Protein AF-A0A061G6T3-F1 (afdb_monomer_lite)

pLDDT: mean 77.89, std 15.03, range [32.44, 96.12]

Foldseek 3Di:
DDDDDDDDDDDDDDDDDDDDDDDDDDDDDDDDPVVVVVVVVVVVVVVVVVVVVVVVVVVVVVVVVVVVVVVVVVVVVVVVVVVVVVVVVVVVVVVVVVVVPVVVVVVVVVVVVVVVVVVVVVVVVVVVVVVVVVVVVVVVVVVVVVVVVVVVVVVVVVVVVVVVVVVVVVVVVVVVVVVVVVVVVVVVVVVVVVVVVVVVVVVVVVVVVVLVVVLVVLVVPLVVLVVVLVVLVVVLVVVVVVLLVVLLVVLVCLLPDDDPDDDDLVVVLQVLLVVQPCRNVQCVVQPQLDAGPVLVVQLVVCCVPPNDQCPPFPDDSSSLSSLSNQQSSLSVVVVVDDLVPDDPVNLNSSSVSLVSNVVRRGPSVVSSVVSVVSSSVNSVVVVVPDPVSVVSVVVSVVSVVVSVVSVVVNVVVVVVCVDVVNVVVVVVCVVPPPHDPCVVVPD

Structure (mmCIF, N/CA/C/O backbone):
data_AF-A0A061G6T3-F1
#
_entry.id   AF-A0A061G6T3-F1
#
loop_
_atom_site.group_PDB
_atom_site.id
_atom_site.type_symbol
_atom_site.label_atom_id
_atom_site.label_alt_id
_atom_site.label_comp_id
_atom_site.label_asym_id
_atom_site.label_entity_id
_atom_site.label_seq_id
_atom_site.pdbx_PDB_ins_code
_atom_site.Cartn_x
_atom_site.Cartn_y
_atom_site.Cartn_z
_atom_site.occupancy
_atom_site.B_iso_or_equiv
_atom_site.auth_seq_id
_atom_site.auth_comp_id
_atom_site.auth_asym_id
_atom_site.auth_atom_id
_atom_site.pdbx_PDB_model_num
ATOM 1 N N . MET A 1 1 ? -53.702 13.941 156.739 1.00 36.66 1 MET A N 1
ATOM 2 C CA . MET A 1 1 ? -54.612 14.833 157.500 1.00 36.66 1 MET A CA 1
ATOM 3 C C . MET A 1 1 ? -54.861 14.212 158.873 1.00 36.66 1 MET A C 1
ATOM 5 O O . MET A 1 1 ? -54.632 13.020 159.003 1.00 36.66 1 MET A O 1
ATOM 9 N N . ASN A 1 2 ? -55.247 15.051 159.838 1.00 35.56 2 ASN A N 1
ATOM 10 C CA . ASN A 1 2 ? -55.806 14.848 161.193 1.00 35.56 2 ASN A CA 1
ATOM 11 C C . ASN A 1 2 ? -56.100 13.391 161.653 1.00 35.56 2 ASN A C 1
ATOM 13 O O . ASN A 1 2 ? -56.677 12.631 160.887 1.00 35.56 2 ASN A O 1
ATOM 17 N N . GLY A 1 3 ? -55.858 12.966 162.903 1.00 35.53 3 GLY A N 1
ATOM 18 C CA . GLY A 1 3 ? -55.328 13.658 164.098 1.00 35.53 3 GLY A CA 1
ATOM 19 C C . GLY A 1 3 ? -56.209 13.450 165.353 1.00 35.53 3 GLY A C 1
ATOM 20 O O . GLY A 1 3 ? -57.406 13.240 165.196 1.00 35.53 3 GLY A O 1
ATOM 21 N N . SER A 1 4 ? -55.635 13.603 166.563 1.00 37.31 4 SER A N 1
ATOM 22 C CA . SER A 1 4 ? -56.338 13.693 167.876 1.00 37.31 4 SER A CA 1
ATOM 23 C C . SER A 1 4 ? -57.040 12.409 168.404 1.00 37.31 4 SER A C 1
ATOM 25 O O . SER A 1 4 ? -57.366 11.527 167.623 1.00 37.31 4 SER A O 1
ATOM 27 N N . SER A 1 5 ? -57.334 12.213 169.708 1.00 40.03 5 SER A N 1
ATOM 28 C CA . SER A 1 5 ? -56.850 12.848 170.964 1.00 40.03 5 SER A CA 1
ATOM 29 C C . SER A 1 5 ? -57.333 12.081 172.228 1.00 40.03 5 SER A C 1
ATOM 31 O O . SER A 1 5 ? -58.534 11.979 172.434 1.00 40.03 5 SER A O 1
ATOM 33 N N . SER A 1 6 ? -56.394 11.666 173.091 1.00 40.03 6 SER A N 1
ATOM 34 C CA . SER A 1 6 ? -56.380 11.812 174.575 1.00 40.03 6 SER A CA 1
ATOM 35 C C . SER A 1 6 ? -57.477 11.248 175.531 1.00 40.03 6 SER A C 1
ATOM 37 O O . SER A 1 6 ? -58.633 11.645 175.472 1.00 40.03 6 SER A O 1
ATOM 39 N N . ASN A 1 7 ? -56.987 10.530 176.565 1.00 37.34 7 ASN A N 1
ATOM 40 C CA . ASN A 1 7 ? -57.104 10.831 178.022 1.00 37.34 7 ASN A CA 1
ATOM 41 C C . ASN A 1 7 ? -58.195 10.280 178.997 1.00 37.34 7 ASN A C 1
ATOM 43 O O . ASN A 1 7 ? -59.384 10.308 178.723 1.00 37.34 7 ASN A O 1
ATOM 47 N N . GLU A 1 8 ? -57.685 9.946 180.210 1.00 35.56 8 GLU A N 1
ATOM 48 C CA . GLU A 1 8 ? -58.186 10.219 181.596 1.00 35.56 8 GLU A CA 1
ATOM 49 C C . GLU A 1 8 ? -59.509 9.585 182.126 1.00 35.56 8 GLU A C 1
ATOM 51 O O . GLU A 1 8 ? -60.424 9.323 181.360 1.00 35.56 8 GLU A O 1
ATOM 56 N N . ALA A 1 9 ? -59.740 9.337 183.437 1.00 37.75 9 ALA A N 1
ATOM 57 C CA . ALA A 1 9 ? -58.899 9.174 184.653 1.00 37.75 9 ALA A CA 1
ATOM 58 C C . ALA A 1 9 ? -59.772 8.749 185.888 1.00 37.75 9 ALA A C 1
ATOM 60 O O . ALA A 1 9 ? -60.982 8.609 185.767 1.00 37.75 9 ALA A O 1
ATOM 61 N N . ALA A 1 10 ? -59.143 8.640 187.076 1.00 38.38 10 ALA A N 1
ATOM 62 C CA . ALA A 1 10 ? -59.677 8.967 188.426 1.00 38.38 10 ALA A CA 1
ATOM 63 C C . ALA A 1 10 ? -60.665 8.037 189.214 1.00 38.38 10 ALA A C 1
ATOM 65 O O . ALA A 1 10 ? -61.870 8.044 189.004 1.00 38.38 10 ALA A O 1
ATOM 66 N N . ALA A 1 11 ? -60.106 7.350 190.231 1.00 39.44 11 ALA A N 1
ATOM 67 C CA . ALA A 1 11 ? -60.205 7.660 191.687 1.00 39.44 11 ALA A CA 1
ATOM 68 C C . ALA A 1 11 ? -61.435 7.340 192.613 1.00 39.44 11 ALA A C 1
ATOM 70 O O . ALA A 1 11 ? -62.571 7.697 192.341 1.00 39.44 11 ALA A O 1
ATOM 71 N N . GLU A 1 12 ? -61.074 6.818 193.811 1.00 38.50 12 GLU A N 1
ATOM 72 C CA . GLU A 1 12 ? -61.414 7.272 195.201 1.00 38.50 12 GLU A CA 1
ATOM 73 C C . GLU A 1 12 ? -62.557 6.729 196.124 1.00 38.50 12 GLU A C 1
ATOM 75 O O . GLU A 1 12 ? -63.692 6.519 195.715 1.00 38.50 12 GLU A O 1
ATOM 80 N N . ALA A 1 13 ? -62.180 6.641 197.429 1.00 38.25 13 ALA A N 1
ATOM 81 C CA . ALA A 1 13 ? -62.939 6.785 198.709 1.00 38.25 13 ALA A CA 1
ATOM 82 C C . ALA A 1 13 ? -63.972 5.689 199.158 1.00 38.25 13 ALA A C 1
ATOM 84 O O . ALA A 1 13 ? -64.618 5.072 198.327 1.00 38.25 13 ALA A O 1
ATOM 85 N N . ASP A 1 14 ? -64.237 5.344 200.442 1.00 39.34 14 ASP A N 1
ATOM 86 C CA . ASP A 1 14 ? -64.002 6.006 201.747 1.00 39.34 14 ASP A CA 1
ATOM 87 C C . ASP A 1 14 ? -64.337 5.136 203.022 1.00 39.34 14 ASP A C 1
ATOM 89 O O . ASP A 1 14 ? -64.999 4.107 202.913 1.00 39.34 14 ASP A O 1
ATOM 93 N N . GLN A 1 15 ? -63.894 5.610 204.210 1.00 40.75 15 GLN A N 1
ATOM 94 C CA . GLN A 1 15 ? -64.311 5.447 205.653 1.00 40.75 15 GLN A CA 1
ATOM 95 C C . GLN A 1 15 ? -65.146 4.243 206.207 1.00 40.75 15 GLN A C 1
ATOM 97 O O . GLN A 1 15 ? -66.050 3.736 205.561 1.00 40.75 15 GLN A O 1
ATOM 102 N N . VAL A 1 16 ? -65.011 3.710 207.446 1.00 54.00 16 VAL A N 1
ATOM 103 C CA . VAL A 1 16 ? -64.309 4.001 208.744 1.00 54.00 16 VAL A CA 1
ATOM 104 C C . VAL A 1 16 ? -65.005 4.900 209.812 1.00 54.00 16 VAL A C 1
ATOM 106 O O . VAL A 1 16 ? -64.787 6.107 209.838 1.00 54.00 16 VAL A O 1
ATOM 109 N N . PRO A 1 17 ? -65.707 4.292 210.806 1.00 59.81 17 PRO A N 1
ATOM 110 C CA . PRO A 1 17 ? -65.883 4.832 212.180 1.00 59.81 17 PRO A CA 1
ATOM 111 C C . PRO A 1 17 ? -65.576 3.807 213.325 1.00 59.81 17 PRO A C 1
ATOM 113 O O . PRO A 1 17 ? -65.115 2.700 213.049 1.00 59.81 17 PRO A O 1
ATOM 116 N N . LEU A 1 18 ? -65.757 4.157 214.625 1.00 50.19 18 LEU A N 1
ATOM 117 C CA . LEU A 1 18 ? -65.054 3.480 215.754 1.00 50.19 18 LEU A CA 1
ATOM 118 C C . LEU A 1 18 ? -65.737 3.486 217.171 1.00 50.19 18 LEU A C 1
ATOM 120 O O . LEU A 1 18 ? -66.446 4.425 217.510 1.00 50.19 18 LEU A O 1
ATOM 124 N N . HIS A 1 19 ? -65.335 2.527 218.045 1.00 48.31 19 HIS A N 1
ATOM 125 C CA . HIS A 1 19 ? -65.066 2.653 219.519 1.00 48.31 19 HIS A CA 1
ATOM 126 C C . HIS A 1 19 ? -66.130 2.546 220.675 1.00 48.31 19 HIS A C 1
ATOM 128 O O . HIS A 1 19 ? -67.184 3.162 220.653 1.00 48.31 19 HIS A O 1
ATOM 134 N N . GLN A 1 20 ? -65.679 1.909 221.789 1.00 55.16 20 GLN A N 1
ATOM 135 C CA . GLN A 1 20 ? -65.974 2.140 223.246 1.00 55.16 20 GLN A CA 1
ATOM 136 C C . GLN A 1 20 ? -67.444 1.921 223.772 1.00 55.16 20 GLN A C 1
ATOM 138 O O . GLN A 1 20 ? -68.253 1.385 223.028 1.00 55.16 20 GLN A O 1
ATOM 143 N N . THR A 1 21 ? -67.885 2.084 225.052 1.00 41.41 21 THR A N 1
ATOM 144 C CA . THR A 1 21 ? -67.347 2.761 226.277 1.00 41.41 21 THR A CA 1
ATOM 145 C C . THR A 1 21 ? -67.680 2.074 227.652 1.00 41.41 21 THR A C 1
ATOM 147 O O . THR A 1 21 ? -67.186 0.978 227.904 1.00 41.41 21 THR A O 1
ATOM 150 N N . LYS A 1 22 ? -68.365 2.740 228.620 1.00 50.25 22 LYS A N 1
ATOM 151 C CA . LYS A 1 22 ? -68.496 2.471 230.103 1.00 50.25 22 LYS A CA 1
ATOM 152 C C . LYS A 1 22 ? -69.861 3.077 230.615 1.00 50.25 22 LYS A C 1
ATOM 154 O O . LYS A 1 22 ? -70.560 3.544 229.717 1.00 50.25 22 LYS A O 1
ATOM 159 N N . PRO A 1 23 ? -70.296 3.199 231.921 1.00 52.41 23 PRO A N 1
ATOM 160 C CA . PRO A 1 23 ? -69.699 2.891 233.253 1.00 52.41 23 PRO A CA 1
ATOM 161 C C . PRO A 1 23 ? -70.677 2.388 234.403 1.00 52.41 23 PRO A C 1
ATOM 163 O O . PRO A 1 23 ? -71.830 2.060 234.167 1.00 52.41 23 PRO A O 1
ATOM 166 N N . LYS A 1 24 ? -70.204 2.389 235.676 1.00 47.41 24 LYS A N 1
ATOM 167 C CA . LYS A 1 24 ? -70.891 2.543 237.012 1.00 47.41 24 LYS A CA 1
ATOM 168 C C . LYS A 1 24 ? -72.218 1.798 237.394 1.00 47.41 24 LYS A C 1
ATOM 170 O O . LYS A 1 24 ? -73.305 2.334 237.244 1.00 47.41 24 LYS A O 1
ATOM 175 N N . GLY A 1 25 ? -72.084 0.713 238.180 1.00 48.12 25 GLY A N 1
ATOM 176 C CA . GLY A 1 25 ? -72.540 0.602 239.597 1.00 48.12 25 GLY A CA 1
ATOM 177 C C . GLY A 1 25 ? -74.032 0.478 240.021 1.00 48.12 25 GLY A C 1
ATOM 178 O O . GLY A 1 25 ? -74.794 1.437 239.949 1.00 48.12 25 GLY A O 1
ATOM 179 N N . ARG A 1 26 ? -74.389 -0.632 240.705 1.00 32.44 26 ARG A N 1
ATOM 180 C CA . ARG A 1 26 ? -75.485 -0.720 241.714 1.00 32.44 26 ARG A CA 1
ATOM 181 C C . ARG A 1 26 ? -75.231 -1.850 242.741 1.00 32.44 26 ARG A C 1
ATOM 183 O O . ARG A 1 26 ? -74.385 -2.704 242.506 1.00 32.44 26 ARG A O 1
ATOM 190 N N . LYS A 1 27 ? -75.907 -1.815 243.903 1.00 44.59 27 LYS A N 1
ATOM 191 C CA . LYS A 1 27 ? -75.683 -2.710 245.070 1.00 44.59 27 LYS A CA 1
ATOM 192 C C . LYS A 1 27 ? -76.636 -3.928 245.116 1.00 44.59 27 LYS A C 1
ATOM 194 O O . LYS A 1 27 ? -77.742 -3.830 244.595 1.00 44.59 27 LYS A O 1
ATOM 199 N N . ARG A 1 28 ? -76.255 -4.901 245.969 1.00 37.97 28 ARG A N 1
ATOM 200 C CA . ARG A 1 28 ? -77.057 -5.842 246.805 1.00 37.97 28 ARG A CA 1
ATOM 201 C C . ARG A 1 28 ? -77.234 -7.312 246.369 1.00 37.97 28 ARG A C 1
ATOM 203 O O . ARG A 1 28 ? -77.366 -7.616 245.193 1.00 37.97 28 ARG A O 1
ATOM 210 N N . LYS A 1 29 ? -77.369 -8.114 247.443 1.00 34.66 29 LYS A N 1
ATOM 211 C CA . LYS A 1 29 ? -77.826 -9.504 247.623 1.00 34.66 29 LYS A CA 1
ATOM 212 C C . LYS A 1 29 ? -76.869 -10.638 247.248 1.00 34.66 29 LYS A C 1
ATOM 214 O O . LYS A 1 29 ? -76.456 -10.781 246.102 1.00 34.66 29 LYS A O 1
ATOM 219 N N . GLU A 1 30 ? -76.609 -11.487 248.244 1.00 45.03 30 GLU A N 1
ATOM 220 C CA . GLU A 1 30 ? -76.390 -12.911 248.021 1.00 45.03 30 GLU A CA 1
ATOM 221 C C . GLU A 1 30 ? -77.644 -13.513 247.370 1.00 45.03 30 GLU A C 1
ATOM 223 O O . GLU A 1 30 ? -78.757 -13.327 247.860 1.00 45.03 30 GLU A O 1
ATOM 228 N N . GLU A 1 31 ? -77.458 -14.238 246.271 1.00 42.66 31 GLU A N 1
ATOM 229 C CA . GLU A 1 31 ? -78.468 -15.116 245.680 1.00 42.66 31 GLU A CA 1
ATOM 230 C C . GLU A 1 31 ? -77.802 -16.455 245.346 1.00 42.66 31 GLU A C 1
ATOM 232 O O . GLU A 1 31 ? -76.610 -16.512 245.022 1.00 42.66 31 GLU A O 1
ATOM 237 N N . ASP A 1 32 ? -78.580 -17.524 245.497 1.00 54.59 32 ASP A N 1
ATOM 238 C CA . ASP A 1 32 ? -78.121 -18.905 245.653 1.00 54.59 32 ASP A CA 1
ATOM 239 C C . ASP A 1 32 ? -77.163 -19.378 244.527 1.00 54.59 32 ASP A C 1
ATOM 241 O O . ASP A 1 32 ? -77.462 -19.189 243.337 1.00 54.59 32 ASP A O 1
ATOM 245 N N . PRO A 1 33 ? -76.016 -20.017 244.852 1.00 62.22 33 PRO A N 1
ATOM 246 C CA . PRO A 1 33 ? -75.102 -20.596 243.864 1.00 62.22 33 PRO A CA 1
ATOM 247 C C . PRO A 1 33 ? -75.760 -21.456 242.766 1.00 62.22 33 PRO A C 1
ATOM 249 O O . PRO A 1 33 ? -75.286 -21.435 241.620 1.00 62.22 33 PRO A O 1
ATOM 252 N N . ASP A 1 34 ? -76.853 -22.169 243.056 1.00 60.78 34 ASP A N 1
ATOM 253 C CA . ASP A 1 34 ? -77.501 -23.060 242.082 1.00 60.78 34 ASP A CA 1
ATOM 254 C C . ASP A 1 34 ? -78.318 -22.325 240.996 1.00 60.78 34 ASP A C 1
ATOM 256 O O . ASP A 1 34 ? -78.426 -22.815 239.862 1.00 60.78 34 ASP A O 1
ATOM 260 N N . GLU A 1 35 ? -78.818 -21.112 241.265 1.00 59.78 35 GLU A N 1
ATOM 261 C CA . GLU A 1 35 ? -79.449 -20.234 240.256 1.00 59.78 35 GLU A CA 1
ATOM 262 C C . GLU A 1 35 ? -78.444 -19.872 239.145 1.00 59.78 35 GLU A C 1
ATOM 264 O O . GLU A 1 35 ? -78.728 -19.991 237.944 1.00 59.78 35 GLU A O 1
ATOM 269 N N . ARG A 1 36 ? -77.217 -19.486 239.536 1.00 59.22 36 ARG A N 1
ATOM 270 C CA . ARG A 1 36 ? -76.138 -19.118 238.597 1.00 59.22 36 ARG A CA 1
ATOM 271 C C . ARG A 1 36 ? -75.773 -20.269 237.660 1.00 59.22 36 ARG A C 1
ATOM 273 O O . ARG A 1 36 ? -75.555 -20.041 236.465 1.00 59.22 36 ARG A O 1
ATOM 280 N N . LYS A 1 37 ? -75.736 -21.499 238.180 1.00 61.91 37 LYS A N 1
ATOM 281 C CA . LYS A 1 37 ? -75.387 -22.716 237.429 1.00 61.91 37 LYS A CA 1
ATOM 282 C C . LYS A 1 37 ? -76.419 -23.007 236.331 1.00 61.91 37 LYS A C 1
ATOM 284 O O . LYS A 1 37 ? -76.050 -23.208 235.171 1.00 61.91 37 LYS A O 1
ATOM 289 N N . LYS A 1 38 ? -77.715 -22.908 236.659 1.00 60.59 38 LYS A N 1
ATOM 290 C CA . LYS A 1 38 ? -78.835 -23.054 235.706 1.00 60.59 38 LYS A CA 1
ATOM 291 C C . LYS A 1 38 ? -78.801 -21.978 234.607 1.00 60.59 38 LYS A C 1
ATOM 293 O O . LYS A 1 38 ? -78.875 -22.311 233.421 1.00 60.59 38 LYS A O 1
ATOM 298 N N . LYS A 1 39 ? -78.609 -20.699 234.970 1.00 61.38 39 LYS A N 1
ATOM 299 C CA . LYS A 1 39 ? -78.544 -19.565 234.016 1.00 61.38 39 LYS A CA 1
ATOM 300 C C . LYS A 1 39 ? -77.373 -19.662 233.029 1.00 61.38 39 LYS A C 1
ATOM 302 O O . LYS A 1 39 ? -77.553 -19.329 231.856 1.00 61.38 39 LYS A O 1
ATOM 307 N N . LYS A 1 40 ? -76.195 -20.131 233.467 1.00 63.28 40 LYS A N 1
ATOM 308 C CA . LYS A 1 40 ? -75.034 -20.337 232.578 1.00 63.28 40 LYS A CA 1
ATOM 309 C C . LYS A 1 40 ? -75.308 -21.437 231.548 1.00 63.28 40 LYS A C 1
ATOM 311 O O . LYS A 1 40 ? -75.140 -21.203 230.354 1.00 63.28 40 LYS A O 1
ATOM 316 N N . ASN A 1 41 ? -75.809 -22.592 231.994 1.00 62.59 41 ASN A N 1
ATOM 317 C CA . ASN A 1 41 ? -76.033 -23.756 231.130 1.00 62.59 41 ASN A CA 1
ATOM 318 C C . ASN A 1 41 ? -77.047 -23.507 229.998 1.00 62.59 41 ASN A C 1
ATOM 320 O O . ASN A 1 41 ? -76.912 -24.109 228.933 1.00 62.59 41 ASN A O 1
ATOM 324 N N . LYS A 1 42 ? -78.038 -22.619 230.185 1.00 65.12 42 LYS A N 1
ATOM 325 C CA . LYS A 1 42 ? -78.974 -22.260 229.103 1.00 65.12 42 LYS A CA 1
ATOM 326 C C . LYS A 1 42 ? -78.286 -21.455 227.992 1.00 65.12 42 LYS A C 1
ATOM 328 O O . LYS A 1 42 ? -78.334 -21.870 226.838 1.00 65.12 42 LYS A O 1
ATOM 333 N N . ARG A 1 43 ? -77.545 -20.393 228.346 1.00 61.59 43 ARG A N 1
ATOM 334 C CA . ARG A 1 43 ? -76.778 -19.577 227.377 1.00 61.59 43 ARG A CA 1
ATOM 335 C C . ARG A 1 43 ? -75.788 -20.414 226.562 1.00 61.59 43 ARG A C 1
ATOM 337 O O . ARG A 1 43 ? -75.611 -20.172 225.373 1.00 61.59 43 ARG A O 1
ATOM 344 N N . ASP A 1 44 ? -75.174 -21.410 227.197 1.00 63.12 44 ASP A N 1
ATOM 345 C CA . ASP A 1 44 ? -74.210 -22.309 226.558 1.00 63.12 44 ASP A CA 1
ATOM 346 C C . ASP A 1 44 ? -74.847 -23.229 225.497 1.00 63.12 44 ASP A C 1
ATOM 348 O O . ASP A 1 44 ? -74.207 -23.542 224.494 1.00 63.12 44 ASP A O 1
ATOM 352 N N . ARG A 1 45 ? -76.118 -23.629 225.672 1.00 61.66 45 ARG A N 1
ATOM 353 C CA . ARG A 1 45 ? -76.887 -24.360 224.646 1.00 61.66 45 ARG A CA 1
ATOM 354 C C . ARG A 1 45 ? -77.277 -23.444 223.487 1.00 61.66 45 ARG A C 1
ATOM 356 O O . ARG A 1 45 ? -77.027 -23.789 222.334 1.00 61.66 45 ARG A O 1
ATOM 363 N N . ASP A 1 46 ? -77.830 -22.273 223.801 1.00 63.91 46 ASP A N 1
ATOM 364 C CA . ASP A 1 46 ? -78.317 -21.309 222.804 1.00 63.91 46 ASP A CA 1
ATOM 365 C C . ASP A 1 46 ? -77.177 -20.821 221.883 1.00 63.91 46 ASP A C 1
ATOM 367 O O . ASP A 1 46 ? -77.368 -20.651 220.678 1.00 63.91 46 ASP A O 1
ATOM 371 N N . ARG A 1 47 ? -75.961 -20.666 222.431 1.00 66.44 47 ARG A N 1
ATOM 372 C CA . ARG A 1 47 ? -74.743 -20.352 221.667 1.00 66.44 47 ARG A CA 1
ATOM 373 C C . ARG A 1 47 ? -74.373 -21.467 220.679 1.00 66.44 47 ARG A C 1
ATOM 375 O O . ARG A 1 47 ? -74.252 -21.192 219.487 1.00 66.44 47 ARG A O 1
ATOM 382 N N . ARG A 1 48 ? -74.244 -22.716 221.150 1.00 62.16 48 ARG A N 1
ATOM 383 C CA . ARG A 1 48 ? -73.864 -23.867 220.302 1.00 62.16 48 ARG A CA 1
ATOM 384 C C . ARG A 1 48 ? -74.876 -24.123 219.182 1.00 62.16 48 ARG A C 1
ATOM 386 O O . ARG A 1 48 ? -74.493 -24.550 218.096 1.00 62.16 48 ARG A O 1
ATOM 393 N N . ALA A 1 49 ? -76.158 -23.842 219.427 1.00 60.25 49 ALA A N 1
ATOM 394 C CA . ALA A 1 49 ? -77.197 -23.916 218.403 1.00 60.25 49 ALA A CA 1
ATOM 395 C C . ALA A 1 49 ? -76.945 -22.917 217.256 1.00 60.25 49 ALA A C 1
ATOM 397 O O . ALA A 1 49 ? -77.007 -23.309 216.092 1.00 60.25 49 ALA A O 1
ATOM 398 N N . LYS A 1 50 ? -76.593 -21.660 217.568 1.00 61.19 50 LYS A N 1
ATOM 399 C CA . LYS A 1 50 ? -76.259 -20.643 216.553 1.00 61.19 50 LYS A CA 1
ATOM 400 C C . LYS A 1 50 ? -74.979 -20.973 215.783 1.00 61.19 50 LYS A C 1
ATOM 402 O O . LYS A 1 50 ? -74.980 -20.912 214.558 1.00 61.19 50 LYS A O 1
ATOM 407 N N . GLU A 1 51 ? -73.918 -21.376 216.482 1.00 60.66 51 GLU A N 1
ATOM 408 C CA . GLU A 1 51 ? -72.632 -21.745 215.861 1.00 60.66 51 GLU A CA 1
ATOM 409 C C . GLU A 1 51 ? -72.787 -22.900 214.853 1.00 60.66 51 GLU A C 1
ATOM 411 O O . GLU A 1 51 ? -72.162 -22.889 213.792 1.00 60.66 51 GLU A O 1
ATOM 416 N N . LYS A 1 52 ? -73.677 -23.865 215.134 1.00 61.50 52 LYS A N 1
ATOM 417 C CA . LYS A 1 52 ? -73.962 -24.987 214.227 1.00 61.50 52 LYS A CA 1
ATOM 418 C C . LYS A 1 52 ? -74.676 -24.558 212.936 1.00 61.50 52 LYS A C 1
ATOM 420 O O . LYS A 1 52 ? -74.391 -25.130 211.887 1.00 61.50 52 LYS A O 1
ATOM 425 N N . VAL A 1 53 ? -75.570 -23.566 212.999 1.00 63.38 53 VAL A N 1
ATOM 426 C CA . VAL A 1 53 ? -76.274 -23.033 211.815 1.00 63.38 53 VAL A CA 1
ATOM 427 C C . VAL A 1 53 ? -75.309 -22.273 210.903 1.00 63.38 53 VAL A C 1
ATOM 429 O O . VAL A 1 53 ? -75.300 -22.511 209.697 1.00 63.38 53 VAL A O 1
ATOM 432 N N . GLU A 1 54 ? -74.447 -21.419 211.461 1.00 59.53 54 GLU A N 1
ATOM 433 C CA . GLU A 1 54 ? -73.516 -20.622 210.647 1.00 59.53 54 GLU A CA 1
ATOM 434 C C . GLU A 1 54 ? -72.467 -21.503 209.944 1.00 59.53 54 GLU A C 1
ATOM 436 O O . GLU A 1 54 ? -72.187 -21.309 208.761 1.00 59.53 54 GLU A O 1
ATOM 441 N N . LEU A 1 55 ? -71.971 -22.553 210.615 1.00 62.44 55 LEU A N 1
ATOM 442 C CA . LEU A 1 55 ? -71.093 -23.557 209.997 1.00 62.44 55 LEU A CA 1
ATOM 443 C C . LEU A 1 55 ? -71.757 -24.247 208.790 1.00 62.44 55 LEU A C 1
ATOM 445 O O . LEU A 1 55 ? -71.095 -24.557 207.799 1.00 62.44 55 LEU A O 1
ATOM 449 N N . GLN A 1 56 ? -73.069 -24.484 208.862 1.00 60.38 56 GLN A N 1
ATOM 450 C CA . GLN A 1 56 ? -73.835 -25.105 207.782 1.00 60.38 56 GLN A CA 1
ATOM 451 C C . GLN A 1 56 ? -74.075 -24.131 206.615 1.00 60.38 56 GLN A C 1
ATOM 453 O O . GLN A 1 56 ? -74.062 -24.563 205.463 1.00 60.38 56 GLN A O 1
ATOM 458 N N . ARG A 1 57 ? -74.192 -22.821 206.886 1.00 66.38 57 ARG A N 1
ATOM 459 C CA . ARG A 1 57 ? -74.238 -21.770 205.853 1.00 66.38 57 ARG A CA 1
ATOM 460 C C . ARG A 1 57 ? -72.906 -21.642 205.107 1.00 66.38 57 ARG A C 1
ATOM 462 O O . ARG A 1 57 ? -72.904 -21.592 203.879 1.00 66.38 57 ARG A O 1
ATOM 469 N N . LEU A 1 58 ? -71.781 -21.646 205.827 1.00 63.66 58 LEU A N 1
ATOM 470 C CA . LEU A 1 58 ? -70.439 -21.527 205.235 1.00 63.66 58 LEU A CA 1
ATOM 471 C C . LEU A 1 58 ? -70.117 -22.675 204.263 1.00 63.66 58 LEU A C 1
ATOM 473 O O . LEU A 1 58 ? -69.615 -22.418 203.171 1.00 63.66 58 LEU A O 1
ATOM 477 N N . LYS A 1 59 ? -70.500 -23.916 204.595 1.00 61.03 59 LYS A N 1
ATOM 478 C CA . LYS A 1 59 ? -70.350 -25.073 203.688 1.00 61.03 59 LYS A CA 1
ATOM 479 C C . LYS A 1 59 ? -71.125 -24.937 202.371 1.00 61.03 59 LYS A C 1
ATOM 481 O O . LYS A 1 59 ? -70.707 -25.499 201.364 1.00 61.03 59 LYS A O 1
ATOM 486 N N . GLY A 1 60 ? -72.233 -24.191 202.357 1.00 61.44 60 GLY A N 1
ATOM 487 C CA . GLY A 1 60 ? -72.969 -23.888 201.125 1.00 61.44 60 GLY A CA 1
ATOM 488 C C . GLY A 1 60 ? -72.186 -22.963 200.185 1.00 61.44 60 GLY A C 1
ATOM 489 O O . GLY A 1 60 ? -72.139 -23.204 198.982 1.00 61.44 60 GLY A O 1
ATOM 490 N N . VAL A 1 61 ? -71.515 -21.949 200.742 1.00 64.69 61 VAL A N 1
ATOM 491 C CA . VAL A 1 61 ? -70.692 -20.993 199.976 1.00 64.69 61 VAL A CA 1
ATOM 492 C C . VAL A 1 61 ? -69.427 -21.663 199.426 1.00 64.69 61 VAL A C 1
ATOM 494 O O . VAL A 1 61 ? -69.059 -21.438 198.275 1.00 64.69 61 VAL A O 1
ATOM 497 N N . GLU A 1 62 ? -68.793 -22.538 200.214 1.00 58.53 62 GLU A N 1
ATOM 498 C CA . GLU A 1 62 ? -67.623 -23.325 199.794 1.00 58.53 62 GLU A CA 1
ATOM 499 C C . GLU A 1 62 ? -67.920 -24.188 198.551 1.00 58.53 62 GLU A C 1
ATOM 501 O O . GLU A 1 62 ? -67.122 -24.230 197.611 1.00 58.53 62 GLU A O 1
ATOM 506 N N . ALA A 1 63 ? -69.100 -24.819 198.500 1.00 66.19 63 ALA A N 1
ATOM 507 C CA . ALA A 1 63 ? -69.536 -25.606 197.347 1.00 66.19 63 ALA A CA 1
ATOM 508 C C . ALA A 1 63 ? -69.747 -24.745 196.084 1.00 66.19 63 ALA A C 1
ATOM 510 O O . ALA A 1 63 ? -69.284 -25.117 195.005 1.00 66.19 63 ALA A O 1
ATOM 511 N N . GLN A 1 64 ? -70.388 -23.577 196.220 1.00 62.22 64 GLN A N 1
ATOM 512 C CA . GLN A 1 64 ? -70.620 -22.645 195.105 1.00 62.22 64 GLN A CA 1
ATOM 513 C C . GLN A 1 64 ? -69.310 -22.108 194.512 1.00 62.22 64 GLN A C 1
ATOM 515 O O . GLN A 1 64 ? -69.154 -22.057 193.292 1.00 62.22 64 GLN A O 1
ATOM 520 N N . PHE A 1 65 ? -68.339 -21.752 195.360 1.00 67.38 65 PHE A N 1
ATOM 521 C CA . PHE A 1 65 ? -67.038 -21.263 194.895 1.00 67.38 65 PHE A CA 1
ATOM 522 C C . PHE A 1 65 ? -66.266 -22.331 194.103 1.00 67.38 65 PHE A C 1
ATOM 524 O O . PHE A 1 65 ? -65.578 -22.016 193.132 1.00 67.38 65 PHE A O 1
ATOM 531 N N . LYS A 1 66 ? -66.419 -23.607 194.480 1.00 67.19 66 LYS A N 1
ATOM 532 C CA . LYS A 1 66 ? -65.771 -24.730 193.796 1.00 67.19 66 LYS A CA 1
ATOM 533 C C . LYS A 1 66 ? -66.332 -24.968 192.389 1.00 67.19 66 LYS A C 1
ATOM 535 O O . LYS A 1 66 ? -65.542 -25.131 191.467 1.00 67.19 66 LYS A O 1
ATOM 540 N N . GLN A 1 67 ? -67.656 -24.903 192.211 1.00 66.19 67 GLN A N 1
ATOM 541 C CA . GLN A 1 67 ? -68.293 -24.976 190.885 1.00 66.19 67 GLN A CA 1
ATOM 542 C C . GLN A 1 67 ? -67.762 -23.878 189.944 1.00 66.19 67 GLN A C 1
ATOM 544 O O . GLN A 1 67 ? -67.363 -24.153 188.813 1.00 66.19 67 GLN A O 1
ATOM 549 N N . MET A 1 68 ? -67.686 -22.641 190.441 1.00 64.25 68 MET A N 1
ATOM 550 C CA . MET A 1 68 ? -67.278 -21.469 189.659 1.00 64.25 68 MET A CA 1
ATOM 551 C C . MET A 1 68 ? -65.834 -21.569 189.117 1.00 64.25 68 MET A C 1
ATOM 553 O O . MET A 1 68 ? -65.533 -21.051 188.040 1.00 64.25 68 MET A O 1
ATOM 557 N N . GLN A 1 69 ? -64.935 -22.274 189.822 1.00 61.69 69 GLN A N 1
ATOM 558 C CA . GLN A 1 69 ? -63.570 -22.535 189.340 1.00 61.69 69 GLN A CA 1
ATOM 559 C C . GLN A 1 69 ? -63.509 -23.516 188.159 1.00 61.69 69 GLN A C 1
ATOM 561 O O . GLN A 1 69 ? -62.581 -23.433 187.348 1.00 61.69 69 GLN A O 1
ATOM 566 N N . ASP A 1 70 ? -64.461 -24.442 188.048 1.00 70.38 70 ASP A N 1
ATOM 567 C CA . ASP A 1 70 ? -64.477 -25.442 186.976 1.00 70.38 70 ASP A CA 1
ATOM 568 C C . ASP A 1 70 ? -65.058 -24.868 185.677 1.00 70.38 70 ASP A C 1
ATOM 570 O O . ASP A 1 70 ? -64.457 -25.040 184.612 1.00 70.38 70 ASP A O 1
ATOM 574 N N . GLU A 1 71 ? -66.120 -24.063 185.769 1.00 68.81 71 GLU A N 1
ATOM 575 C CA . GLU A 1 71 ? -66.675 -23.305 184.635 1.00 68.81 71 GLU A CA 1
ATOM 576 C C . GLU A 1 71 ? -65.620 -22.372 184.001 1.00 68.81 71 GLU A C 1
ATOM 578 O O . GLU A 1 71 ? -65.436 -22.357 182.778 1.00 68.81 71 GLU A O 1
ATOM 583 N N . TYR A 1 72 ? -64.840 -21.661 184.827 1.00 71.06 72 TYR A N 1
ATOM 584 C CA . TYR A 1 72 ? -63.747 -20.799 184.358 1.00 71.06 72 TYR A CA 1
ATOM 585 C C . TYR A 1 72 ? -62.636 -21.578 183.625 1.00 71.06 72 TYR A C 1
ATOM 587 O O . TYR A 1 72 ? -62.084 -21.098 182.627 1.00 71.06 72 TYR A O 1
ATOM 595 N N . ARG A 1 73 ? -62.320 -22.804 184.072 1.00 70.44 73 ARG A N 1
ATOM 596 C CA . ARG A 1 73 ? -61.335 -23.672 183.399 1.00 70.44 73 ARG A CA 1
ATOM 597 C C . ARG A 1 73 ? -61.798 -24.126 182.017 1.00 70.44 73 ARG A C 1
ATOM 599 O O . ARG A 1 73 ? -60.961 -24.255 181.123 1.00 70.44 73 ARG A O 1
ATOM 606 N N . GLU A 1 74 ? -63.093 -24.353 181.819 1.00 74.12 74 GLU A N 1
ATOM 607 C CA . GLU A 1 74 ? -63.622 -24.758 180.514 1.00 74.12 74 GLU A CA 1
ATOM 608 C C . GLU A 1 74 ? -63.681 -23.588 179.519 1.00 74.12 74 GLU A C 1
ATOM 610 O O . GLU A 1 74 ? -63.230 -23.728 178.378 1.00 74.12 74 GLU A O 1
ATOM 615 N N . LEU A 1 75 ? -64.141 -22.414 179.969 1.00 73.19 75 LEU A N 1
ATOM 616 C CA . LEU A 1 75 ? -64.137 -21.170 179.186 1.00 73.19 75 LEU A CA 1
ATOM 617 C C . LEU A 1 75 ? -62.738 -20.821 178.657 1.00 73.19 75 LEU A C 1
ATOM 619 O O . LEU A 1 75 ? -62.590 -20.457 177.489 1.00 73.19 75 LEU A O 1
ATOM 623 N N . LYS A 1 76 ? -61.695 -20.998 179.482 1.00 70.94 76 LYS A N 1
ATOM 624 C CA . LYS A 1 76 ? -60.309 -20.755 179.059 1.00 70.94 76 LYS A CA 1
ATOM 625 C C . LYS A 1 76 ? -59.863 -21.676 177.913 1.00 70.94 76 LYS A C 1
ATOM 627 O O . LYS A 1 76 ? -59.115 -21.223 177.054 1.00 70.94 76 LYS A O 1
ATOM 632 N N . ARG A 1 77 ? -60.327 -22.934 177.869 1.00 75.25 77 ARG A N 1
ATOM 633 C CA . ARG A 1 77 ? -59.961 -23.902 176.815 1.00 75.25 77 ARG A CA 1
ATOM 634 C C . ARG A 1 77 ? -60.547 -23.510 175.454 1.00 75.25 77 ARG A C 1
ATOM 636 O O . ARG A 1 77 ? -59.810 -23.421 174.479 1.00 75.25 77 ARG A O 1
ATOM 643 N N . LYS A 1 78 ? -61.844 -23.183 175.419 1.00 73.50 78 LYS A N 1
ATOM 644 C CA . LYS A 1 78 ? -62.580 -22.795 174.197 1.00 73.50 78 LYS A CA 1
ATOM 645 C C . LYS A 1 78 ? -62.009 -21.539 173.513 1.00 73.50 78 LYS A C 1
ATOM 647 O O . LYS A 1 78 ? -62.106 -21.386 172.299 1.00 73.50 78 LYS A O 1
ATOM 652 N N . ASN A 1 79 ? -61.377 -20.646 174.278 1.00 72.44 79 ASN A N 1
ATOM 653 C CA . ASN A 1 79 ? -60.771 -19.418 173.750 1.00 72.44 79 ASN A CA 1
ATOM 654 C C . ASN A 1 79 ? -59.423 -19.652 173.025 1.00 72.44 79 ASN A C 1
ATOM 656 O O . ASN A 1 79 ? -59.029 -18.853 172.177 1.00 72.44 79 ASN A O 1
ATOM 660 N N . GLU A 1 80 ? -58.713 -20.746 173.320 1.00 78.19 80 GLU A N 1
ATOM 661 C CA . GLU A 1 80 ? -57.488 -21.119 172.590 1.00 78.19 80 GLU A CA 1
ATOM 662 C C . GLU A 1 80 ? -57.827 -21.721 171.211 1.00 78.19 80 GLU A C 1
ATOM 664 O O . GLU A 1 80 ? -57.203 -21.372 170.208 1.00 78.19 80 GLU A O 1
ATOM 669 N N . GLU A 1 81 ? -58.882 -22.541 171.129 1.00 74.88 81 GLU A N 1
ATOM 670 C CA . GLU A 1 81 ? -59.373 -23.148 169.878 1.00 74.88 81 GLU A CA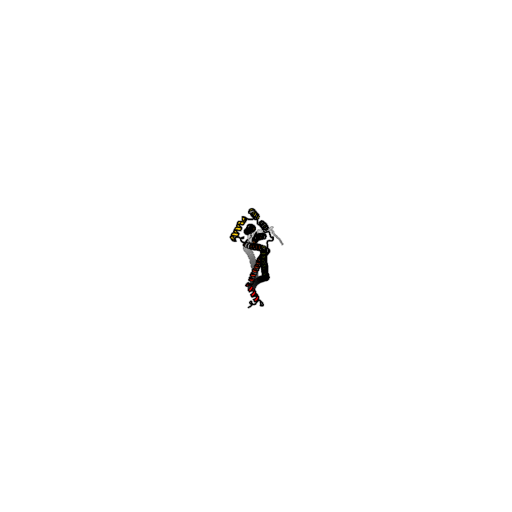 1
ATOM 671 C C . GLU A 1 81 ? -59.799 -22.084 168.845 1.00 74.88 81 GLU A C 1
ATOM 673 O O . GLU A 1 81 ? -59.454 -22.175 167.664 1.00 74.88 81 GLU A O 1
ATOM 678 N N . LEU A 1 82 ? -60.475 -21.019 169.294 1.00 75.12 82 LEU A N 1
ATOM 679 C CA . LEU A 1 82 ? -60.885 -19.893 168.442 1.00 75.12 82 LEU A CA 1
ATOM 680 C C . LEU A 1 82 ? -59.703 -19.119 167.832 1.00 75.12 82 LEU A C 1
ATOM 682 O O . LEU A 1 82 ? -59.800 -18.675 166.686 1.00 75.12 82 LEU A O 1
ATOM 686 N N . LYS A 1 83 ? -58.572 -18.989 168.543 1.00 74.56 83 LYS A N 1
ATOM 687 C CA . LYS A 1 83 ? -57.355 -18.380 167.973 1.00 74.56 83 LYS A CA 1
ATOM 688 C C . LYS A 1 83 ? -56.779 -19.231 166.842 1.00 74.56 83 LYS A C 1
ATOM 690 O O . LYS A 1 83 ? -56.393 -18.683 165.812 1.00 74.56 83 LYS A O 1
ATOM 695 N N . SER A 1 84 ? -56.746 -20.554 167.022 1.00 74.75 84 SER A N 1
ATOM 696 C CA . SER A 1 84 ? -56.231 -21.486 166.011 1.00 74.75 84 SER A CA 1
ATOM 697 C C . SER A 1 84 ? -57.056 -21.437 164.721 1.00 74.75 84 SER A C 1
ATOM 699 O O . SER A 1 84 ? -56.490 -21.315 163.635 1.00 74.75 84 SER A O 1
ATOM 701 N N . MET A 1 85 ? -58.391 -21.432 164.828 1.00 71.75 85 MET A N 1
ATOM 702 C CA . MET A 1 85 ? -59.271 -21.348 163.655 1.00 71.75 85 MET A CA 1
ATOM 703 C C . MET A 1 85 ? -59.108 -20.041 162.865 1.00 71.75 85 MET A C 1
ATOM 705 O O . MET A 1 85 ? -59.134 -20.075 161.635 1.00 71.75 85 MET A O 1
ATOM 709 N N . ARG A 1 86 ? -58.891 -18.901 163.539 1.00 71.88 86 ARG A N 1
ATOM 710 C CA . ARG A 1 86 ? -58.723 -17.604 162.861 1.00 71.88 86 ARG A CA 1
ATOM 711 C C . ARG A 1 86 ? -57.484 -17.569 161.957 1.00 71.88 86 ARG A C 1
ATOM 713 O O . ARG A 1 86 ? -57.578 -17.082 160.835 1.00 71.88 86 ARG A O 1
ATOM 720 N N . LEU A 1 87 ? -56.368 -18.143 162.413 1.00 72.50 87 LEU A N 1
ATOM 721 C CA . LEU A 1 87 ? -55.103 -18.170 161.667 1.00 72.50 87 LEU A CA 1
ATOM 722 C C . LEU A 1 87 ? -55.194 -18.989 160.361 1.00 72.50 87 LEU A C 1
ATOM 724 O O . LEU A 1 87 ? -54.509 -18.693 159.384 1.00 72.50 87 LEU A O 1
ATOM 728 N N . ASN A 1 88 ? -56.046 -20.018 160.321 1.00 69.38 88 ASN A N 1
ATOM 729 C CA . ASN A 1 88 ? -56.225 -20.850 159.126 1.00 69.38 88 ASN A CA 1
ATOM 730 C C . ASN A 1 88 ? -57.010 -20.133 158.014 1.00 69.38 88 ASN A C 1
ATOM 732 O O . ASN A 1 88 ? -56.706 -20.330 156.839 1.00 69.38 88 ASN A O 1
ATOM 736 N N . LEU A 1 89 ? -57.985 -19.287 158.368 1.00 70.38 89 LEU A N 1
ATOM 737 C CA . LEU A 1 89 ? -58.767 -18.507 157.397 1.00 70.38 89 LEU A CA 1
ATOM 738 C C . LEU A 1 89 ? -57.902 -17.449 156.695 1.00 70.38 89 LEU A C 1
ATOM 740 O O . LEU A 1 89 ? -57.931 -17.340 155.472 1.00 70.38 89 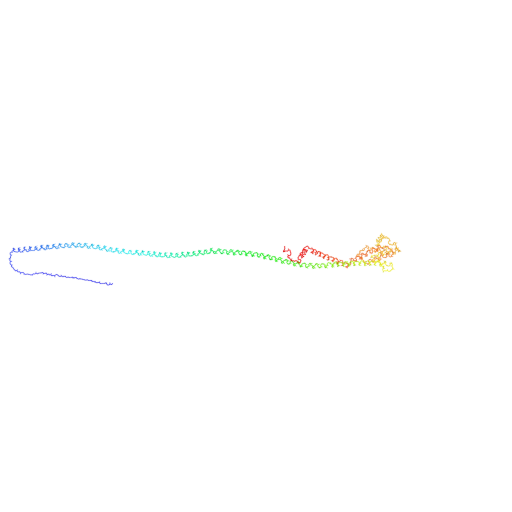LEU A O 1
ATOM 744 N N . GLU A 1 90 ? -57.074 -16.741 157.464 1.00 66.75 90 GLU A N 1
ATOM 745 C CA . GLU A 1 90 ? -56.164 -15.692 156.976 1.00 66.75 90 GLU A CA 1
ATOM 746 C C . GLU A 1 90 ? -55.167 -16.241 155.928 1.00 66.75 90 GLU A C 1
ATOM 748 O O . GLU A 1 90 ? -54.886 -15.599 154.915 1.00 66.75 90 GLU A O 1
ATOM 753 N N . ASN A 1 91 ? -54.709 -17.489 156.104 1.00 67.38 91 ASN A N 1
ATOM 754 C CA . ASN A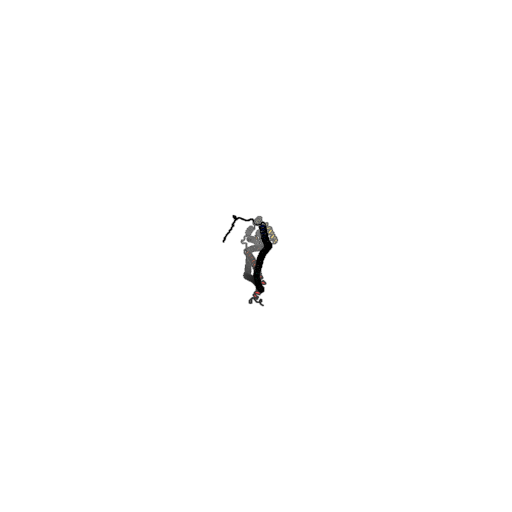 1 91 ? -53.854 -18.184 155.134 1.00 67.38 91 ASN A CA 1
ATOM 755 C C . ASN A 1 91 ? -54.593 -18.624 153.851 1.00 67.38 91 ASN A C 1
ATOM 757 O O . ASN A 1 91 ? -53.993 -18.620 152.774 1.00 67.38 91 ASN A O 1
ATOM 761 N N . GLN A 1 92 ? -55.879 -18.993 153.926 1.00 64.50 92 GLN A N 1
ATOM 762 C CA . GLN A 1 92 ? -56.661 -19.347 152.729 1.00 64.50 92 GLN A CA 1
ATOM 763 C C . GLN A 1 92 ? -56.935 -18.126 151.840 1.00 64.50 92 GLN A C 1
ATOM 765 O O . GLN A 1 92 ? -56.862 -18.229 150.614 1.00 64.50 92 GLN A O 1
ATOM 770 N N . GLU A 1 93 ? -57.209 -16.969 152.444 1.00 65.62 93 GLU A N 1
ATOM 771 C CA . GLU A 1 93 ? -57.511 -15.726 151.724 1.00 65.62 93 GLU A CA 1
ATOM 772 C C . GLU A 1 93 ? -56.286 -15.157 150.981 1.00 65.62 93 GLU A C 1
ATOM 774 O O . GLU A 1 93 ? -56.414 -14.601 149.889 1.00 65.62 93 GLU A O 1
ATOM 779 N N . ALA A 1 94 ? -55.072 -15.384 151.491 1.00 62.91 94 ALA A N 1
ATOM 780 C CA . ALA A 1 94 ? -53.843 -15.084 150.752 1.00 62.91 94 ALA A CA 1
ATOM 781 C C . ALA A 1 94 ? -53.686 -15.960 149.488 1.00 62.91 94 ALA A C 1
ATOM 783 O O . ALA A 1 94 ? -53.288 -15.474 148.427 1.00 62.91 94 ALA A O 1
ATOM 784 N N . GLN A 1 95 ? -54.022 -17.253 149.578 1.00 65.06 95 GLN A N 1
ATOM 785 C CA . GLN A 1 95 ? -53.762 -18.229 148.514 1.00 65.06 95 GLN A CA 1
ATOM 786 C C . GLN A 1 95 ? -54.691 -18.072 147.295 1.00 65.06 95 GLN A C 1
ATOM 788 O O . GLN A 1 95 ? -54.273 -18.319 146.161 1.00 65.06 95 GLN A O 1
ATOM 793 N N . THR A 1 96 ? -55.939 -17.636 147.496 1.00 62.12 96 THR A N 1
ATOM 794 C CA . THR A 1 96 ? -56.908 -17.419 146.404 1.00 62.12 96 THR A CA 1
ATOM 795 C C . THR A 1 96 ? -56.562 -16.210 145.533 1.00 62.12 96 THR A C 1
ATOM 797 O O . THR A 1 96 ? -56.752 -16.258 144.316 1.00 62.12 96 THR A O 1
ATOM 800 N N . ASN A 1 97 ? -56.008 -15.150 146.127 1.00 63.28 97 ASN A N 1
ATOM 801 C CA . ASN A 1 97 ? -55.665 -13.916 145.420 1.00 63.28 97 ASN A CA 1
ATOM 802 C C . ASN A 1 97 ? -54.507 -14.101 144.419 1.00 63.28 97 ASN A C 1
ATOM 804 O O . ASN A 1 97 ? -54.567 -13.567 143.310 1.00 63.28 97 ASN A O 1
ATOM 808 N N . GLN A 1 98 ? -53.503 -14.922 144.755 1.00 66.94 98 GLN A N 1
ATOM 809 C CA . GLN A 1 98 ? -52.362 -15.227 143.876 1.00 66.94 98 GLN A CA 1
ATOM 810 C C . GLN A 1 98 ? -52.819 -15.823 142.524 1.00 66.94 98 GLN A C 1
ATOM 812 O O . GLN A 1 98 ? -52.455 -15.329 141.456 1.00 66.94 98 GLN A O 1
ATOM 817 N N . LEU A 1 99 ? -53.688 -16.842 142.571 1.00 63.81 99 LEU A N 1
ATOM 818 C CA . LEU A 1 99 ? -54.136 -17.631 141.409 1.00 63.81 99 LEU A CA 1
ATOM 819 C C . LEU A 1 99 ? -54.977 -16.843 140.386 1.00 63.81 99 LEU A C 1
ATOM 821 O O . LEU A 1 99 ? -55.166 -17.299 139.253 1.00 63.81 99 LEU A O 1
ATOM 825 N N . SER A 1 100 ? -55.497 -15.674 140.769 1.00 64.38 100 SER A N 1
ATOM 826 C CA . SER A 1 100 ? -56.260 -14.792 139.876 1.00 64.38 100 SER A CA 1
ATOM 827 C C . SER A 1 100 ? -55.353 -14.022 138.903 1.00 64.38 100 SER A C 1
ATOM 829 O O . SER A 1 100 ? -55.725 -13.804 137.748 1.00 64.38 100 SER A O 1
ATOM 831 N N . SER A 1 101 ? -54.141 -13.662 139.346 1.00 66.12 101 SER A N 1
ATOM 832 C CA . SER A 1 101 ? -53.188 -12.842 138.584 1.00 66.12 101 SER A CA 1
ATOM 833 C C . SER A 1 101 ? -52.620 -13.587 137.369 1.00 66.12 101 SER A C 1
ATOM 835 O O . SER A 1 101 ? -52.742 -13.133 136.226 1.00 66.12 101 SER A O 1
ATOM 837 N N . ASP A 1 102 ? -52.079 -14.789 137.592 1.00 63.91 102 ASP A N 1
ATOM 838 C CA . ASP A 1 102 ? -51.352 -15.556 136.568 1.00 63.91 102 ASP A CA 1
ATOM 839 C C . ASP A 1 102 ? -52.233 -15.910 135.356 1.00 63.91 102 ASP A C 1
ATOM 841 O O . ASP A 1 102 ? -51.777 -15.920 134.208 1.00 63.91 102 ASP A O 1
ATOM 845 N N . ARG A 1 103 ? -53.539 -16.115 135.585 1.00 66.44 103 ARG A N 1
ATOM 846 C CA . ARG A 1 103 ? -54.531 -16.380 134.528 1.00 66.44 103 ARG A CA 1
ATOM 847 C C . ARG A 1 103 ? -54.750 -15.210 133.564 1.00 66.44 103 ARG A C 1
ATOM 849 O O . ARG A 1 103 ? -55.215 -15.450 132.448 1.00 66.44 103 ARG A O 1
ATOM 856 N N . GLN A 1 104 ? -54.446 -13.969 133.951 1.00 67.12 104 GLN A N 1
ATOM 857 C CA . GLN A 1 104 ? -54.568 -12.814 133.052 1.00 67.12 104 GLN A CA 1
ATOM 858 C C . GLN A 1 104 ? -53.332 -12.654 132.157 1.00 67.12 104 GLN A C 1
ATOM 860 O O . GLN A 1 104 ? -53.470 -12.385 130.962 1.00 67.12 104 GLN A O 1
ATOM 865 N N . LEU A 1 105 ? -52.133 -12.895 132.701 1.00 68.44 105 LEU A N 1
ATOM 866 C CA . LEU A 1 105 ? -50.868 -12.760 131.968 1.00 68.44 105 LEU A CA 1
ATOM 867 C C . LEU A 1 105 ? -50.766 -13.727 130.777 1.00 68.44 105 LEU A C 1
ATOM 869 O O . LEU A 1 105 ? -50.329 -13.320 129.698 1.00 68.44 105 LEU A O 1
ATOM 873 N N . ILE A 1 106 ? -51.231 -14.973 130.934 1.00 70.94 106 ILE A N 1
ATOM 874 C CA . ILE A 1 106 ? -51.209 -15.987 129.862 1.00 70.94 106 ILE A CA 1
ATOM 875 C C . ILE A 1 106 ? -52.019 -15.520 128.639 1.00 70.94 106 ILE A C 1
ATOM 877 O O . ILE A 1 106 ? -51.491 -15.503 127.525 1.00 70.94 106 ILE A O 1
ATOM 881 N N . LYS A 1 107 ? -53.254 -15.039 128.844 1.00 71.75 107 LYS A N 1
ATOM 882 C CA . LYS A 1 107 ? -54.136 -14.570 127.755 1.00 71.75 107 LYS A CA 1
ATOM 883 C C . LYS A 1 107 ? -53.540 -13.401 126.964 1.00 71.75 107 LYS A C 1
ATOM 885 O O . LYS A 1 107 ? -53.697 -13.330 125.747 1.00 71.75 107 LYS A O 1
ATOM 890 N N . ILE A 1 108 ? -52.829 -12.495 127.639 1.00 72.69 108 ILE A N 1
ATOM 891 C CA . ILE A 1 108 ? -52.146 -11.360 126.994 1.00 72.69 108 ILE A CA 1
ATOM 892 C C . ILE A 1 108 ? -50.983 -11.850 126.108 1.00 72.69 108 ILE A C 1
ATOM 894 O O . ILE A 1 108 ? -50.726 -11.270 125.051 1.00 72.69 108 ILE A O 1
ATOM 898 N N . GLY A 1 109 ? -50.299 -12.931 126.500 1.00 74.25 109 GLY A N 1
ATOM 899 C CA . GLY A 1 109 ? -49.261 -13.573 125.687 1.00 74.25 109 GLY A CA 1
ATOM 900 C C . GLY A 1 109 ? -49.808 -14.261 124.430 1.00 74.25 109 GLY A C 1
ATOM 901 O O . GLY A 1 109 ? -49.212 -14.151 123.357 1.00 74.25 109 GLY A O 1
ATOM 902 N N . GLU A 1 110 ? -50.957 -14.931 124.539 1.00 76.75 110 GLU A N 1
ATOM 903 C CA . GLU A 1 110 ? -51.615 -15.617 123.418 1.00 76.75 110 GLU A CA 1
ATOM 904 C C . GLU A 1 110 ? -52.146 -14.632 122.367 1.00 76.75 110 GLU A C 1
ATOM 906 O O . GLU A 1 110 ? -51.861 -14.792 121.178 1.00 76.75 110 GLU A O 1
ATOM 911 N N . LEU A 1 111 ? -52.822 -13.559 122.794 1.00 78.25 111 LEU A N 1
ATOM 912 C CA . LEU A 1 111 ? -53.331 -12.518 121.890 1.00 78.25 111 LEU A CA 1
ATOM 913 C C . LEU A 1 111 ? -52.213 -11.865 121.060 1.00 78.25 111 LEU A C 1
ATOM 915 O O . LEU A 1 111 ? -52.367 -11.690 119.852 1.00 78.25 111 LEU A O 1
ATOM 919 N N . LYS A 1 112 ? -51.051 -11.583 121.668 1.00 80.06 112 LYS A N 1
ATOM 920 C CA . LYS A 1 112 ? -49.883 -11.039 120.948 1.00 80.06 112 LYS A CA 1
ATOM 921 C C . LYS A 1 112 ? -49.314 -12.006 119.905 1.00 80.06 112 LYS A C 1
ATOM 923 O O . LYS A 1 112 ? -48.832 -11.559 118.866 1.00 80.06 112 LYS A O 1
ATOM 928 N N . ARG A 1 113 ? -49.377 -13.323 120.146 1.00 80.00 113 ARG A N 1
ATOM 929 C CA . ARG A 1 113 ? -48.973 -14.334 119.151 1.00 80.00 113 ARG A CA 1
ATOM 930 C C . ARG A 1 113 ? -49.944 -14.386 117.975 1.00 80.00 113 ARG A C 1
ATOM 932 O O . ARG A 1 113 ? -49.488 -14.383 116.836 1.00 80.00 113 ARG A O 1
ATOM 939 N N . LEU A 1 114 ? -51.252 -14.374 118.240 1.00 81.06 114 LEU A N 1
ATOM 940 C CA . LEU A 1 114 ? -52.280 -14.365 117.192 1.00 81.06 114 LEU A CA 1
ATOM 941 C C . LEU A 1 114 ? -52.175 -13.114 116.307 1.00 81.06 114 LEU A C 1
ATOM 943 O O . LEU A 1 114 ? -52.114 -13.244 115.088 1.00 81.06 114 LEU A O 1
ATOM 947 N N . GLN A 1 115 ? -52.025 -11.929 116.906 1.00 81.25 115 GLN A N 1
ATOM 948 C CA . GLN A 1 115 ? -51.859 -10.667 116.173 1.00 81.25 115 GLN A CA 1
ATOM 949 C C . GLN A 1 115 ? -50.598 -10.652 115.283 1.00 81.25 115 GLN A C 1
ATOM 951 O O . GLN A 1 115 ? -50.608 -10.098 114.183 1.00 81.25 115 GLN A O 1
ATOM 956 N N . ASN A 1 116 ? -49.506 -11.296 115.715 1.00 86.69 116 ASN A N 1
ATOM 957 C CA . ASN A 1 116 ? -48.318 -11.467 114.875 1.00 86.69 116 ASN A CA 1
ATOM 958 C C . ASN A 1 116 ? -48.576 -12.412 113.685 1.00 86.69 116 ASN A C 1
ATOM 960 O O . ASN A 1 116 ? -48.130 -12.124 112.577 1.00 86.69 116 ASN A O 1
ATOM 964 N N . VAL A 1 117 ? -49.293 -13.523 113.892 1.00 82.56 117 VAL A N 1
ATOM 965 C CA . VAL A 1 117 ? -49.656 -14.456 112.806 1.00 82.56 117 VAL A CA 1
ATOM 966 C C . VAL A 1 117 ? -50.589 -13.785 111.792 1.00 82.56 117 VAL A C 1
ATOM 968 O O . VAL A 1 117 ? -50.389 -13.937 110.592 1.00 82.56 117 VAL A O 1
ATOM 971 N N . GLU A 1 118 ? -51.547 -12.977 112.248 1.00 83.12 118 GLU A N 1
ATOM 972 C CA . GLU A 1 118 ? -52.440 -12.185 111.391 1.00 83.12 118 GLU A CA 1
ATOM 973 C C . GLU A 1 118 ? -51.670 -11.150 110.543 1.00 83.12 118 GLU A C 1
ATOM 975 O O . GLU A 1 118 ? -51.905 -11.023 109.338 1.00 83.12 118 GLU A O 1
ATOM 980 N N . SER A 1 119 ? -50.679 -10.474 111.134 1.00 85.38 119 SER A N 1
ATOM 981 C CA . SER A 1 119 ? -49.765 -9.563 110.424 1.00 85.38 119 SER A CA 1
ATOM 982 C C . SER A 1 119 ? -48.910 -10.284 109.366 1.00 85.38 119 SER A C 1
ATOM 984 O O . SER A 1 119 ? -48.760 -9.816 108.236 1.00 85.38 119 SER A O 1
ATOM 986 N N . GLN A 1 120 ? -48.402 -11.480 109.683 1.00 86.69 120 GLN A N 1
ATOM 987 C CA . GLN A 1 120 ? -47.657 -12.305 108.723 1.00 86.69 120 GLN A CA 1
ATOM 988 C C . GLN A 1 120 ? -48.555 -12.823 107.587 1.00 86.69 120 GLN A C 1
ATOM 990 O O . GLN A 1 120 ? -48.155 -12.783 106.423 1.00 86.69 120 GLN A O 1
ATOM 995 N N . TRP A 1 121 ? -49.780 -13.253 107.900 1.00 84.25 121 TRP A N 1
ATOM 996 C CA . TRP A 1 121 ? -50.752 -13.738 106.919 1.00 84.25 121 TRP A CA 1
ATOM 997 C C . TRP A 1 121 ? -51.213 -12.636 105.959 1.00 84.25 121 TRP A C 1
ATOM 999 O O . TRP A 1 121 ? -51.251 -12.844 104.746 1.00 84.25 121 TRP A O 1
ATOM 1009 N N . THR A 1 122 ? -51.508 -11.440 106.476 1.00 85.38 122 THR A N 1
ATOM 1010 C CA . THR A 1 122 ? -51.894 -10.287 105.646 1.00 85.38 122 THR A CA 1
ATOM 1011 C C . THR A 1 122 ? -50.757 -9.831 104.731 1.00 85.38 122 THR A C 1
ATOM 1013 O O . THR A 1 122 ? -51.011 -9.591 103.549 1.00 85.38 122 THR A O 1
ATOM 1016 N N . LYS A 1 123 ? -49.500 -9.819 105.206 1.00 88.31 123 LYS A N 1
ATOM 1017 C CA . LYS A 1 123 ? -48.319 -9.582 104.354 1.00 88.31 123 LYS A CA 1
ATOM 1018 C C . LYS A 1 123 ? -48.215 -10.617 103.228 1.00 88.31 123 LYS A C 1
ATOM 1020 O O . LYS A 1 123 ? -48.145 -10.230 102.061 1.00 88.31 123 LYS A O 1
ATOM 1025 N N . LEU A 1 124 ? -48.303 -11.909 103.552 1.00 87.44 124 LEU A N 1
ATOM 1026 C CA . LEU A 1 124 ? -48.248 -12.993 102.564 1.00 87.44 124 LEU A CA 1
ATOM 1027 C C . LEU A 1 124 ? -49.361 -12.856 101.504 1.00 87.44 124 LEU A C 1
ATOM 1029 O O . LEU A 1 124 ? -49.110 -12.998 100.309 1.00 87.44 124 LEU A O 1
ATOM 1033 N N . CYS A 1 125 ? -50.577 -12.479 101.917 1.00 84.56 125 CYS A N 1
ATOM 1034 C CA . CYS A 1 125 ? -51.692 -12.209 101.004 1.00 84.56 125 CYS A CA 1
ATOM 1035 C C . CYS A 1 125 ? -51.444 -11.017 100.060 1.00 84.56 125 CYS A C 1
ATOM 1037 O O . CYS A 1 125 ? -51.991 -10.997 98.956 1.00 84.56 125 CYS A O 1
ATOM 1039 N N . THR A 1 126 ? -50.649 -10.015 100.458 1.00 86.69 126 THR A N 1
ATOM 1040 C CA . THR A 1 126 ? -50.257 -8.916 99.552 1.00 86.69 126 THR A CA 1
ATOM 1041 C C . THR A 1 126 ? -49.170 -9.330 98.562 1.00 86.69 126 THR A C 1
ATOM 1043 O O . THR A 1 126 ? -49.245 -8.949 97.396 1.00 86.69 126 THR A O 1
ATOM 1046 N N . GLU A 1 127 ? -48.220 -10.167 98.985 1.00 87.62 127 GLU A N 1
ATOM 1047 C CA . GLU A 1 127 ? -47.149 -10.694 98.126 1.00 87.62 127 GLU A CA 1
ATOM 1048 C C . GLU A 1 127 ? -47.708 -11.628 97.039 1.00 87.62 127 GLU A C 1
ATOM 1050 O O . GLU A 1 127 ? -47.343 -11.498 95.870 1.00 87.62 127 GLU A O 1
ATOM 1055 N N . PHE A 1 128 ? -48.677 -12.489 97.380 1.00 87.81 128 PHE A N 1
ATOM 1056 C CA . PHE A 1 128 ? -49.382 -13.315 96.392 1.00 87.81 128 PHE A CA 1
ATOM 1057 C C . PHE A 1 128 ? -50.099 -12.478 95.322 1.00 87.81 128 PHE A C 1
ATOM 1059 O O . PHE A 1 128 ? -49.925 -12.742 94.136 1.00 87.81 128 PHE A O 1
ATOM 1066 N N . LYS A 1 129 ? -50.829 -11.421 95.705 1.00 88.81 129 LYS A N 1
ATOM 1067 C CA . LYS A 1 129 ? -51.531 -10.546 94.742 1.00 88.81 129 LYS A CA 1
ATOM 1068 C C . LYS A 1 129 ? -50.580 -9.811 93.793 1.00 88.81 129 LYS A C 1
ATOM 1070 O O . LYS A 1 129 ? -50.899 -9.626 92.621 1.00 88.81 129 LYS A O 1
ATOM 1075 N N . GLN A 1 130 ? -49.406 -9.404 94.281 1.00 87.88 130 GLN A N 1
ATOM 1076 C CA . GLN A 1 130 ? -48.359 -8.824 93.432 1.00 87.88 130 GLN A CA 1
ATOM 1077 C C . GLN A 1 130 ? -47.816 -9.857 92.432 1.00 87.88 130 GLN A C 1
ATOM 1079 O O . GLN A 1 130 ? -47.597 -9.531 91.265 1.00 87.88 130 GLN A O 1
ATOM 1084 N N . MET A 1 131 ? -47.655 -11.112 92.863 1.00 87.94 131 MET A N 1
ATOM 1085 C CA . MET A 1 131 ? -47.221 -12.210 91.999 1.00 87.94 131 MET A CA 1
ATOM 1086 C C . MET A 1 131 ? -48.271 -12.574 90.935 1.00 87.94 131 MET A C 1
ATOM 1088 O O . MET A 1 131 ? -47.903 -12.824 89.789 1.00 87.94 131 MET A O 1
ATOM 1092 N N . GLU A 1 132 ? -49.567 -12.542 91.265 1.00 87.44 132 GLU A N 1
ATOM 1093 C CA . GLU A 1 132 ? -50.661 -12.772 90.307 1.00 87.44 132 GLU A CA 1
ATOM 1094 C C . GLU A 1 132 ? -50.685 -11.724 89.181 1.00 87.44 132 GLU A C 1
ATOM 1096 O O . GLU A 1 132 ? -50.728 -12.089 88.004 1.00 87.44 132 GLU A O 1
ATOM 1101 N N . GLU A 1 133 ? -50.588 -10.428 89.507 1.00 90.31 133 GLU A N 1
ATOM 1102 C CA . GLU A 1 133 ? -50.517 -9.362 88.492 1.00 90.31 133 GLU A CA 1
ATOM 1103 C C . GLU A 1 133 ? -49.212 -9.412 87.673 1.00 90.31 133 GLU A C 1
ATOM 1105 O O . GLU A 1 133 ? -49.224 -9.129 86.470 1.00 90.31 133 GLU A O 1
ATOM 1110 N N . TYR A 1 134 ? -48.095 -9.852 88.263 1.00 88.75 134 TYR A N 1
ATOM 1111 C CA . TYR A 1 134 ? -46.852 -10.082 87.519 1.00 88.75 134 TYR A CA 1
ATOM 1112 C C . TYR A 1 134 ? -46.982 -11.246 86.520 1.00 88.75 134 TYR A C 1
ATOM 1114 O O . TYR A 1 134 ? -46.652 -11.087 85.345 1.00 88.75 134 TYR A O 1
ATOM 1122 N N . VAL A 1 135 ? -47.547 -12.387 86.935 1.00 88.25 135 VAL A N 1
ATOM 1123 C CA . VAL A 1 135 ? -47.820 -13.541 86.050 1.00 88.25 135 VAL A CA 1
ATOM 1124 C C . VAL A 1 135 ? -48.802 -13.175 84.930 1.00 88.25 135 VAL A C 1
ATOM 1126 O O . VAL A 1 135 ? -48.622 -13.588 83.784 1.00 88.25 135 VAL A O 1
ATOM 1129 N N . LYS A 1 136 ? -49.819 -12.365 85.235 1.00 92.75 136 LYS A N 1
ATOM 1130 C CA . LYS A 1 136 ? -50.776 -11.818 84.262 1.00 92.75 136 LYS A CA 1
ATOM 1131 C C . LYS A 1 136 ? -50.099 -10.881 83.254 1.00 92.75 136 LYS A C 1
ATOM 1133 O O . LYS A 1 136 ? -50.368 -10.982 82.061 1.00 92.75 136 LYS A O 1
ATOM 1138 N N . THR A 1 137 ? -49.163 -10.046 83.705 1.00 91.06 137 THR A N 1
ATOM 1139 C CA . THR A 1 137 ? -48.343 -9.192 82.827 1.00 91.06 137 THR A CA 1
ATOM 1140 C C . THR A 1 137 ? -47.452 -10.032 81.906 1.00 91.06 137 THR A C 1
ATOM 1142 O O . THR A 1 137 ? -47.468 -9.819 80.695 1.00 91.06 137 THR A O 1
ATOM 1145 N N . LEU A 1 138 ? -46.752 -11.038 82.450 1.00 88.12 138 LEU A N 1
ATOM 1146 C CA . LEU A 1 138 ? -45.923 -11.966 81.669 1.00 88.12 138 LEU A CA 1
ATOM 1147 C C . LEU A 1 138 ? -46.732 -12.724 80.608 1.00 88.12 138 LEU A C 1
ATOM 1149 O O . LEU A 1 138 ? -46.262 -12.880 79.478 1.00 88.12 138 LEU A O 1
ATOM 1153 N N . ARG A 1 139 ? -47.956 -13.160 80.937 1.00 91.19 139 ARG A N 1
ATOM 1154 C CA . ARG A 1 139 ? -48.863 -13.793 79.970 1.00 91.19 139 ARG A CA 1
ATOM 1155 C C . ARG A 1 139 ? -49.196 -12.840 78.823 1.00 91.19 139 ARG A C 1
ATOM 1157 O O . ARG A 1 139 ? -48.886 -13.164 77.686 1.00 91.19 139 ARG A O 1
ATOM 1164 N N . ASN A 1 140 ? -49.679 -11.634 79.125 1.00 91.56 140 ASN A N 1
ATOM 1165 C CA . ASN A 1 140 ? -50.013 -10.633 78.105 1.00 91.56 140 ASN A CA 1
ATOM 1166 C C . ASN A 1 140 ? -48.825 -10.319 77.170 1.00 91.56 140 ASN A C 1
ATOM 1168 O O . ASN A 1 140 ? -49.007 -10.188 75.962 1.00 91.56 140 ASN A O 1
ATOM 1172 N N . THR A 1 141 ? -47.598 -10.225 77.701 1.00 90.44 141 THR A N 1
ATOM 1173 C CA . THR A 1 141 ? -46.396 -10.029 76.867 1.00 90.44 141 THR A CA 1
ATOM 1174 C C . THR A 1 141 ? -46.037 -11.261 76.033 1.00 90.44 141 THR A C 1
ATOM 1176 O O . THR A 1 141 ? -45.564 -11.113 74.910 1.00 90.44 141 THR A O 1
ATOM 1179 N N . THR A 1 142 ? -46.296 -12.470 76.541 1.00 90.75 142 THR A N 1
ATOM 1180 C CA . THR A 1 142 ? -46.094 -13.729 75.803 1.00 90.75 142 THR A CA 1
ATOM 1181 C C . THR A 1 142 ? -47.085 -13.841 74.644 1.00 90.75 142 THR A C 1
ATOM 1183 O O . THR A 1 142 ? -46.685 -14.156 73.526 1.00 90.75 142 THR A O 1
ATOM 1186 N N . ASP A 1 143 ? -48.352 -13.499 74.887 1.00 91.44 143 ASP A N 1
ATOM 1187 C CA . ASP A 1 143 ? -49.419 -13.502 73.883 1.00 91.44 143 ASP A CA 1
ATOM 1188 C C . ASP A 1 143 ? -49.165 -12.443 72.790 1.00 91.44 143 ASP A C 1
ATOM 1190 O O . ASP A 1 143 ? -49.405 -12.698 71.609 1.00 91.44 143 ASP A O 1
ATOM 1194 N N . SER A 1 144 ? -48.609 -11.274 73.146 1.00 92.81 144 SER A N 1
ATOM 1195 C CA . SER A 1 144 ? -48.152 -10.272 72.166 1.00 92.81 144 SER A CA 1
ATOM 1196 C C . SER A 1 144 ? -47.033 -10.824 71.280 1.00 92.81 144 SER A C 1
ATOM 1198 O O . SER A 1 144 ? -47.168 -10.831 70.060 1.00 92.81 144 SER A O 1
ATOM 1200 N N . LEU A 1 145 ? -45.970 -11.369 71.885 1.00 90.56 145 LEU A N 1
ATOM 1201 C CA . LEU A 1 145 ? -44.831 -11.933 71.151 1.00 90.56 145 LEU A CA 1
ATOM 1202 C C . LEU A 1 145 ? -45.221 -13.144 70.285 1.00 90.56 145 LEU A C 1
ATOM 1204 O O . LEU A 1 145 ? -44.584 -13.395 69.263 1.00 90.56 145 LEU A O 1
ATOM 1208 N N . ALA A 1 146 ? -46.261 -13.895 70.657 1.00 89.81 146 ALA A N 1
ATOM 1209 C CA . ALA A 1 146 ? -46.817 -14.958 69.822 1.00 89.81 146 ALA A CA 1
ATOM 1210 C C . ALA A 1 146 ? -47.498 -14.397 68.558 1.00 89.81 146 ALA A C 1
ATOM 1212 O O . ALA A 1 146 ? -47.250 -14.898 67.460 1.00 89.81 146 ALA A O 1
ATOM 1213 N N . ASN A 1 147 ? -48.290 -13.326 68.691 1.00 91.19 147 ASN A N 1
ATOM 1214 C CA . ASN A 1 147 ? -48.906 -12.640 67.549 1.00 91.19 147 ASN A CA 1
ATOM 1215 C C . ASN A 1 147 ? -47.856 -12.001 66.625 1.00 91.19 147 ASN A C 1
ATOM 1217 O O . ASN A 1 147 ? -47.954 -12.138 65.405 1.00 91.19 147 ASN A O 1
ATOM 1221 N N . ASP A 1 148 ? -46.828 -11.359 67.190 1.00 90.56 148 ASP A N 1
ATOM 1222 C CA . ASP A 1 148 ? -45.730 -10.760 66.419 1.00 90.56 148 ASP A CA 1
ATOM 1223 C C . ASP A 1 148 ? -44.947 -11.828 65.627 1.00 90.56 148 ASP A C 1
ATOM 1225 O O . ASP A 1 148 ? -44.613 -11.620 64.458 1.00 90.56 148 ASP A O 1
ATOM 1229 N N . ASN A 1 149 ? -44.713 -13.008 66.217 1.00 89.94 149 ASN A N 1
ATOM 1230 C CA . ASN A 1 149 ? -44.078 -14.136 65.526 1.00 89.94 149 ASN A CA 1
ATOM 1231 C C . ASN A 1 149 ? -44.941 -14.703 64.386 1.00 89.94 149 ASN A C 1
ATOM 1233 O O . ASN A 1 149 ? -44.411 -14.951 63.303 1.00 89.94 149 ASN A O 1
ATOM 1237 N N . GLU A 1 150 ? -46.253 -14.887 64.578 1.00 90.81 150 GLU A N 1
ATOM 1238 C CA . GLU A 1 150 ? -47.134 -15.320 63.481 1.00 90.81 150 GLU A CA 1
ATOM 1239 C C . GLU A 1 150 ? -47.209 -14.262 62.363 1.00 90.81 150 GLU A C 1
ATOM 1241 O O . GLU A 1 150 ? -47.194 -14.621 61.188 1.00 90.81 150 GLU A O 1
ATOM 1246 N N . LEU A 1 151 ? -47.188 -12.962 62.683 1.00 92.31 151 LEU A N 1
ATOM 1247 C CA . LEU A 1 151 ? -47.114 -11.902 61.670 1.00 92.31 151 LEU A CA 1
ATOM 1248 C C . LEU A 1 151 ? -45.804 -11.966 60.861 1.00 92.31 151 LEU A C 1
ATOM 1250 O O . LEU A 1 151 ? -45.833 -11.902 59.628 1.00 92.31 151 LEU A O 1
ATOM 1254 N N . LEU A 1 152 ? -44.658 -12.129 61.531 1.00 91.19 152 LEU A N 1
ATOM 1255 C CA . LEU A 1 152 ? -43.347 -12.270 60.881 1.00 91.19 152 LEU A CA 1
ATOM 1256 C C . LEU A 1 152 ? -43.279 -13.512 59.981 1.00 91.19 152 LEU A C 1
ATOM 1258 O O . LEU A 1 152 ? -42.769 -13.433 58.865 1.00 91.19 152 LEU A O 1
ATOM 1262 N N . LYS A 1 153 ? -43.858 -14.629 60.424 1.00 91.81 153 LYS A N 1
ATOM 1263 C CA . LYS A 1 153 ? -43.948 -15.907 59.699 1.00 91.81 153 LYS A CA 1
ATOM 1264 C C . LYS A 1 153 ? -44.701 -15.808 58.364 1.00 91.81 153 LYS A C 1
ATOM 1266 O O . LYS A 1 153 ? -44.380 -16.556 57.446 1.00 91.81 153 LYS A O 1
ATOM 1271 N N . PHE A 1 154 ? -45.642 -14.868 58.216 1.00 91.62 154 PHE A N 1
ATOM 1272 C CA . PHE A 1 154 ? -46.239 -14.527 56.912 1.00 91.62 154 PHE A CA 1
ATOM 1273 C C . PHE A 1 154 ? -45.468 -13.435 56.156 1.00 91.62 154 PHE A C 1
ATOM 1275 O O . PHE A 1 154 ? -45.470 -13.425 54.926 1.00 91.62 154 PHE A O 1
ATOM 1282 N N . ARG A 1 155 ? -44.815 -12.499 56.861 1.00 93.81 155 ARG A N 1
ATOM 1283 C CA . ARG A 1 155 ? -44.127 -11.362 56.230 1.00 93.81 155 ARG A CA 1
ATOM 1284 C C . ARG A 1 155 ? -42.778 -11.728 55.609 1.00 93.81 155 ARG A C 1
ATOM 1286 O O . ARG A 1 155 ? -42.445 -11.165 54.571 1.00 93.81 155 ARG A O 1
ATOM 1293 N N . VAL A 1 156 ? -42.022 -12.643 56.217 1.00 93.38 156 VAL A N 1
ATOM 1294 C CA . VAL A 1 156 ? -40.694 -13.055 55.731 1.00 93.38 156 VAL A CA 1
ATOM 1295 C C . VAL A 1 156 ? -40.774 -13.721 54.345 1.00 93.38 156 VAL A C 1
ATOM 1297 O O . VAL A 1 156 ? -40.144 -13.177 53.441 1.00 93.38 156 VAL A O 1
ATOM 1300 N N . PRO A 1 157 ? -41.625 -14.740 54.089 1.00 93.25 157 PRO A N 1
ATOM 1301 C CA . PRO A 1 157 ? -41.722 -15.360 52.759 1.00 93.25 157 PRO A CA 1
ATOM 1302 C C . PRO A 1 157 ? -42.157 -14.407 51.636 1.00 93.25 157 PRO A C 1
ATOM 1304 O O . PRO A 1 157 ? -41.776 -14.583 50.482 1.00 93.25 157 PRO A O 1
ATOM 1307 N N . LEU A 1 158 ? -42.946 -13.372 51.954 1.00 92.44 158 LEU A N 1
ATOM 1308 C CA . LEU A 1 158 ? -43.317 -12.340 50.978 1.00 92.44 158 LEU A CA 1
ATOM 1309 C C . LEU A 1 158 ? -42.110 -11.485 50.567 1.00 92.44 158 LEU A C 1
ATOM 1311 O O . LEU A 1 158 ? -41.958 -11.184 49.387 1.00 92.44 158 LEU A O 1
ATOM 1315 N N . LEU A 1 159 ? -41.250 -11.126 51.525 1.00 93.38 159 LEU A N 1
ATOM 1316 C CA . LEU A 1 159 ? -40.019 -10.376 51.263 1.00 93.38 159 LEU A CA 1
ATOM 1317 C C . LEU A 1 159 ? -38.955 -11.247 50.578 1.00 93.38 159 LEU A C 1
ATOM 1319 O O . LEU A 1 159 ? -38.226 -10.747 49.730 1.00 93.38 159 LEU A O 1
ATOM 1323 N N . GLU A 1 160 ? -38.882 -12.539 50.904 1.00 94.06 160 GLU A N 1
ATOM 1324 C CA . GLU A 1 160 ? -37.998 -13.498 50.228 1.00 94.06 160 GLU A CA 1
ATOM 1325 C C . GLU A 1 160 ? -38.364 -13.632 48.739 1.00 94.06 160 GLU A C 1
ATOM 1327 O O . GLU A 1 160 ? -37.489 -13.475 47.887 1.00 94.06 160 GLU A O 1
ATOM 1332 N N . ASN A 1 161 ? -39.655 -13.788 48.414 1.00 94.31 161 ASN A N 1
ATOM 1333 C CA . ASN A 1 161 ? -40.141 -13.794 47.028 1.00 94.31 161 ASN A CA 1
ATOM 1334 C C . ASN A 1 161 ? -39.853 -12.469 46.291 1.00 94.31 161 ASN A C 1
ATOM 1336 O O . ASN A 1 161 ? -39.422 -12.487 45.140 1.00 94.31 161 ASN A O 1
ATOM 1340 N N . GLU A 1 162 ? -40.075 -11.317 46.938 1.00 95.88 162 GLU A N 1
ATOM 1341 C CA . GLU A 1 162 ? -39.812 -9.990 46.351 1.00 95.88 162 GLU A CA 1
ATOM 1342 C C . GLU A 1 162 ? -38.310 -9.788 46.064 1.00 95.88 162 GLU A C 1
ATOM 1344 O O . GLU A 1 162 ? -37.931 -9.281 45.006 1.00 95.88 162 GLU A O 1
ATOM 1349 N N . ILE A 1 163 ? -37.434 -10.261 46.959 1.00 95.38 163 ILE A N 1
ATOM 1350 C CA . ILE A 1 163 ? -35.976 -10.271 46.760 1.00 95.38 163 ILE A CA 1
ATOM 1351 C C . ILE A 1 163 ? -35.574 -11.213 45.615 1.00 95.38 163 ILE A C 1
ATOM 1353 O O . ILE A 1 163 ? -34.700 -10.855 44.820 1.00 95.38 163 ILE A O 1
ATOM 1357 N N . GLU A 1 164 ? -36.190 -12.391 45.495 1.00 95.19 164 GLU A N 1
ATOM 1358 C CA . GLU A 1 164 ? -35.895 -13.346 44.419 1.00 95.19 164 GLU A CA 1
ATOM 1359 C C . GLU A 1 164 ? -36.336 -12.811 43.043 1.00 95.19 164 GLU A C 1
ATOM 1361 O O . GLU A 1 164 ? -35.553 -12.851 42.087 1.00 95.19 164 GLU A O 1
ATOM 1366 N N . GLU A 1 165 ? -37.520 -12.193 42.946 1.00 95.94 165 GLU A N 1
ATOM 1367 C CA . GLU A 1 165 ? -37.988 -11.525 41.723 1.00 95.94 165 GLU A CA 1
ATOM 1368 C C . GLU A 1 165 ? -37.067 -10.359 41.320 1.00 95.94 165 GLU A C 1
ATOM 1370 O O . GLU A 1 165 ? -36.656 -10.257 40.158 1.00 95.94 165 GLU A O 1
ATOM 1375 N N . LEU A 1 166 ? -36.688 -9.493 42.266 1.00 95.19 166 LEU A N 1
ATOM 1376 C CA . LEU A 1 166 ? -35.758 -8.387 42.006 1.00 95.19 166 LEU A CA 1
ATOM 1377 C C . LEU A 1 166 ? -34.368 -8.892 41.584 1.00 95.19 166 LEU A C 1
ATOM 1379 O O . LEU A 1 166 ? -33.755 -8.324 40.676 1.00 95.19 166 LEU A O 1
ATOM 1383 N N . THR A 1 167 ? -33.891 -9.985 42.183 1.00 95.50 167 THR A N 1
ATOM 1384 C CA . THR A 1 167 ? -32.611 -10.624 41.834 1.00 95.50 167 THR A CA 1
ATOM 1385 C C . THR A 1 167 ? -32.645 -11.213 40.423 1.00 95.50 167 THR A C 1
ATOM 1387 O O . THR A 1 167 ? -31.707 -11.009 39.649 1.00 95.50 167 THR A O 1
ATOM 1390 N N . SER A 1 168 ? -33.740 -11.883 40.053 1.00 95.44 168 SER A N 1
ATOM 1391 C CA . SER A 1 168 ? -33.961 -12.428 38.708 1.00 95.44 168 SER A CA 1
ATOM 1392 C C . SER A 1 168 ? -33.981 -11.324 37.641 1.00 95.44 168 SER A C 1
ATOM 1394 O O . SER A 1 168 ? -33.222 -11.373 36.666 1.00 95.44 168 SER A O 1
ATOM 1396 N N . ASN A 1 169 ? -34.757 -10.259 37.878 1.00 96.06 169 ASN A N 1
ATOM 1397 C CA . ASN A 1 169 ? -34.812 -9.081 37.008 1.00 96.06 169 ASN A CA 1
ATOM 1398 C C . ASN A 1 169 ? -33.433 -8.412 36.841 1.00 96.06 169 ASN A C 1
ATOM 1400 O O . ASN A 1 169 ? -33.047 -8.042 35.728 1.00 96.06 169 ASN A O 1
ATOM 1404 N N . LEU A 1 170 ? -32.657 -8.286 37.924 1.00 95.50 170 LEU A N 1
ATOM 1405 C CA . LEU A 1 170 ? -31.306 -7.720 37.882 1.00 95.50 170 LEU A CA 1
ATOM 1406 C C . LEU A 1 170 ? -30.326 -8.614 37.105 1.00 95.50 170 LEU A C 1
ATOM 1408 O O . LEU A 1 170 ? -29.482 -8.095 36.367 1.00 95.50 170 LEU A O 1
ATOM 1412 N N . HIS A 1 171 ? -30.461 -9.941 37.194 1.00 94.69 171 HIS A N 1
ATOM 1413 C CA . HIS A 1 171 ? -29.665 -10.879 36.397 1.00 94.69 171 HIS A CA 1
ATOM 1414 C C . HIS A 1 171 ? -29.979 -10.747 34.899 1.00 94.69 171 HIS A C 1
ATOM 1416 O O . HIS A 1 171 ? -29.059 -10.597 34.091 1.00 94.69 171 HIS A O 1
ATOM 1422 N N . GLN A 1 172 ? -31.266 -10.688 34.526 1.00 96.12 172 GLN A N 1
ATOM 1423 C CA . GLN A 1 172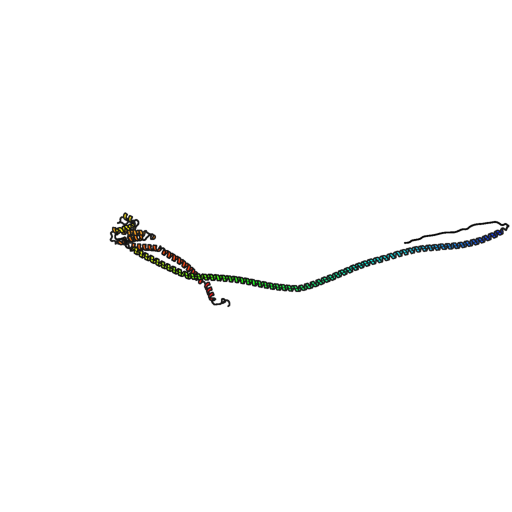 ? -31.680 -10.451 33.139 1.00 96.12 172 GLN A CA 1
ATOM 1424 C C . GLN A 1 172 ? -31.112 -9.130 32.603 1.00 96.12 172 GLN A C 1
ATOM 1426 O O . GLN A 1 172 ? -30.537 -9.104 31.513 1.00 96.12 172 GLN A O 1
ATOM 1431 N N . LYS A 1 173 ? -31.227 -8.034 33.365 1.00 95.06 173 LYS A N 1
ATOM 1432 C CA . LYS A 1 173 ? -30.700 -6.724 32.947 1.00 95.06 173 LYS A CA 1
ATOM 1433 C C . LYS A 1 173 ? -29.178 -6.713 32.825 1.00 95.06 173 LYS A C 1
ATOM 1435 O O . LYS A 1 173 ? -28.649 -6.080 31.915 1.00 95.06 173 LYS A O 1
ATOM 1440 N N . THR A 1 174 ? -28.482 -7.469 33.669 1.00 95.69 174 THR A N 1
ATOM 1441 C CA . THR A 1 174 ? -27.030 -7.665 33.573 1.00 95.69 174 THR A CA 1
ATOM 1442 C C . THR A 1 174 ? -26.643 -8.390 32.276 1.00 95.69 174 THR A C 1
ATOM 1444 O O . THR A 1 174 ? -25.687 -7.991 31.610 1.00 95.69 174 THR A O 1
ATOM 1447 N N . ASP A 1 175 ? -27.398 -9.410 31.859 1.00 95.44 175 ASP A N 1
ATOM 1448 C CA . ASP A 1 175 ? -27.139 -10.139 30.609 1.00 95.44 175 ASP A CA 1
ATOM 1449 C C . ASP A 1 175 ? -27.567 -9.374 29.347 1.00 95.44 175 ASP A C 1
ATOM 1451 O O . ASP A 1 175 ? -26.884 -9.453 28.323 1.00 95.44 175 ASP A O 1
ATOM 1455 N N . GLU A 1 176 ? -28.638 -8.578 29.408 1.00 95.69 176 GLU A N 1
ATOM 1456 C CA . GLU A 1 176 ? -28.965 -7.601 28.360 1.00 95.69 176 GLU A CA 1
ATOM 1457 C C . GLU A 1 176 ? -27.819 -6.594 28.166 1.00 95.69 176 GLU A C 1
ATOM 1459 O O . GLU A 1 176 ? -27.405 -6.346 27.032 1.00 95.69 176 GLU A O 1
ATOM 1464 N N . LEU A 1 177 ? -27.245 -6.074 29.258 1.00 94.69 177 LEU A N 1
ATOM 1465 C CA . LEU A 1 177 ? -26.142 -5.110 29.212 1.00 94.69 177 LEU A CA 1
ATOM 1466 C C . LEU A 1 177 ? -24.866 -5.734 28.613 1.00 94.69 177 LEU A C 1
ATOM 1468 O O . LEU A 1 177 ? -24.274 -5.140 27.712 1.00 94.69 177 LEU A O 1
ATOM 1472 N N . LYS A 1 178 ? -24.503 -6.972 28.993 1.00 95.12 178 LYS A N 1
ATOM 1473 C CA . LYS A 1 178 ? -23.405 -7.731 28.348 1.00 95.12 178 LYS A CA 1
ATOM 1474 C C . LYS A 1 178 ? -23.620 -7.891 26.836 1.00 95.12 178 LYS A C 1
ATOM 1476 O O . LYS A 1 178 ? -22.683 -7.728 26.055 1.00 95.12 178 LYS A O 1
ATOM 1481 N N . ARG A 1 179 ? -24.848 -8.210 26.401 1.00 94.75 179 ARG A N 1
ATOM 1482 C CA . ARG A 1 179 ? -25.188 -8.354 24.970 1.00 94.75 179 ARG A CA 1
ATOM 1483 C C . ARG A 1 179 ? -25.035 -7.030 24.219 1.00 94.75 179 ARG A C 1
ATOM 1485 O O . ARG A 1 179 ? -24.473 -7.029 23.126 1.00 94.75 179 ARG A O 1
ATOM 1492 N N . LEU A 1 180 ? -25.484 -5.921 24.809 1.00 93.69 180 LEU A N 1
ATOM 1493 C CA . LEU A 1 180 ? -25.328 -4.581 24.233 1.00 93.69 180 LEU A CA 1
ATOM 1494 C C . LEU A 1 180 ? -23.852 -4.170 24.133 1.00 93.69 180 LEU A C 1
ATOM 1496 O O . LEU A 1 180 ? -23.429 -3.738 23.065 1.00 93.69 180 LEU A O 1
ATOM 1500 N N . GLN A 1 181 ? -23.053 -4.389 25.180 1.00 93.81 181 GLN A N 1
ATOM 1501 C CA . GLN A 1 181 ? -21.617 -4.077 25.192 1.00 93.81 181 GLN A CA 1
ATOM 1502 C C . GLN A 1 181 ? -20.833 -4.876 24.132 1.00 93.81 181 GLN A C 1
ATOM 1504 O O . GLN A 1 181 ? -19.953 -4.336 23.454 1.00 93.81 181 GLN A O 1
ATOM 1509 N N . ASN A 1 182 ? -21.185 -6.150 23.924 1.00 93.75 182 ASN A N 1
ATOM 1510 C CA . ASN A 1 182 ? -20.619 -6.964 22.845 1.00 93.75 182 ASN A CA 1
ATOM 1511 C C . ASN A 1 182 ? -21.025 -6.438 21.456 1.00 93.75 182 ASN A C 1
ATOM 1513 O O . ASN A 1 182 ? -20.179 -6.343 20.566 1.00 93.75 182 ASN A O 1
ATOM 1517 N N . ALA A 1 183 ? -22.293 -6.057 21.266 1.00 92.12 183 ALA A N 1
ATOM 1518 C CA . ALA A 1 183 ? -22.779 -5.498 20.003 1.00 92.12 183 ALA A CA 1
ATOM 1519 C C . ALA A 1 183 ? -22.160 -4.120 19.688 1.00 92.12 183 ALA A C 1
ATOM 1521 O O . ALA A 1 183 ? -21.855 -3.829 18.533 1.00 92.12 183 ALA A O 1
ATOM 1522 N N . GLU A 1 184 ? -21.930 -3.283 20.700 1.00 92.75 184 GLU A N 1
ATOM 1523 C CA . GLU A 1 184 ? -21.215 -2.009 20.573 1.00 92.75 184 GLU A CA 1
ATOM 1524 C C . GLU A 1 184 ? -19.744 -2.226 20.194 1.00 92.75 184 GLU A C 1
ATOM 1526 O O . GLU A 1 184 ? -19.252 -1.607 19.249 1.00 92.75 184 GLU A O 1
ATOM 1531 N N . SER A 1 185 ? -19.073 -3.187 20.836 1.00 91.12 185 SER A N 1
ATOM 1532 C CA . SER A 1 185 ? -17.697 -3.580 20.495 1.00 91.12 185 SER A CA 1
ATOM 1533 C C . SER A 1 185 ? -17.580 -4.062 19.041 1.00 91.12 185 SER A C 1
ATOM 1535 O O . SER A 1 185 ? -16.656 -3.667 18.327 1.00 91.12 185 SER A O 1
ATOM 1537 N N . GLN A 1 186 ? -18.552 -4.853 18.565 1.00 92.19 186 GLN A N 1
ATOM 1538 C CA . GLN A 1 186 ? -18.634 -5.285 17.164 1.00 92.19 186 GLN A CA 1
ATOM 1539 C C . GLN A 1 186 ? -18.875 -4.112 16.203 1.00 92.19 186 GLN A C 1
ATOM 1541 O O . GLN A 1 186 ? -18.189 -4.017 15.186 1.00 92.19 186 GLN A O 1
ATOM 1546 N N . ARG A 1 187 ? -19.787 -3.181 16.526 1.00 90.94 187 ARG A N 1
ATOM 1547 C CA . ARG A 1 187 ? -19.998 -1.960 15.722 1.00 90.94 187 ARG A CA 1
ATOM 1548 C C . ARG A 1 187 ? -18.738 -1.105 15.640 1.00 90.94 187 ARG A C 1
ATOM 1550 O O . ARG A 1 187 ? -18.449 -0.566 14.575 1.00 90.94 187 ARG A O 1
ATOM 1557 N N . MET A 1 188 ? -17.977 -0.986 16.730 1.00 91.06 188 MET A N 1
ATOM 1558 C CA . MET A 1 188 ? -16.739 -0.211 16.719 1.00 91.06 188 MET A CA 1
ATOM 1559 C C . MET A 1 188 ? -15.667 -0.881 15.849 1.00 91.06 188 MET A C 1
ATOM 1561 O O . MET A 1 188 ? -15.066 -0.197 15.025 1.00 91.06 188 MET A O 1
ATOM 1565 N N . GLN A 1 189 ? -15.509 -2.211 15.915 1.00 91.25 189 GLN A N 1
ATOM 1566 C CA . GLN A 1 189 ? -14.642 -2.951 14.983 1.00 91.25 189 GLN A CA 1
ATOM 1567 C C . GLN A 1 189 ? -15.067 -2.782 13.515 1.00 91.25 189 GLN A C 1
ATOM 1569 O O . GLN A 1 189 ? -14.218 -2.510 12.666 1.00 91.25 189 GLN A O 1
ATOM 1574 N N . GLN A 1 190 ? -16.365 -2.893 13.211 1.00 89.69 190 GLN A N 1
ATOM 1575 C CA . GLN A 1 190 ? -16.902 -2.678 11.860 1.00 89.69 190 GLN A CA 1
ATOM 1576 C C . GLN A 1 190 ? -16.650 -1.246 11.365 1.00 89.69 190 GLN A C 1
ATOM 1578 O O . GLN A 1 190 ? -16.256 -1.056 10.218 1.00 89.69 190 GLN A O 1
ATOM 1583 N N . SER A 1 191 ? -16.806 -0.243 12.235 1.00 89.44 191 SER A N 1
ATOM 1584 C CA . SER A 1 191 ? -16.491 1.158 11.932 1.00 89.44 191 SER A CA 1
ATOM 1585 C C . SER A 1 191 ? -15.001 1.351 11.628 1.00 89.44 191 SER A C 1
ATOM 1587 O O . SER A 1 191 ? -14.656 1.950 10.612 1.00 89.44 191 SER A O 1
ATOM 1589 N N . THR A 1 192 ? -14.097 0.779 12.434 1.00 91.12 192 THR A N 1
ATOM 1590 C CA . THR A 1 192 ? -12.647 0.823 12.166 1.00 91.12 192 THR A CA 1
ATOM 1591 C C . THR A 1 192 ? -12.283 0.141 10.843 1.00 91.12 192 THR A C 1
ATOM 1593 O O . THR A 1 192 ? -11.470 0.674 10.090 1.00 91.12 192 THR A O 1
ATOM 1596 N N . GLN A 1 193 ? -12.899 -1.002 10.522 1.00 89.31 193 GLN A N 1
ATOM 1597 C CA . GLN A 1 193 ? -12.702 -1.677 9.234 1.00 89.31 193 GLN A CA 1
ATOM 1598 C C . GLN A 1 193 ? -13.223 -0.838 8.058 1.00 89.31 193 GLN A C 1
ATOM 1600 O O . GLN A 1 193 ? -12.533 -0.732 7.048 1.00 89.31 193 GLN A O 1
ATOM 1605 N N . PHE A 1 194 ? -14.390 -0.202 8.197 1.00 90.69 194 PHE A N 1
ATOM 1606 C CA . PHE A 1 194 ? -14.957 0.684 7.178 1.00 90.69 194 PHE A CA 1
ATOM 1607 C C . PHE A 1 194 ? -14.066 1.906 6.913 1.00 90.69 194 PHE A C 1
ATOM 1609 O O . PHE A 1 194 ? -13.762 2.197 5.759 1.00 90.69 194 PHE A O 1
ATOM 1616 N N . TRP A 1 195 ? -13.593 2.584 7.965 1.00 85.62 195 TRP A N 1
ATOM 1617 C CA . TRP A 1 195 ? -12.686 3.727 7.821 1.00 85.62 195 TRP A CA 1
ATOM 1618 C C . TRP A 1 195 ? -11.368 3.341 7.153 1.00 85.62 195 TRP A C 1
ATOM 1620 O O . TRP A 1 195 ? -10.926 4.051 6.252 1.00 85.62 195 TRP A O 1
ATOM 1630 N N . LYS A 1 196 ? -10.785 2.192 7.522 1.00 88.81 196 LYS A N 1
ATOM 1631 C CA . LYS A 1 196 ? -9.584 1.692 6.847 1.00 88.81 196 LYS A CA 1
ATOM 1632 C C . LYS A 1 196 ? -9.853 1.386 5.369 1.00 88.81 196 LYS A C 1
ATOM 1634 O O . LYS A 1 196 ? -9.091 1.823 4.518 1.00 88.81 196 LYS A O 1
ATOM 1639 N N . LEU A 1 197 ? -10.952 0.698 5.052 1.00 86.56 197 LEU A N 1
ATOM 1640 C CA . LEU A 1 197 ? -11.331 0.399 3.668 1.00 86.56 197 LEU A CA 1
ATOM 1641 C C . LEU A 1 197 ? -11.507 1.687 2.840 1.00 86.56 197 LEU A C 1
ATOM 1643 O O . LEU A 1 197 ? -11.107 1.745 1.680 1.00 86.56 197 LEU A O 1
ATOM 1647 N N . GLN A 1 198 ? -12.075 2.737 3.440 1.00 85.50 198 GLN A N 1
ATOM 1648 C CA . GLN A 1 198 ? -12.227 4.047 2.807 1.00 85.50 198 GLN A CA 1
ATOM 1649 C C . GLN A 1 198 ? -10.872 4.743 2.569 1.00 85.50 198 GLN A C 1
ATOM 1651 O O . GLN A 1 198 ? -10.681 5.339 1.508 1.00 85.50 198 GLN A O 1
ATOM 1656 N N . GLU A 1 199 ? -9.926 4.640 3.506 1.00 86.12 199 GLU A N 1
ATOM 1657 C CA . GLU A 1 199 ? -8.550 5.131 3.347 1.00 86.12 199 GLU A CA 1
ATOM 1658 C C . GLU A 1 199 ? -7.812 4.371 2.230 1.00 86.12 199 GLU A C 1
ATOM 1660 O O . GLU A 1 199 ? -7.318 5.004 1.289 1.00 86.12 199 GLU A O 1
ATOM 1665 N N . ASP A 1 200 ? -7.855 3.034 2.257 1.00 83.31 200 ASP A N 1
ATOM 1666 C CA . ASP A 1 200 ? -7.287 2.144 1.235 1.00 83.31 200 ASP A CA 1
ATOM 1667 C C . ASP A 1 200 ? -7.845 2.491 -0.169 1.00 83.31 200 ASP A C 1
ATOM 1669 O O . ASP A 1 200 ? -7.080 2.638 -1.126 1.00 83.31 200 ASP A O 1
ATOM 1673 N N . PHE A 1 201 ? -9.158 2.740 -0.305 1.00 81.81 201 PHE A N 1
ATOM 1674 C CA . PHE A 1 201 ? -9.768 3.189 -1.568 1.00 81.81 201 PHE A CA 1
ATOM 1675 C C . PHE A 1 201 ? -9.300 4.581 -2.026 1.00 81.81 201 PHE A C 1
ATOM 1677 O O . PHE A 1 201 ? -9.127 4.794 -3.231 1.00 81.81 201 PHE A O 1
ATOM 1684 N N . THR A 1 202 ? -9.094 5.544 -1.118 1.00 82.50 202 THR A N 1
ATOM 1685 C CA . THR A 1 202 ? -8.570 6.866 -1.519 1.00 82.50 202 THR A CA 1
ATOM 1686 C C . THR A 1 202 ? -7.107 6.800 -1.948 1.00 82.50 202 THR A C 1
ATOM 1688 O O . THR A 1 202 ? -6.740 7.426 -2.943 1.00 82.50 202 THR A O 1
ATOM 1691 N N . MET A 1 203 ? -6.297 5.974 -1.279 1.00 80.94 203 MET A N 1
ATOM 1692 C CA . MET A 1 203 ? -4.918 5.687 -1.677 1.00 80.94 203 MET A CA 1
ATOM 1693 C C . MET A 1 203 ? -4.866 5.030 -3.062 1.00 80.94 203 MET A C 1
ATOM 1695 O O . MET A 1 203 ? -4.096 5.468 -3.920 1.00 80.94 203 MET A O 1
ATOM 1699 N N . LEU A 1 204 ? -5.735 4.044 -3.320 1.00 78.00 204 LEU A N 1
ATOM 1700 C CA . LEU A 1 204 ? -5.813 3.358 -4.612 1.00 78.00 204 LEU A CA 1
ATOM 1701 C C . LEU A 1 204 ? -6.187 4.317 -5.755 1.00 78.00 204 LEU A C 1
ATOM 1703 O O . LEU A 1 204 ? -5.553 4.285 -6.810 1.00 78.00 204 LEU A O 1
ATOM 1707 N N . ARG A 1 205 ? -7.167 5.211 -5.538 1.00 78.50 205 ARG A N 1
ATOM 1708 C CA . ARG A 1 205 ? -7.548 6.245 -6.519 1.00 78.50 205 ARG A CA 1
ATOM 1709 C C . ARG A 1 205 ? -6.386 7.189 -6.819 1.00 78.50 205 ARG A C 1
ATOM 1711 O O . ARG A 1 205 ? -6.043 7.363 -7.983 1.00 78.50 205 ARG A O 1
ATOM 1718 N N . ASN A 1 206 ? -5.756 7.752 -5.787 1.00 80.69 206 ASN A N 1
ATOM 1719 C CA . ASN A 1 206 ? -4.643 8.691 -5.952 1.00 80.69 206 ASN A CA 1
ATOM 1720 C C . ASN A 1 206 ? -3.460 8.050 -6.703 1.00 80.69 206 ASN A C 1
ATOM 1722 O O . ASN A 1 206 ? -2.841 8.694 -7.551 1.00 80.69 206 ASN A O 1
ATOM 1726 N N . SER A 1 207 ? -3.179 6.771 -6.426 1.00 76.88 207 SER A N 1
ATOM 1727 C CA . SER A 1 207 ? -2.168 5.984 -7.139 1.00 76.88 207 SER A CA 1
ATOM 1728 C C . SER A 1 207 ? -2.533 5.795 -8.617 1.00 76.88 207 SER A C 1
ATOM 1730 O O . SER A 1 207 ? -1.737 6.124 -9.497 1.00 76.88 207 SER A O 1
ATOM 1732 N N . ASN A 1 208 ? -3.765 5.365 -8.913 1.00 77.88 208 ASN A N 1
ATOM 1733 C CA . ASN A 1 208 ? -4.252 5.208 -10.285 1.00 77.88 208 ASN A CA 1
ATOM 1734 C C . ASN A 1 208 ? -4.204 6.528 -11.080 1.00 77.88 208 ASN A C 1
ATOM 1736 O O . ASN A 1 208 ? -3.709 6.547 -12.204 1.00 77.88 208 ASN A O 1
ATOM 1740 N N . ASP A 1 209 ? -4.643 7.640 -10.489 1.00 79.44 209 ASP A N 1
ATOM 1741 C CA . ASP A 1 209 ? -4.633 8.963 -11.130 1.00 79.44 209 ASP A CA 1
ATOM 1742 C C . ASP A 1 209 ? -3.207 9.482 -11.399 1.00 79.44 209 ASP A C 1
ATOM 1744 O O . ASP A 1 209 ? -3.002 10.305 -12.297 1.00 79.44 209 ASP A O 1
ATOM 1748 N N . SER A 1 210 ? -2.213 9.013 -10.636 1.00 81.56 210 SER A N 1
ATOM 1749 C CA . SER A 1 210 ? -0.791 9.248 -10.910 1.00 81.56 210 SER A CA 1
ATOM 1750 C C . SER A 1 210 ? -0.290 8.357 -12.051 1.00 81.56 210 SER A C 1
ATOM 1752 O O . SER A 1 210 ? 0.327 8.854 -12.993 1.00 81.56 210 SER A O 1
ATOM 1754 N N . LEU A 1 211 ? -0.605 7.057 -12.011 1.00 79.69 211 LEU A N 1
ATOM 1755 C CA . LEU A 1 211 ? -0.216 6.087 -13.040 1.00 79.69 211 LEU A CA 1
ATOM 1756 C C . LEU A 1 211 ? -0.805 6.426 -14.417 1.00 79.69 211 LEU A C 1
ATOM 1758 O O . LEU A 1 211 ? -0.125 6.226 -15.420 1.00 79.69 211 LEU A O 1
ATOM 1762 N N . VAL A 1 212 ? -2.025 6.970 -14.497 1.00 81.56 212 VAL A N 1
ATOM 1763 C CA . VAL A 1 212 ? -2.623 7.437 -15.763 1.00 81.56 212 VAL A CA 1
ATOM 1764 C C . VAL A 1 212 ? -1.783 8.560 -16.380 1.00 81.56 212 VAL A C 1
ATOM 1766 O O . VAL A 1 212 ? -1.286 8.394 -17.493 1.00 81.56 212 VAL A O 1
ATOM 1769 N N . LYS A 1 213 ? -1.522 9.642 -15.634 1.00 85.38 213 LYS A N 1
ATOM 1770 C CA . LYS A 1 213 ? -0.708 10.784 -16.103 1.00 85.38 213 LYS A CA 1
ATOM 1771 C C . LYS A 1 213 ? 0.697 10.358 -16.520 1.00 85.38 213 LYS A C 1
ATOM 1773 O O . LYS A 1 213 ? 1.245 10.840 -17.508 1.00 85.38 213 LYS A O 1
ATOM 1778 N N . GLU A 1 214 ? 1.293 9.433 -15.773 1.00 82.56 214 GLU A N 1
ATOM 1779 C CA . GLU A 1 214 ? 2.629 8.936 -16.082 1.00 82.56 214 GLU A CA 1
ATOM 1780 C C . GLU A 1 214 ? 2.639 7.956 -17.275 1.00 82.56 214 GLU A C 1
ATOM 1782 O O . GLU A 1 214 ? 3.681 7.779 -17.895 1.00 82.56 214 GLU A O 1
ATOM 1787 N N . ASN A 1 215 ? 1.512 7.326 -17.635 1.00 80.00 215 ASN A N 1
ATOM 1788 C CA . ASN A 1 215 ? 1.367 6.586 -18.899 1.00 80.00 215 ASN A CA 1
ATOM 1789 C C . ASN A 1 215 ? 1.173 7.541 -20.090 1.00 80.00 215 ASN A C 1
ATOM 1791 O O . ASN A 1 215 ? 1.818 7.361 -21.122 1.00 80.00 215 ASN A O 1
ATOM 1795 N N . GLU A 1 216 ? 0.348 8.582 -19.941 1.00 87.62 216 GLU A N 1
ATOM 1796 C CA . GLU A 1 216 ? 0.163 9.645 -20.947 1.00 87.62 216 GLU A CA 1
ATOM 1797 C C . GLU A 1 216 ? 1.498 10.328 -21.292 1.00 87.62 216 GLU A C 1
ATOM 1799 O O . GLU A 1 216 ? 1.813 10.541 -22.468 1.00 87.62 216 GLU A O 1
ATOM 1804 N N . PHE A 1 217 ? 2.329 10.591 -20.275 1.00 88.00 217 PHE A N 1
ATOM 1805 C CA . PHE A 1 217 ? 3.683 11.110 -20.458 1.00 88.00 217 PHE A CA 1
ATOM 1806 C C . PHE A 1 217 ? 4.589 10.143 -21.239 1.00 88.00 217 PHE A C 1
ATOM 1808 O O . PHE A 1 217 ? 5.215 10.568 -22.209 1.00 88.00 217 PHE A O 1
ATOM 1815 N N . LEU A 1 218 ? 4.648 8.851 -20.876 1.00 83.31 218 LEU A N 1
ATOM 1816 C CA . LEU A 1 218 ? 5.487 7.876 -21.596 1.00 83.31 218 LEU A CA 1
ATOM 1817 C C . LEU A 1 218 ? 5.074 7.727 -23.065 1.00 83.31 218 LEU A C 1
ATOM 1819 O O . LEU A 1 218 ? 5.933 7.793 -23.944 1.00 83.31 218 LEU A O 1
ATOM 1823 N N . ASN A 1 219 ? 3.769 7.596 -23.327 1.00 85.38 219 ASN A N 1
ATOM 1824 C CA . ASN A 1 219 ? 3.214 7.498 -24.681 1.00 85.38 219 ASN A CA 1
ATOM 1825 C C . ASN A 1 219 ? 3.545 8.731 -25.543 1.00 85.38 219 ASN A C 1
ATOM 1827 O O . ASN A 1 219 ? 3.611 8.624 -26.763 1.00 85.38 219 ASN A O 1
ATOM 1831 N N . SER A 1 220 ? 3.778 9.888 -24.914 1.00 88.81 220 SER A N 1
ATOM 1832 C CA . SER A 1 220 ? 4.216 11.116 -25.587 1.00 88.81 220 SER A CA 1
ATOM 1833 C C . SER A 1 220 ? 5.742 11.210 -25.732 1.00 88.81 220 SER A C 1
ATOM 1835 O O . SER A 1 220 ? 6.233 11.780 -26.703 1.00 88.81 220 SER A O 1
ATOM 1837 N N . ARG A 1 221 ? 6.512 10.684 -24.767 1.00 88.81 221 ARG A N 1
ATOM 1838 C CA . ARG A 1 221 ? 7.976 10.843 -24.680 1.00 88.81 221 ARG A CA 1
ATOM 1839 C C . ARG A 1 221 ? 8.748 9.859 -25.558 1.00 88.81 221 ARG A C 1
ATOM 1841 O O . ARG A 1 221 ? 9.729 10.277 -26.168 1.00 88.81 221 ARG A O 1
ATOM 1848 N N . VAL A 1 222 ? 8.321 8.595 -25.636 1.00 84.81 222 VAL A N 1
ATOM 1849 C CA . VAL A 1 222 ? 9.031 7.555 -26.408 1.00 84.81 222 VAL A CA 1
ATOM 1850 C C . VAL A 1 222 ? 9.116 7.910 -27.906 1.00 84.81 222 VAL A C 1
ATOM 1852 O O . VAL A 1 222 ? 10.241 8.015 -28.396 1.00 84.81 222 VAL A O 1
ATOM 1855 N N . PRO A 1 223 ? 8.016 8.256 -28.615 1.00 87.94 223 PRO A N 1
ATOM 1856 C CA . PRO A 1 223 ? 8.083 8.564 -30.051 1.00 87.94 223 PRO A CA 1
ATOM 1857 C C . PRO A 1 223 ? 8.907 9.811 -30.400 1.00 87.94 223 PRO A C 1
ATOM 1859 O O . PRO A 1 223 ? 9.445 9.925 -31.502 1.00 87.94 223 PRO A O 1
ATOM 1862 N N . LEU A 1 224 ? 9.029 10.761 -29.464 1.00 87.88 224 LEU A N 1
ATOM 1863 C CA . LEU A 1 224 ? 9.876 11.942 -29.646 1.00 87.88 224 LEU A CA 1
ATOM 1864 C C . LEU A 1 224 ? 11.365 11.571 -29.631 1.00 87.88 224 LEU A C 1
ATOM 1866 O O . LEU A 1 224 ? 12.109 12.056 -30.482 1.00 87.88 224 LEU A O 1
ATOM 1870 N N . LEU A 1 225 ? 11.779 10.687 -28.716 1.00 84.44 225 LEU A N 1
ATOM 1871 C CA . LEU A 1 225 ? 13.159 10.199 -28.623 1.00 84.44 225 LEU A CA 1
ATOM 1872 C C . LEU A 1 225 ? 13.527 9.299 -29.811 1.00 84.44 225 LEU A C 1
ATOM 1874 O O . LEU A 1 225 ? 14.610 9.456 -30.371 1.00 84.44 225 LEU A O 1
ATOM 1878 N N . GLU A 1 226 ? 12.623 8.414 -30.248 1.00 85.62 226 GLU A N 1
ATOM 1879 C CA . GLU A 1 226 ? 12.805 7.610 -31.469 1.00 85.62 226 GLU A CA 1
ATOM 1880 C C . GLU A 1 226 ? 13.080 8.502 -32.694 1.00 85.62 226 GLU A C 1
ATOM 1882 O O . GLU A 1 226 ? 14.054 8.294 -33.426 1.00 85.62 226 GLU A O 1
ATOM 1887 N N . ASN A 1 227 ? 12.257 9.540 -32.888 1.00 91.31 227 ASN A N 1
ATOM 1888 C CA . ASN A 1 227 ? 12.424 10.504 -33.972 1.00 91.31 227 ASN A CA 1
ATOM 1889 C C . ASN A 1 227 ? 13.720 11.328 -33.833 1.00 91.31 227 ASN A C 1
ATOM 1891 O O . ASN A 1 227 ? 14.418 11.518 -34.827 1.00 91.31 227 ASN A O 1
ATOM 1895 N N . GLU A 1 228 ? 14.067 11.811 -32.635 1.00 90.69 228 GLU A N 1
ATOM 1896 C CA . GLU A 1 228 ? 15.306 12.576 -32.411 1.00 90.69 228 GLU A CA 1
ATOM 1897 C C . GLU A 1 228 ? 16.552 11.733 -32.734 1.00 90.69 228 GLU A C 1
ATOM 1899 O O . GLU A 1 228 ? 17.452 12.190 -33.444 1.00 90.69 228 GLU A O 1
ATOM 1904 N N . ILE A 1 229 ? 16.566 10.464 -32.315 1.00 86.19 229 ILE A N 1
ATOM 1905 C CA . ILE A 1 229 ? 17.638 9.512 -32.628 1.00 86.19 229 ILE A CA 1
ATOM 1906 C C . ILE A 1 229 ? 17.753 9.274 -34.141 1.00 86.19 229 ILE A C 1
ATOM 1908 O O . ILE A 1 229 ? 18.870 9.252 -34.662 1.00 86.19 229 ILE A O 1
ATOM 1912 N N . GLU A 1 230 ? 16.648 9.107 -34.876 1.00 89.94 230 GLU A N 1
ATOM 1913 C CA . GLU A 1 230 ? 16.722 8.864 -36.327 1.00 89.94 230 GLU A CA 1
ATOM 1914 C C . GLU A 1 230 ? 17.048 10.127 -37.142 1.00 89.94 230 GLU A C 1
ATOM 1916 O O . GLU A 1 230 ? 17.731 10.037 -38.169 1.00 89.94 230 GLU A O 1
ATOM 1921 N N . GLN A 1 231 ? 16.683 11.317 -36.652 1.00 89.50 231 GLN A N 1
ATOM 1922 C CA . GLN A 1 231 ? 17.180 12.587 -37.194 1.00 89.50 231 GLN A CA 1
ATOM 1923 C C . GLN A 1 231 ? 18.696 12.729 -36.981 1.00 89.50 231 GLN A C 1
ATOM 1925 O O . GLN A 1 231 ? 19.421 13.035 -37.932 1.00 89.50 231 GLN A O 1
ATOM 1930 N N . LEU A 1 232 ? 19.207 12.428 -35.781 1.00 84.75 232 LEU A N 1
ATOM 1931 C CA . LEU A 1 232 ? 20.644 12.478 -35.486 1.00 84.75 232 LEU A CA 1
ATOM 1932 C C . LEU A 1 232 ? 21.446 11.442 -36.285 1.00 84.75 232 LEU A C 1
ATOM 1934 O O . LEU A 1 232 ? 22.458 11.807 -36.880 1.00 84.75 232 LEU A O 1
ATOM 1938 N N . LYS A 1 233 ? 20.979 10.189 -36.393 1.00 86.12 233 LYS A N 1
ATOM 1939 C CA . LYS A 1 233 ? 21.586 9.178 -37.284 1.00 86.12 233 LYS A CA 1
ATOM 1940 C C . LYS A 1 233 ? 21.605 9.641 -38.742 1.00 86.12 233 LYS A C 1
ATOM 1942 O O . LYS A 1 233 ? 22.568 9.383 -39.455 1.00 86.12 233 LYS A O 1
ATOM 1947 N N . SER A 1 234 ? 20.551 10.314 -39.211 1.00 87.88 234 SER A N 1
ATOM 1948 C CA . SER A 1 234 ? 20.495 10.845 -40.582 1.00 87.88 234 SER A CA 1
ATOM 1949 C C . SER A 1 234 ? 21.512 11.964 -40.800 1.00 87.88 234 SER A C 1
ATOM 1951 O O . SER A 1 234 ? 22.212 11.951 -41.810 1.00 87.88 234 SER A O 1
ATOM 1953 N N . SER A 1 235 ? 21.650 12.867 -39.826 1.00 85.31 235 SER A N 1
ATOM 1954 C CA . SER A 1 235 ? 22.676 13.915 -39.817 1.00 85.31 235 SER A CA 1
ATOM 1955 C C . SER A 1 235 ? 24.096 13.332 -39.789 1.00 85.31 235 SER A C 1
ATOM 1957 O O . SER A 1 235 ? 24.944 13.766 -40.567 1.00 85.31 235 SER A O 1
ATOM 1959 N N . LEU A 1 236 ? 24.337 12.293 -38.976 1.00 84.81 236 LEU A N 1
ATOM 1960 C CA . LEU A 1 236 ? 25.613 11.570 -38.923 1.00 84.81 236 LEU A CA 1
ATOM 1961 C C . LEU A 1 236 ? 25.962 10.976 -40.295 1.00 84.81 236 LEU A C 1
ATOM 1963 O O . LEU A 1 236 ? 26.966 11.370 -40.878 1.00 84.81 236 LEU A O 1
ATOM 1967 N N . ARG A 1 237 ? 25.069 10.154 -40.869 1.00 82.94 237 ARG A N 1
ATOM 1968 C CA . ARG A 1 237 ? 25.243 9.546 -42.205 1.00 82.94 237 ARG A CA 1
ATOM 1969 C C . ARG A 1 237 ? 25.516 10.589 -43.294 1.00 82.94 237 ARG A C 1
ATOM 1971 O O . ARG A 1 237 ? 26.331 10.360 -44.187 1.00 82.94 237 ARG A O 1
ATOM 1978 N N . GLN A 1 238 ? 24.855 11.748 -43.226 1.00 83.69 238 GLN A N 1
ATOM 1979 C CA . GLN A 1 238 ? 25.082 12.853 -44.161 1.00 83.69 238 GLN A CA 1
ATOM 1980 C C . GLN A 1 238 ? 26.457 13.513 -43.963 1.00 83.69 238 GLN A C 1
ATOM 1982 O O . GLN A 1 238 ? 27.139 13.788 -44.950 1.00 83.69 238 GLN A O 1
ATOM 1987 N N . LYS A 1 239 ? 26.880 13.749 -42.714 1.00 80.50 239 LYS A N 1
ATOM 1988 C CA . LYS A 1 239 ? 28.197 14.311 -42.369 1.00 80.50 239 LYS A CA 1
ATOM 1989 C C . LYS A 1 239 ? 29.342 13.364 -42.735 1.00 80.50 239 LYS A C 1
ATOM 1991 O O . LYS A 1 239 ? 30.292 13.814 -43.367 1.00 80.50 239 LYS A O 1
ATOM 1996 N N . GLU A 1 240 ? 29.225 12.075 -42.418 1.00 76.81 240 GLU A N 1
ATOM 1997 C CA . GLU A 1 240 ? 30.171 11.024 -42.819 1.00 76.81 240 GLU A CA 1
ATOM 1998 C C . GLU A 1 240 ? 30.318 10.971 -44.345 1.00 76.81 240 GLU A C 1
ATOM 2000 O O . GLU A 1 240 ? 31.428 11.052 -44.871 1.00 76.81 240 GLU A O 1
ATOM 2005 N N . SER A 1 241 ? 29.192 10.899 -45.069 1.00 78.31 241 SER A N 1
ATOM 2006 C CA . SER A 1 241 ? 29.194 10.866 -46.534 1.00 78.31 241 SER A CA 1
ATOM 2007 C C . SER A 1 241 ? 29.799 12.136 -47.131 1.00 78.31 241 SER A C 1
ATOM 2009 O O . SER A 1 241 ? 30.567 12.040 -48.084 1.00 78.31 241 SER A O 1
ATOM 2011 N N . HIS A 1 242 ? 29.480 13.314 -46.588 1.00 75.56 242 HIS A N 1
ATOM 2012 C CA . HIS A 1 242 ? 30.035 14.576 -47.068 1.00 75.56 242 HIS A CA 1
ATOM 2013 C C . HIS A 1 242 ? 31.548 14.643 -46.839 1.00 75.56 242 HIS A C 1
ATOM 2015 O O . HIS A 1 242 ? 32.272 14.895 -47.796 1.00 75.56 242 HIS A O 1
ATOM 2021 N N . PHE A 1 243 ? 32.021 14.334 -45.624 1.00 72.31 243 PHE A N 1
ATOM 2022 C CA . PHE A 1 243 ? 33.449 14.319 -45.287 1.00 72.31 243 PHE A CA 1
ATOM 2023 C C . PHE A 1 243 ? 34.230 13.345 -46.175 1.00 72.31 243 PHE A C 1
ATOM 2025 O O . PHE A 1 243 ? 35.324 13.665 -46.638 1.00 72.31 243 PHE A O 1
ATOM 2032 N N . MET A 1 244 ? 33.683 12.151 -46.427 1.00 67.19 244 MET A N 1
ATOM 2033 C CA . MET A 1 244 ? 34.333 11.152 -47.277 1.00 67.19 244 MET A CA 1
ATOM 2034 C C . MET A 1 244 ? 34.370 11.582 -48.747 1.00 67.19 244 MET A C 1
ATOM 2036 O O . MET A 1 244 ? 35.401 11.392 -49.387 1.00 67.19 244 MET A O 1
ATOM 2040 N N . CYS A 1 245 ? 33.307 12.200 -49.275 1.00 67.94 245 CYS A N 1
ATOM 2041 C CA . CYS A 1 245 ? 33.324 12.756 -50.629 1.00 67.94 245 CYS A CA 1
ATOM 2042 C C . CYS A 1 245 ? 34.323 13.913 -50.754 1.00 67.94 245 CYS A C 1
ATOM 2044 O O . CYS A 1 245 ? 35.193 13.843 -51.618 1.00 67.94 245 CYS A O 1
ATOM 2046 N N . THR A 1 246 ? 34.281 14.917 -49.866 1.00 68.38 246 THR A N 1
ATOM 2047 C CA . THR A 1 246 ? 35.230 16.044 -49.933 1.00 68.38 246 THR A CA 1
ATOM 2048 C C . THR A 1 246 ? 36.663 15.575 -49.735 1.00 68.38 246 THR A C 1
ATOM 2050 O O . THR A 1 246 ? 37.528 16.000 -50.479 1.00 68.38 246 THR A O 1
ATOM 2053 N N . SER A 1 247 ? 36.929 14.627 -48.831 1.00 65.75 247 SER A N 1
ATOM 2054 C CA . SER A 1 247 ? 38.276 14.062 -48.647 1.00 65.75 247 SER A CA 1
ATOM 2055 C C . SER A 1 247 ? 38.787 13.285 -49.864 1.00 65.75 247 SER A C 1
ATOM 2057 O O . SER A 1 247 ? 39.993 13.235 -50.092 1.00 65.75 247 SER A O 1
ATOM 2059 N N . ILE A 1 248 ? 37.902 12.643 -50.635 1.00 66.56 248 ILE A N 1
ATOM 2060 C CA . ILE A 1 248 ? 38.277 11.952 -51.877 1.00 66.56 248 ILE A CA 1
ATOM 2061 C C . ILE A 1 248 ? 38.508 12.971 -52.997 1.00 66.56 248 ILE A C 1
ATOM 2063 O O . ILE A 1 248 ? 39.528 12.886 -53.672 1.00 66.56 248 ILE A O 1
ATOM 2067 N N . GLU A 1 249 ? 37.628 13.960 -53.153 1.00 69.06 249 GLU A N 1
ATOM 2068 C CA . GLU A 1 249 ? 37.771 15.045 -54.134 1.00 69.06 249 GLU A CA 1
ATOM 2069 C C . GLU A 1 249 ? 39.014 15.911 -53.850 1.00 69.06 249 GLU A C 1
ATOM 2071 O O . GLU A 1 249 ? 39.776 16.221 -54.767 1.00 69.06 249 GLU A O 1
ATOM 2076 N N . GLU A 1 250 ? 39.281 16.231 -52.580 1.00 67.62 250 GLU A N 1
ATOM 2077 C CA . GLU A 1 250 ? 40.508 16.877 -52.107 1.00 67.62 250 GLU A CA 1
ATOM 2078 C C . GLU A 1 250 ? 41.730 16.012 -52.414 1.00 67.62 250 GLU A C 1
ATOM 2080 O O . GLU A 1 250 ? 42.671 16.517 -53.014 1.00 67.62 250 GLU A O 1
ATOM 2085 N N . LEU A 1 251 ? 41.727 14.716 -52.071 1.00 67.69 251 LEU A N 1
ATOM 2086 C CA . LEU A 1 251 ? 42.861 13.820 -52.327 1.00 67.69 251 LEU A CA 1
ATOM 2087 C C . LEU A 1 251 ? 43.132 13.620 -53.827 1.00 67.69 251 LEU A C 1
ATOM 2089 O O . LEU A 1 251 ? 44.291 13.584 -54.237 1.00 67.69 251 LEU A O 1
ATOM 2093 N N . GLU A 1 252 ? 42.098 13.486 -54.656 1.00 68.31 252 GLU A N 1
ATOM 2094 C CA . GLU A 1 252 ? 42.257 13.333 -56.105 1.00 68.31 252 GLU A CA 1
ATOM 2095 C C . GLU A 1 252 ? 42.720 14.643 -56.752 1.00 68.31 252 GLU A C 1
ATOM 2097 O O . GLU A 1 252 ? 43.673 14.619 -57.528 1.00 68.31 252 GLU A O 1
ATOM 2102 N N . SER A 1 253 ? 42.163 15.792 -56.355 1.00 70.94 253 SER A N 1
ATOM 2103 C CA . SER A 1 253 ? 42.649 17.118 -56.767 1.00 70.94 253 SER A CA 1
ATOM 2104 C C . SER A 1 253 ? 44.103 17.359 -56.331 1.00 70.94 253 SER A C 1
ATOM 2106 O O . SER A 1 253 ? 44.941 17.770 -57.129 1.00 70.94 253 SER A O 1
ATOM 2108 N N . PHE A 1 254 ? 44.450 17.008 -55.091 1.00 67.88 254 PHE A N 1
ATOM 2109 C CA . PHE A 1 254 ? 45.792 17.121 -54.509 1.00 67.88 254 PHE A CA 1
ATOM 2110 C C . PHE A 1 254 ? 46.828 16.241 -55.222 1.00 67.88 254 PHE A C 1
ATOM 2112 O O . PHE A 1 254 ? 47.980 16.653 -55.372 1.00 67.88 254 PHE A O 1
ATOM 2119 N N . LEU A 1 255 ? 46.443 15.042 -55.675 1.00 64.12 255 LEU A N 1
ATOM 2120 C CA . LEU A 1 255 ? 47.326 14.125 -56.405 1.00 64.12 255 LEU A CA 1
ATOM 2121 C C . LEU A 1 255 ? 47.411 14.421 -57.911 1.00 64.12 255 LEU A C 1
ATOM 2123 O O . LEU A 1 255 ? 48.442 14.125 -58.512 1.00 64.12 255 LEU A O 1
ATOM 2127 N N . LEU A 1 256 ? 46.357 14.985 -58.513 1.00 63.09 256 LEU A N 1
ATOM 2128 C CA . LEU A 1 256 ? 46.294 15.330 -59.941 1.00 63.09 256 LEU A CA 1
ATOM 2129 C C . LEU A 1 256 ? 46.704 16.780 -60.245 1.00 63.09 256 LEU A C 1
ATOM 2131 O O . LEU A 1 256 ? 46.891 17.122 -61.413 1.00 63.09 256 LEU A O 1
ATOM 2135 N N . ALA A 1 257 ? 46.864 17.630 -59.228 1.00 63.03 257 ALA A N 1
ATOM 2136 C CA . ALA A 1 257 ? 47.427 18.964 -59.383 1.00 63.03 257 ALA A CA 1
ATOM 2137 C C . ALA A 1 257 ? 48.838 18.884 -59.987 1.00 63.03 257 ALA A C 1
ATOM 2139 O O . ALA A 1 257 ? 49.756 18.321 -59.385 1.00 63.03 257 ALA A O 1
ATOM 2140 N N . SER A 1 258 ? 49.013 19.482 -61.169 1.00 52.44 258 SER A N 1
ATOM 2141 C CA . SER A 1 258 ? 50.322 19.645 -61.804 1.00 52.44 258 SER A CA 1
ATOM 2142 C C . SER A 1 258 ? 51.315 20.306 -60.838 1.00 52.44 258 SER A C 1
ATOM 2144 O O . SER A 1 258 ? 50.923 21.257 -60.154 1.00 52.44 258 SER A O 1
ATOM 2146 N N . PRO A 1 259 ? 52.595 19.884 -60.803 1.00 53.78 259 PRO A N 1
ATOM 2147 C CA . PRO A 1 259 ? 53.618 20.550 -60.003 1.00 53.78 259 PRO A CA 1
ATOM 2148 C C . PRO A 1 259 ? 53.657 22.052 -60.302 1.00 53.78 259 PRO A C 1
ATOM 2150 O O . PRO A 1 259 ? 53.858 22.467 -61.443 1.00 53.78 259 PRO A O 1
ATOM 2153 N N . THR A 1 260 ? 53.440 22.881 -59.282 1.00 44.25 260 THR A N 1
ATOM 2154 C CA . THR A 1 260 ? 53.262 24.331 -59.438 1.00 44.25 260 THR A CA 1
ATOM 2155 C C . THR A 1 260 ? 54.584 25.097 -59.561 1.00 44.25 260 THR A C 1
ATOM 2157 O O . THR A 1 260 ? 54.713 26.154 -58.956 1.00 44.25 260 THR A O 1
ATOM 2160 N N . HIS A 1 261 ? 55.547 24.603 -60.349 1.00 42.16 261 HIS A N 1
ATOM 2161 C CA . HIS A 1 261 ? 56.730 25.354 -60.801 1.00 42.16 261 HIS A CA 1
ATOM 2162 C C . HIS A 1 261 ? 57.184 24.884 -62.194 1.00 42.16 261 HIS A C 1
ATOM 2164 O O . HIS A 1 261 ? 57.198 23.692 -62.491 1.00 42.16 261 HIS A O 1
ATOM 2170 N N . SER A 1 262 ? 57.533 25.837 -63.060 1.00 38.59 262 SER A N 1
ATOM 2171 C CA . SER A 1 262 ? 57.789 25.640 -64.493 1.00 38.59 262 SER A CA 1
ATOM 2172 C C . SER A 1 262 ? 59.244 25.298 -64.833 1.00 38.59 262 SER A C 1
ATOM 2174 O O . SER A 1 262 ? 60.149 25.969 -64.351 1.00 38.59 262 SER A O 1
ATOM 2176 N N . GLU A 1 263 ? 59.426 24.352 -65.759 1.00 43.41 263 GLU A N 1
ATOM 2177 C CA . GLU A 1 263 ? 60.527 24.284 -66.744 1.00 43.41 263 GLU A CA 1
ATOM 2178 C C . GLU A 1 263 ? 61.980 24.532 -66.264 1.00 43.41 263 GLU A C 1
ATOM 2180 O O . GLU A 1 263 ? 62.743 25.205 -66.952 1.00 43.41 263 GLU A O 1
ATOM 2185 N N . GLU A 1 264 ? 62.426 23.917 -65.159 1.00 46.53 264 GLU A N 1
ATOM 2186 C CA . GLU A 1 264 ? 63.870 23.670 -64.956 1.00 46.53 264 GLU A CA 1
ATOM 2187 C C . GLU A 1 264 ? 64.153 22.427 -64.078 1.00 46.53 264 GLU A C 1
ATOM 2189 O O . GLU A 1 264 ? 64.421 22.503 -62.875 1.00 46.53 264 GLU A O 1
ATOM 2194 N N . ASP A 1 265 ? 64.099 21.237 -64.694 1.00 50.38 265 ASP A N 1
ATOM 2195 C CA . ASP A 1 265 ? 64.163 19.928 -64.010 1.00 50.38 265 ASP A CA 1
ATOM 2196 C C . ASP A 1 265 ? 65.430 19.706 -63.159 1.00 50.38 265 ASP A C 1
ATOM 2198 O O . ASP A 1 265 ? 65.421 18.923 -62.206 1.00 50.38 265 ASP A O 1
ATOM 2202 N N . ALA A 1 266 ? 66.531 20.394 -63.467 1.00 47.69 266 ALA A N 1
ATOM 2203 C CA . ALA A 1 266 ? 67.763 20.312 -62.683 1.00 47.69 266 ALA A CA 1
ATOM 2204 C C . ALA A 1 266 ? 67.664 21.065 -61.342 1.00 47.69 266 ALA A C 1
ATOM 2206 O O . ALA A 1 266 ? 68.160 20.570 -60.330 1.00 47.69 266 ALA A O 1
ATOM 2207 N N . ALA A 1 267 ? 67.009 22.231 -61.316 1.00 49.84 267 ALA A N 1
ATOM 2208 C CA . ALA A 1 267 ? 66.893 23.064 -60.118 1.00 49.84 267 ALA A CA 1
ATOM 2209 C C . ALA A 1 267 ? 65.852 22.506 -59.133 1.00 49.84 267 ALA A C 1
ATOM 2211 O O . ALA A 1 267 ? 66.120 22.414 -57.932 1.00 49.84 267 ALA A O 1
ATOM 2212 N N . ASN A 1 268 ? 64.701 22.051 -59.645 1.00 53.50 268 ASN A N 1
ATOM 2213 C CA . ASN A 1 268 ? 63.623 21.480 -58.830 1.00 53.50 268 ASN A CA 1
ATOM 2214 C C . ASN A 1 268 ? 64.095 20.282 -57.988 1.00 53.50 268 ASN A C 1
ATOM 2216 O O . ASN A 1 268 ? 63.793 20.203 -56.798 1.00 53.50 268 ASN A O 1
ATOM 2220 N N . ASN A 1 269 ? 64.885 19.373 -58.570 1.00 54.34 269 ASN A N 1
ATOM 2221 C CA . ASN A 1 269 ? 65.374 18.198 -57.844 1.00 54.34 269 ASN A CA 1
ATOM 2222 C C . ASN A 1 269 ? 66.297 18.571 -56.661 1.00 54.34 269 ASN A C 1
ATOM 2224 O O . ASN A 1 269 ? 66.251 17.897 -55.634 1.00 54.34 269 ASN A O 1
ATOM 2228 N N . VAL A 1 270 ? 67.078 19.659 -56.754 1.00 57.59 270 VAL A N 1
ATOM 2229 C CA . VAL A 1 270 ? 67.931 20.133 -55.645 1.00 57.59 270 VAL A CA 1
ATOM 2230 C C . VAL A 1 270 ? 67.085 20.653 -54.480 1.00 57.59 270 VAL A C 1
ATOM 2232 O O . VAL A 1 270 ? 67.367 20.305 -53.333 1.00 57.59 270 VAL A O 1
ATOM 2235 N N . HIS A 1 271 ? 66.018 21.412 -54.754 1.00 60.91 271 HIS A N 1
ATOM 2236 C CA . HIS A 1 271 ? 65.104 21.886 -53.708 1.00 60.91 271 HIS A CA 1
ATOM 2237 C C . HIS A 1 271 ? 64.476 20.710 -52.947 1.00 60.91 271 HIS A C 1
ATOM 2239 O O . HIS A 1 271 ? 64.565 20.648 -51.725 1.00 60.91 271 HIS A O 1
ATOM 2245 N N . ILE A 1 272 ? 63.925 19.723 -53.664 1.00 61.78 272 ILE A N 1
ATOM 2246 C CA . ILE A 1 272 ? 63.244 18.576 -53.040 1.00 61.78 272 ILE A CA 1
ATOM 2247 C C . ILE A 1 272 ? 64.228 17.728 -52.200 1.00 61.78 272 ILE A C 1
ATOM 2249 O O . ILE A 1 272 ? 63.835 17.152 -51.185 1.00 61.78 272 ILE A O 1
ATOM 2253 N N . THR A 1 273 ? 65.529 17.681 -52.539 1.00 62.94 273 THR A N 1
ATOM 2254 C CA . THR A 1 273 ? 66.525 16.983 -51.692 1.00 62.94 273 THR A CA 1
ATOM 2255 C C . THR A 1 273 ? 66.796 17.637 -50.329 1.00 62.94 273 THR A C 1
ATOM 2257 O O . THR A 1 273 ? 67.386 16.978 -49.472 1.00 62.94 273 THR A O 1
ATOM 2260 N N . GLN A 1 274 ? 66.362 18.882 -50.097 1.00 71.56 274 GLN A N 1
ATOM 2261 C CA . GLN A 1 274 ? 66.489 19.562 -48.797 1.00 71.56 274 GLN A CA 1
ATOM 2262 C C . GLN A 1 274 ? 65.357 19.198 -47.826 1.00 71.56 274 GLN A C 1
ATOM 2264 O O . GLN A 1 274 ? 65.578 19.141 -46.617 1.00 71.56 274 GLN A O 1
ATOM 2269 N N . ASP A 1 275 ? 64.167 18.891 -48.347 1.00 77.69 275 ASP A N 1
ATOM 2270 C CA . ASP A 1 275 ? 62.975 18.558 -47.555 1.00 77.69 275 ASP A CA 1
ATOM 2271 C C . ASP A 1 275 ? 63.006 17.121 -46.975 1.00 77.69 275 ASP A C 1
ATOM 2273 O O . ASP A 1 275 ? 62.262 16.784 -46.043 1.00 77.69 275 ASP A O 1
ATOM 2277 N N . PHE A 1 276 ? 63.906 16.270 -47.484 1.00 82.88 276 PHE A N 1
ATOM 2278 C CA . PHE A 1 276 ? 64.223 14.952 -46.926 1.00 82.88 276 PHE A CA 1
ATOM 2279 C C . PHE A 1 276 ? 65.400 15.032 -45.941 1.00 82.88 276 PHE A C 1
ATOM 2281 O O . PHE A 1 276 ? 66.538 15.313 -46.319 1.00 82.88 276 PHE A O 1
ATOM 2288 N N . SER A 1 277 ? 65.136 14.723 -44.668 1.00 81.25 277 SER A N 1
ATOM 2289 C CA . SER A 1 277 ? 66.111 14.852 -43.575 1.00 81.25 277 SER A CA 1
ATOM 2290 C C . SER A 1 277 ? 67.416 14.086 -43.847 1.00 81.25 277 SER A C 1
ATOM 2292 O O . SER A 1 277 ? 67.408 12.870 -44.040 1.00 81.25 277 SER A O 1
ATOM 2294 N N . GLY A 1 278 ? 68.540 14.810 -43.868 1.00 78.94 278 GLY A N 1
ATOM 2295 C CA . GLY A 1 278 ? 69.884 14.271 -44.111 1.00 78.94 278 GLY A CA 1
ATOM 2296 C C . GLY A 1 278 ? 70.200 13.879 -45.563 1.00 78.94 278 GLY A C 1
ATOM 2297 O O . GLY A 1 278 ? 71.346 13.531 -45.848 1.00 78.94 278 GLY A O 1
ATOM 2298 N N . LEU A 1 279 ? 69.241 13.949 -46.496 1.00 83.75 279 LEU A N 1
ATOM 2299 C CA . LEU A 1 279 ? 69.436 13.447 -47.860 1.00 83.75 279 LEU A CA 1
ATOM 2300 C C . LEU A 1 279 ? 70.464 14.266 -48.649 1.00 83.75 279 LEU A C 1
ATOM 2302 O O . LEU A 1 279 ? 71.367 13.679 -49.243 1.00 83.75 279 LEU A O 1
ATOM 2306 N N . MET A 1 280 ? 70.359 15.600 -48.630 1.00 81.44 280 MET A N 1
ATOM 2307 C CA . MET A 1 280 ? 71.306 16.485 -49.324 1.00 81.44 280 MET A CA 1
ATOM 2308 C C . MET A 1 280 ? 72.759 16.204 -48.904 1.00 81.44 280 MET A C 1
ATOM 2310 O O . MET A 1 280 ? 73.628 16.055 -49.759 1.00 81.44 280 MET A O 1
ATOM 2314 N N . GLU A 1 281 ? 73.007 16.020 -47.603 1.00 81.62 281 GLU A N 1
ATOM 2315 C CA . GLU A 1 281 ? 74.330 15.667 -47.081 1.00 81.62 281 GLU A CA 1
ATOM 2316 C C . GLU A 1 281 ? 74.859 14.325 -47.617 1.00 81.62 281 GLU A C 1
ATOM 2318 O O . GLU A 1 281 ? 76.055 14.204 -47.888 1.00 81.62 281 GLU A O 1
ATOM 2323 N N . GLU A 1 282 ? 74.016 13.293 -47.747 1.00 81.56 282 GLU A N 1
ATOM 2324 C CA . GLU A 1 282 ? 74.446 12.013 -48.328 1.00 81.56 282 GLU A CA 1
ATOM 2325 C C . GLU A 1 282 ? 74.696 12.122 -49.842 1.00 81.56 282 GLU A C 1
ATOM 2327 O O . GLU A 1 282 ? 75.628 11.492 -50.349 1.00 81.56 282 GLU A O 1
ATOM 2332 N N . VAL A 1 283 ? 73.910 12.932 -50.561 1.00 82.12 283 VAL A N 1
ATOM 2333 C CA . VAL A 1 283 ? 74.075 13.176 -52.005 1.00 82.12 283 VAL A CA 1
ATOM 2334 C C . VAL A 1 283 ? 75.362 13.954 -52.295 1.00 82.12 283 VAL A C 1
ATOM 2336 O O . VAL A 1 283 ? 76.100 13.573 -53.203 1.00 82.12 283 VAL A O 1
ATOM 2339 N N . GLU A 1 284 ? 75.700 14.972 -51.499 1.00 79.25 284 GLU A N 1
ATOM 2340 C CA . GLU A 1 284 ? 76.981 15.687 -51.615 1.00 79.25 284 GLU A CA 1
ATOM 2341 C C . GLU A 1 284 ? 78.181 14.762 -51.357 1.00 79.25 284 GLU A C 1
ATOM 2343 O O . GLU A 1 284 ? 79.156 14.784 -52.109 1.00 79.25 284 GLU A O 1
ATOM 2348 N N . LYS A 1 285 ? 78.097 13.896 -50.336 1.00 78.62 285 LYS A N 1
ATOM 2349 C CA . LYS A 1 285 ? 79.165 12.942 -49.977 1.00 78.62 285 LYS A CA 1
ATOM 2350 C C . LYS A 1 285 ? 79.322 11.800 -50.992 1.00 78.62 285 LYS A C 1
ATOM 2352 O O . LYS A 1 285 ? 80.420 11.263 -51.120 1.00 78.62 285 LYS A O 1
ATOM 2357 N N . SER A 1 286 ? 78.252 11.428 -51.699 1.00 70.38 286 SER A N 1
ATOM 2358 C CA . SER A 1 286 ? 78.244 10.337 -52.696 1.00 70.38 286 SER A CA 1
ATOM 2359 C C . SER A 1 286 ? 78.467 10.827 -54.137 1.00 70.38 286 SER A C 1
ATOM 2361 O O . SER A 1 286 ? 78.844 10.045 -55.012 1.00 70.38 286 SER A O 1
ATOM 2363 N N . GLY A 1 287 ? 78.240 12.118 -54.392 1.00 66.06 287 GLY A N 1
ATOM 2364 C CA . GLY A 1 287 ? 78.218 12.723 -55.721 1.00 66.06 287 GLY A CA 1
ATOM 2365 C C . GLY A 1 287 ? 76.924 12.412 -56.484 1.00 66.06 287 GLY A C 1
ATOM 2366 O O . GLY A 1 287 ? 76.483 11.266 -56.544 1.00 66.06 287 GLY A O 1
ATOM 2367 N N . ALA A 1 288 ? 76.349 13.424 -57.143 1.00 62.72 288 ALA A N 1
ATOM 2368 C CA . ALA A 1 288 ? 75.013 13.399 -57.766 1.00 62.72 288 ALA A CA 1
ATOM 2369 C C . ALA A 1 288 ? 74.786 12.371 -58.906 1.00 62.72 288 ALA A C 1
ATOM 2371 O O . ALA A 1 288 ? 73.703 12.316 -59.482 1.00 62.72 288 ALA A O 1
ATOM 2372 N N . VAL A 1 289 ? 75.793 11.557 -59.240 1.00 65.12 289 VAL A N 1
ATOM 2373 C CA . VAL A 1 289 ? 75.743 10.495 -60.263 1.00 65.12 289 VAL A CA 1
ATOM 2374 C C . VAL A 1 289 ? 75.659 9.094 -59.625 1.00 65.12 289 VAL A C 1
ATOM 2376 O O . VAL A 1 289 ? 75.567 8.097 -60.338 1.00 65.12 289 VAL A O 1
ATOM 2379 N N . THR A 1 290 ? 75.680 8.985 -58.290 1.00 78.12 290 THR A N 1
ATOM 2380 C CA . THR A 1 290 ? 75.549 7.707 -57.571 1.00 78.12 290 THR A CA 1
ATOM 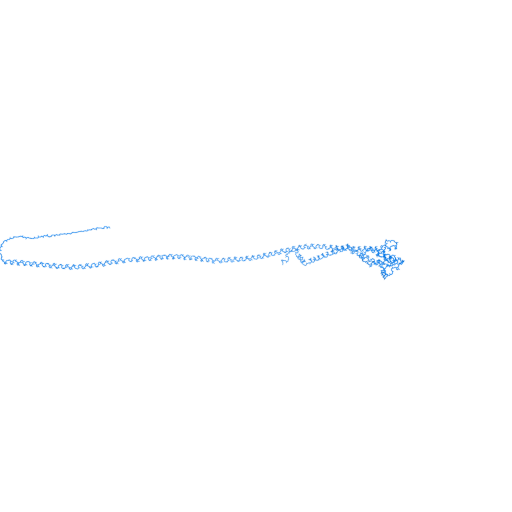2381 C C . THR A 1 290 ? 74.418 7.741 -56.541 1.00 78.12 290 THR A C 1
ATOM 2383 O O . THR A 1 290 ? 74.041 8.797 -56.036 1.00 78.12 290 THR A O 1
ATOM 2386 N N . LEU A 1 291 ? 73.851 6.570 -56.247 1.00 83.88 291 LEU A N 1
ATOM 2387 C CA . LEU A 1 291 ? 72.780 6.414 -55.266 1.00 83.88 291 LEU A CA 1
ATOM 2388 C C . LEU A 1 291 ? 73.362 6.403 -53.834 1.00 83.88 291 LEU A C 1
ATOM 2390 O O . LEU A 1 291 ? 74.214 5.555 -53.552 1.00 83.88 291 LEU A O 1
ATOM 2394 N N . PRO A 1 292 ? 72.877 7.257 -52.910 1.00 87.38 292 PRO A N 1
ATOM 2395 C CA . PRO A 1 292 ? 73.302 7.262 -51.514 1.00 87.38 292 PRO A CA 1
ATOM 2396 C C . PRO A 1 292 ? 73.213 5.892 -50.813 1.00 87.38 292 PRO A C 1
ATOM 2398 O O . PRO A 1 292 ? 72.216 5.176 -50.983 1.00 87.38 292 PRO A O 1
ATOM 2401 N N . PRO A 1 293 ? 74.192 5.523 -49.959 1.00 85.19 293 PRO A N 1
ATOM 2402 C CA . PRO A 1 293 ? 74.208 4.228 -49.278 1.00 85.19 293 PRO A CA 1
ATOM 2403 C C . PRO A 1 293 ? 72.956 3.917 -48.447 1.00 85.19 293 PRO A C 1
ATOM 2405 O O . PRO A 1 293 ? 72.556 2.752 -48.390 1.00 85.19 293 PRO A O 1
ATOM 2408 N N . SER A 1 294 ? 72.299 4.918 -47.841 1.00 85.38 294 SER A N 1
ATOM 2409 C CA . SER A 1 294 ? 71.075 4.681 -47.058 1.00 85.38 294 SER A CA 1
ATOM 2410 C C . SER A 1 294 ? 69.844 4.360 -47.921 1.00 85.38 294 SER A C 1
ATOM 2412 O O . SER A 1 294 ? 68.870 3.802 -47.413 1.00 85.38 294 SER A O 1
ATOM 2414 N N . LEU A 1 295 ? 69.896 4.648 -49.229 1.00 89.75 295 LEU A N 1
ATOM 2415 C CA . LEU A 1 295 ? 68.831 4.362 -50.196 1.00 89.75 295 LEU A CA 1
ATOM 2416 C C . LEU A 1 295 ? 69.054 3.054 -50.969 1.00 89.75 295 LEU A C 1
ATOM 2418 O O . LEU A 1 295 ? 68.086 2.449 -51.427 1.00 89.75 295 LEU A O 1
ATOM 2422 N N . ALA A 1 296 ? 70.293 2.560 -51.062 1.00 87.75 296 ALA A N 1
ATOM 2423 C CA . ALA A 1 296 ? 70.641 1.347 -51.814 1.00 87.75 296 ALA A CA 1
ATOM 2424 C C . ALA A 1 296 ? 69.857 0.086 -51.387 1.00 87.75 296 ALA A C 1
ATOM 2426 O O . ALA A 1 296 ? 69.582 -0.793 -52.206 1.00 87.75 296 ALA A O 1
ATOM 2427 N N . LEU A 1 297 ? 69.446 -0.006 -50.116 1.00 89.12 297 LEU A N 1
ATOM 2428 C CA . LEU A 1 297 ? 68.587 -1.094 -49.630 1.00 89.12 297 LEU A CA 1
ATOM 2429 C C . LEU A 1 297 ? 67.129 -0.970 -50.111 1.00 89.12 297 LEU A C 1
ATOM 2431 O O . LEU A 1 297 ? 66.448 -1.985 -50.248 1.00 89.12 297 LEU A O 1
ATOM 2435 N N . ILE A 1 298 ? 66.640 0.249 -50.341 1.00 92.75 298 ILE A N 1
ATOM 2436 C CA . ILE A 1 298 ? 65.282 0.529 -50.827 1.00 92.75 298 ILE A CA 1
ATOM 2437 C C . ILE A 1 298 ? 65.221 0.348 -52.344 1.00 92.75 298 ILE A C 1
ATOM 2439 O O . ILE A 1 298 ? 64.358 -0.386 -52.821 1.00 92.75 298 ILE A O 1
ATOM 2443 N N . ASP A 1 299 ? 66.190 0.888 -53.081 1.00 90.88 299 ASP A N 1
ATOM 2444 C CA . ASP A 1 299 ? 66.311 0.710 -54.533 1.00 90.88 299 ASP A CA 1
ATOM 2445 C C . ASP A 1 299 ? 66.356 -0.779 -54.919 1.00 90.88 299 ASP A C 1
ATOM 2447 O O . ASP A 1 299 ? 65.523 -1.263 -55.683 1.00 90.88 299 ASP A O 1
ATOM 2451 N N . LYS A 1 300 ? 67.202 -1.566 -54.242 1.00 91.06 300 LYS A N 1
ATOM 2452 C CA . LYS A 1 300 ? 67.282 -3.023 -54.434 1.00 91.06 300 LYS A CA 1
ATOM 2453 C C . LYS A 1 300 ? 66.005 -3.781 -54.035 1.00 91.06 300 LYS A C 1
ATOM 2455 O O . LYS A 1 300 ? 65.755 -4.875 -54.545 1.00 91.06 300 LYS A O 1
ATOM 2460 N N . LYS A 1 301 ? 65.181 -3.248 -53.120 1.00 92.56 301 LYS A N 1
ATOM 2461 C CA . LYS A 1 301 ? 63.846 -3.806 -52.811 1.00 92.56 301 LYS A CA 1
ATOM 2462 C C . LYS A 1 301 ? 62.838 -3.483 -53.919 1.00 92.56 301 LYS A C 1
ATOM 2464 O O . LYS A 1 301 ? 62.003 -4.337 -54.212 1.00 92.56 301 LYS A O 1
ATOM 2469 N N . ILE A 1 302 ? 62.913 -2.288 -54.509 1.00 92.44 302 ILE A N 1
ATOM 2470 C CA . ILE A 1 302 ? 62.081 -1.852 -55.639 1.00 92.44 302 ILE A CA 1
ATOM 2471 C C . ILE A 1 302 ? 62.416 -2.704 -56.868 1.00 92.44 302 ILE A C 1
ATOM 2473 O O . ILE A 1 302 ? 61.534 -3.405 -57.361 1.00 92.44 302 ILE A O 1
ATOM 2477 N N . GLU A 1 303 ? 63.689 -2.752 -57.271 1.00 90.50 303 GLU A N 1
ATOM 2478 C CA . GLU A 1 303 ? 64.188 -3.542 -58.406 1.00 90.50 303 GLU A CA 1
ATOM 2479 C C . GLU A 1 303 ? 63.778 -5.021 -58.290 1.00 90.50 303 GLU A C 1
ATOM 2481 O O . GLU A 1 303 ? 63.160 -5.585 -59.193 1.00 90.50 303 GLU A O 1
ATOM 2486 N N . LYS A 1 304 ? 64.016 -5.644 -57.125 1.00 93.50 304 LYS A N 1
ATOM 2487 C CA . LYS A 1 304 ? 63.652 -7.048 -56.868 1.00 93.50 304 LYS A CA 1
ATOM 2488 C C . LYS A 1 304 ? 62.143 -7.325 -56.970 1.00 93.50 304 LYS A C 1
ATOM 2490 O O . LYS A 1 304 ? 61.762 -8.470 -57.212 1.00 93.50 304 LYS A O 1
ATOM 2495 N N . LYS A 1 305 ? 61.283 -6.332 -56.714 1.00 93.19 305 LYS A N 1
ATOM 2496 C CA . LYS A 1 305 ? 59.824 -6.516 -56.615 1.00 93.19 305 LYS A CA 1
ATOM 2497 C C . LYS A 1 305 ? 59.065 -6.070 -57.868 1.00 93.19 305 LYS A C 1
ATOM 2499 O O . LYS A 1 305 ? 58.033 -6.663 -58.173 1.00 93.19 305 LYS A O 1
ATOM 2504 N N . TYR A 1 306 ? 59.556 -5.048 -58.564 1.00 90.44 306 TYR A N 1
ATOM 2505 C CA . TYR A 1 306 ? 58.871 -4.403 -59.689 1.00 90.44 306 TYR A CA 1
ATOM 2506 C C . TYR A 1 306 ? 59.703 -4.384 -60.987 1.00 90.44 306 TYR A C 1
ATOM 2508 O O . TYR A 1 306 ? 59.186 -3.985 -62.028 1.00 90.44 306 TYR A O 1
ATOM 2516 N N . GLY A 1 307 ? 60.953 -4.862 -60.953 1.00 88.81 307 GLY A N 1
ATOM 2517 C CA . GLY A 1 307 ? 61.891 -4.814 -62.075 1.00 88.81 307 GLY A CA 1
ATOM 2518 C C . GLY A 1 307 ? 62.632 -3.479 -62.178 1.00 88.81 307 GLY A C 1
ATOM 2519 O O . GLY A 1 307 ? 62.503 -2.610 -61.317 1.00 88.81 307 GLY A O 1
ATOM 2520 N N . GLU A 1 308 ? 63.422 -3.314 -63.240 1.00 88.44 308 GLU A N 1
ATOM 2521 C CA . GLU A 1 308 ? 64.127 -2.058 -63.511 1.00 88.44 308 GLU A CA 1
ATOM 2522 C C . GLU A 1 308 ? 63.129 -0.971 -63.946 1.00 88.44 308 GLU A C 1
ATOM 2524 O O . GLU A 1 308 ? 62.618 -0.965 -65.069 1.00 88.44 308 GLU A O 1
ATOM 2529 N N . ILE A 1 309 ? 62.835 -0.059 -63.019 1.00 89.38 309 ILE A N 1
ATOM 2530 C CA . ILE A 1 309 ? 61.822 0.993 -63.153 1.00 89.38 309 ILE A CA 1
ATOM 2531 C C . ILE A 1 309 ? 62.146 2.032 -64.232 1.00 89.38 309 ILE A C 1
ATOM 2533 O O . ILE A 1 309 ? 61.219 2.637 -64.766 1.00 89.38 309 ILE A O 1
ATOM 2537 N N . ALA A 1 310 ? 63.423 2.227 -64.572 1.00 86.56 310 ALA A N 1
ATOM 2538 C CA . ALA A 1 310 ? 63.896 3.199 -65.554 1.00 86.56 310 ALA A CA 1
ATOM 2539 C C . ALA A 1 310 ? 63.965 2.645 -66.991 1.00 86.56 310 ALA A C 1
ATOM 2541 O O . ALA A 1 310 ? 64.369 3.370 -67.897 1.00 86.56 310 ALA A O 1
ATOM 2542 N N . ALA A 1 311 ? 63.572 1.386 -67.225 1.00 84.62 311 ALA A N 1
ATOM 2543 C CA . ALA A 1 311 ? 63.755 0.692 -68.508 1.00 84.62 311 ALA A CA 1
ATOM 2544 C C . ALA A 1 311 ? 63.037 1.327 -69.723 1.00 84.62 311 ALA A C 1
ATOM 2546 O O . ALA A 1 311 ? 63.364 0.997 -70.860 1.00 84.62 311 ALA A O 1
ATOM 2547 N N . GLU A 1 312 ? 62.072 2.225 -69.499 1.00 84.25 312 GLU A N 1
ATOM 2548 C CA . GLU A 1 312 ? 61.366 2.987 -70.547 1.00 84.25 312 GLU A CA 1
ATOM 2549 C C . GLU A 1 312 ? 61.731 4.484 -70.560 1.00 84.25 312 GLU A C 1
ATOM 2551 O O . GLU A 1 312 ? 61.208 5.252 -71.373 1.00 84.25 312 GLU A O 1
ATOM 2556 N N . SER A 1 313 ? 62.668 4.905 -69.704 1.00 83.38 313 SER A N 1
ATOM 2557 C CA . SER A 1 313 ? 63.188 6.268 -69.699 1.00 83.38 313 SER A CA 1
ATOM 2558 C C . SER A 1 313 ? 64.082 6.528 -70.910 1.00 83.38 313 SER A C 1
ATOM 2560 O O . SER A 1 313 ? 64.907 5.703 -71.299 1.00 83.38 313 SER A O 1
ATOM 2562 N N . LYS A 1 314 ? 63.948 7.723 -71.490 1.00 83.06 314 LYS A N 1
ATOM 2563 C CA . LYS A 1 314 ? 64.824 8.225 -72.564 1.00 83.06 314 LYS A CA 1
ATOM 2564 C C . LYS A 1 314 ? 65.991 9.064 -72.030 1.00 83.06 314 LYS A C 1
ATOM 2566 O O . LYS A 1 314 ? 66.799 9.546 -72.820 1.00 83.06 314 LYS A O 1
ATOM 2571 N N . GLN A 1 315 ? 66.050 9.276 -70.716 1.00 80.25 315 GLN A N 1
ATOM 2572 C CA . GLN A 1 315 ? 67.078 10.085 -70.070 1.00 80.25 315 GLN A CA 1
ATOM 2573 C C . GLN A 1 315 ? 68.389 9.309 -69.908 1.00 80.25 315 GLN A C 1
ATOM 2575 O O . GLN A 1 315 ? 68.401 8.080 -69.829 1.00 80.25 315 GLN A O 1
ATOM 2580 N N . SER A 1 316 ? 69.513 10.028 -69.827 1.00 80.75 316 SER A N 1
ATOM 2581 C CA . SER A 1 316 ? 70.785 9.392 -69.466 1.00 80.75 316 SER A CA 1
ATOM 2582 C C . SER A 1 316 ? 70.744 8.903 -68.013 1.00 80.75 316 SER A C 1
ATOM 2584 O O . SER A 1 316 ? 70.051 9.489 -67.181 1.00 80.75 316 SER A O 1
ATOM 2586 N N . SER A 1 317 ? 71.532 7.882 -67.667 1.00 75.38 317 SER A N 1
ATOM 2587 C CA . SER A 1 317 ? 71.630 7.394 -66.281 1.00 75.38 317 SER A CA 1
ATOM 2588 C C . SER A 1 317 ? 72.081 8.475 -65.289 1.00 75.38 317 SER A C 1
ATOM 2590 O O . SER A 1 317 ? 71.669 8.444 -64.135 1.00 75.38 317 SER A O 1
ATOM 2592 N N . CYS A 1 318 ? 72.867 9.458 -65.742 1.00 76.06 318 CYS A N 1
ATOM 2593 C CA . CYS A 1 318 ? 73.255 10.632 -64.960 1.00 76.06 318 CYS A CA 1
ATOM 2594 C C . CYS A 1 318 ? 72.072 11.595 -64.748 1.00 76.06 318 CYS A C 1
ATOM 2596 O O . CYS A 1 318 ? 71.838 12.058 -63.638 1.00 76.06 318 CYS A O 1
ATOM 2598 N N . THR A 1 319 ? 71.278 11.842 -65.795 1.00 78.50 319 THR A N 1
ATOM 2599 C CA . THR A 1 319 ? 70.108 12.740 -65.756 1.00 78.50 319 THR A CA 1
ATOM 2600 C C . THR A 1 319 ? 68.935 12.141 -64.973 1.00 78.50 319 THR A C 1
ATOM 2602 O O . THR A 1 319 ? 68.176 12.870 -64.348 1.00 78.50 319 THR A O 1
ATOM 2605 N N . ALA A 1 320 ? 68.792 10.814 -64.984 1.00 82.44 320 ALA A N 1
ATOM 2606 C CA . ALA A 1 320 ? 67.729 10.088 -64.289 1.00 82.44 320 ALA A CA 1
ATOM 2607 C C . ALA A 1 320 ? 68.035 9.800 -62.803 1.00 82.44 320 ALA A C 1
ATOM 2609 O O . ALA A 1 320 ? 67.131 9.437 -62.045 1.00 82.44 320 ALA A O 1
ATOM 2610 N N . MET A 1 321 ? 69.296 9.942 -62.369 1.00 85.25 321 MET A N 1
ATOM 2611 C CA . MET A 1 321 ? 69.713 9.619 -60.999 1.00 85.25 321 MET A CA 1
ATOM 2612 C C . MET A 1 321 ? 69.017 10.476 -59.922 1.00 85.25 321 MET A C 1
ATOM 2614 O O . MET A 1 321 ? 68.556 9.882 -58.947 1.00 85.25 321 MET A O 1
ATOM 2618 N N . PRO A 1 322 ? 68.844 11.811 -60.063 1.00 85.00 322 PRO A N 1
ATOM 2619 C CA . PRO A 1 322 ? 68.172 12.627 -59.047 1.00 85.00 322 PRO A CA 1
ATOM 2620 C C . PRO A 1 322 ? 66.735 12.169 -58.759 1.00 85.00 322 PRO A C 1
ATOM 2622 O O . PRO A 1 322 ? 66.368 11.985 -57.601 1.00 85.00 322 PRO A O 1
ATOM 2625 N N . SER A 1 323 ? 65.943 11.875 -59.793 1.00 86.06 323 SER A N 1
ATOM 2626 C CA . SER A 1 323 ? 64.580 11.355 -59.623 1.00 86.06 323 SER A CA 1
ATOM 2627 C C . SER A 1 323 ? 64.561 9.941 -59.021 1.00 86.06 323 SER A C 1
ATOM 2629 O O . SER A 1 323 ? 63.665 9.627 -58.238 1.00 86.06 323 SER A O 1
ATOM 2631 N N . ARG A 1 324 ? 65.567 9.092 -59.305 1.00 88.12 324 ARG A N 1
ATOM 2632 C CA . ARG A 1 324 ? 65.728 7.775 -58.648 1.00 88.12 324 ARG A CA 1
ATOM 2633 C C . ARG A 1 324 ? 66.068 7.913 -57.159 1.00 88.12 324 ARG A C 1
ATOM 2635 O O . ARG A 1 324 ? 65.510 7.182 -56.341 1.00 88.12 324 ARG A O 1
ATOM 2642 N N . ILE A 1 325 ? 66.923 8.877 -56.806 1.00 88.94 325 ILE A N 1
ATOM 2643 C CA . ILE A 1 325 ? 67.263 9.242 -55.422 1.00 88.94 325 ILE A CA 1
ATOM 2644 C C . ILE A 1 325 ? 66.008 9.718 -54.677 1.00 88.94 325 ILE A C 1
ATOM 2646 O O . ILE A 1 325 ? 65.684 9.165 -53.626 1.00 88.94 325 ILE A O 1
ATOM 2650 N N . LEU A 1 326 ? 65.264 10.682 -55.232 1.00 89.31 326 LEU A N 1
ATOM 2651 C CA . LEU A 1 326 ? 64.046 11.220 -54.612 1.00 89.31 326 LEU A CA 1
ATOM 2652 C C . LEU A 1 326 ? 62.955 10.159 -54.431 1.00 89.31 326 LEU A C 1
ATOM 2654 O O . LEU A 1 326 ? 62.382 10.049 -53.348 1.00 89.31 326 LEU A O 1
ATOM 2658 N N . LEU A 1 327 ? 62.707 9.328 -55.448 1.00 91.31 327 LEU A N 1
ATOM 2659 C CA . LEU A 1 327 ? 61.753 8.219 -55.362 1.00 91.31 327 LEU A CA 1
ATOM 2660 C C . LEU A 1 327 ? 62.127 7.230 -54.244 1.00 91.31 327 LEU A C 1
ATOM 2662 O O . LEU A 1 327 ? 61.264 6.808 -53.471 1.00 91.31 327 LEU A O 1
ATOM 2666 N N . CYS A 1 328 ? 63.411 6.878 -54.126 1.00 91.88 328 CYS A N 1
ATOM 2667 C CA . CYS A 1 328 ? 63.882 5.993 -53.062 1.00 91.88 328 CYS A CA 1
ATOM 2668 C C . CYS A 1 328 ? 63.807 6.648 -51.677 1.00 91.88 328 CYS A C 1
ATOM 2670 O O . CYS A 1 328 ? 63.492 5.953 -50.713 1.00 91.88 328 CYS A O 1
ATOM 2672 N N . ALA A 1 329 ? 64.046 7.958 -51.564 1.00 91.44 329 ALA A N 1
ATOM 2673 C CA . ALA A 1 329 ? 63.892 8.702 -50.314 1.00 91.44 329 ALA A CA 1
ATOM 2674 C C . ALA A 1 329 ? 62.423 8.767 -49.858 1.00 91.44 329 ALA A C 1
ATOM 2676 O O . ALA A 1 329 ? 62.130 8.456 -48.704 1.00 91.44 329 ALA A O 1
ATOM 2677 N N . ALA A 1 330 ? 61.491 9.055 -50.772 1.00 92.69 330 ALA A N 1
ATOM 2678 C CA . ALA A 1 330 ? 60.056 9.038 -50.487 1.00 92.69 330 ALA A CA 1
ATOM 2679 C C . ALA A 1 330 ? 59.579 7.649 -50.031 1.00 92.69 330 ALA A C 1
ATOM 2681 O O . ALA A 1 330 ? 58.930 7.522 -48.996 1.00 92.69 330 ALA A O 1
ATOM 2682 N N . ILE A 1 331 ? 59.958 6.586 -50.753 1.00 93.44 331 ILE A N 1
ATOM 2683 C CA . ILE A 1 331 ? 59.582 5.204 -50.405 1.00 93.44 331 ILE A CA 1
ATOM 2684 C C . ILE A 1 331 ? 60.249 4.739 -49.097 1.00 93.44 331 ILE A C 1
ATOM 2686 O O . ILE A 1 331 ? 59.657 3.946 -48.362 1.00 93.44 331 ILE A O 1
ATOM 2690 N N . LYS A 1 332 ? 61.452 5.235 -48.772 1.00 92.44 332 LYS A N 1
ATOM 2691 C CA . LYS A 1 332 ? 62.096 5.016 -47.469 1.00 92.44 332 LYS A CA 1
ATOM 2692 C C . LYS A 1 332 ? 61.279 5.653 -46.344 1.00 92.44 332 LYS A C 1
ATOM 2694 O O . LYS A 1 332 ? 60.924 4.963 -45.396 1.00 92.44 332 LYS A O 1
ATOM 2699 N N . GLU A 1 333 ? 60.934 6.932 -46.477 1.00 92.50 333 GLU A N 1
ATOM 2700 C CA . GLU A 1 333 ? 60.226 7.681 -45.434 1.00 92.50 333 GLU A CA 1
ATOM 2701 C C . GLU A 1 333 ? 58.793 7.154 -45.214 1.00 92.50 333 GLU A C 1
ATOM 2703 O O . GLU A 1 333 ? 58.388 6.958 -44.070 1.00 92.50 333 GLU A O 1
ATOM 2708 N N . MET A 1 334 ? 58.070 6.777 -46.279 1.00 93.12 334 MET A N 1
ATOM 2709 C CA . MET A 1 334 ? 56.781 6.059 -46.184 1.00 93.12 334 MET A CA 1
ATOM 2710 C C . MET A 1 334 ? 56.869 4.730 -45.415 1.00 93.12 334 MET A C 1
ATOM 2712 O O . MET A 1 334 ? 55.881 4.283 -44.840 1.00 93.12 334 MET A O 1
ATOM 2716 N N . ASN A 1 335 ? 58.025 4.062 -45.455 1.00 90.94 335 ASN A N 1
ATOM 2717 C CA . ASN A 1 335 ? 58.279 2.795 -44.765 1.00 90.94 335 ASN A CA 1
ATOM 2718 C C . ASN A 1 335 ? 58.737 3.009 -43.304 1.00 90.94 335 ASN A C 1
ATOM 2720 O O . ASN A 1 335 ? 58.743 2.055 -42.527 1.00 90.94 335 ASN A O 1
ATOM 2724 N N . GLU A 1 336 ? 59.151 4.225 -42.936 1.00 89.94 336 GLU A N 1
ATOM 2725 C CA . GLU A 1 336 ? 59.715 4.564 -41.621 1.00 89.94 336 GLU A CA 1
ATOM 2726 C C . GLU A 1 336 ? 58.745 5.376 -40.731 1.00 89.94 336 GLU A C 1
ATOM 2728 O O . GLU A 1 336 ? 58.829 5.268 -39.507 1.00 89.94 336 GLU A O 1
ATOM 2733 N N . LEU A 1 337 ? 57.795 6.131 -41.305 1.00 91.69 337 LEU A N 1
ATOM 2734 C CA . LEU A 1 337 ? 56.784 6.899 -40.557 1.00 91.69 337 LEU A CA 1
ATOM 2735 C C . LEU A 1 337 ? 55.507 6.104 -40.214 1.00 91.69 337 LEU A C 1
ATOM 2737 O O . LEU A 1 337 ? 55.131 5.146 -40.888 1.00 91.69 337 LEU A O 1
ATOM 2741 N N . GLN A 1 338 ? 54.803 6.554 -39.169 1.00 90.12 338 GLN A N 1
ATOM 2742 C CA . GLN A 1 338 ? 53.473 6.067 -38.767 1.00 90.12 338 GLN A CA 1
ATOM 2743 C C . GLN A 1 338 ? 52.380 7.063 -39.175 1.00 90.12 338 GLN A C 1
ATOM 2745 O O . GLN A 1 338 ? 52.650 8.258 -39.305 1.00 90.12 338 GLN A O 1
ATOM 2750 N N . LEU A 1 339 ? 51.140 6.599 -39.359 1.00 87.00 339 LEU A N 1
ATOM 2751 C CA . LEU A 1 339 ? 50.046 7.409 -39.911 1.00 87.00 339 LEU A CA 1
ATOM 2752 C C . LEU A 1 339 ? 49.739 8.660 -39.072 1.00 87.00 339 LEU A C 1
ATOM 2754 O O . LEU A 1 339 ? 49.462 9.728 -39.608 1.00 87.00 339 LEU A O 1
ATOM 2758 N N . GLU A 1 340 ? 49.870 8.524 -37.758 1.00 87.06 340 GLU A N 1
ATOM 2759 C CA . GLU A 1 340 ? 49.688 9.547 -36.728 1.00 87.06 340 GLU A CA 1
ATOM 2760 C C . GLU A 1 340 ? 50.768 10.648 -36.770 1.00 87.06 340 GLU A C 1
ATOM 2762 O O . GLU A 1 340 ? 50.603 11.697 -36.151 1.00 87.06 340 GLU A O 1
ATOM 2767 N N . SER A 1 341 ? 51.872 10.408 -37.489 1.00 84.69 341 SER A N 1
ATOM 2768 C CA . SER A 1 341 ? 52.998 11.338 -37.678 1.00 84.69 341 SER A CA 1
ATOM 2769 C C . SER A 1 341 ? 53.044 11.986 -39.069 1.00 84.69 341 SER A C 1
ATOM 2771 O O . SER A 1 341 ? 53.937 12.787 -39.339 1.00 84.69 341 SER A O 1
ATOM 2773 N N . ILE A 1 342 ? 52.097 11.650 -39.953 1.00 87.38 342 ILE A N 1
ATOM 2774 C CA . ILE A 1 342 ? 52.000 12.208 -41.307 1.00 87.38 342 ILE A CA 1
ATOM 2775 C C . ILE A 1 342 ? 51.162 13.490 -41.275 1.00 87.38 342 ILE A C 1
ATOM 2777 O O . ILE A 1 342 ? 50.100 13.536 -40.656 1.00 87.38 342 ILE A O 1
ATOM 2781 N N . ASP A 1 343 ? 51.614 14.515 -41.995 1.00 84.94 343 ASP A N 1
ATOM 2782 C CA . ASP A 1 343 ? 50.832 15.703 -42.322 1.00 84.94 343 ASP A CA 1
ATOM 2783 C C . ASP A 1 343 ? 50.666 15.857 -43.845 1.00 84.94 343 ASP A C 1
ATOM 2785 O O . ASP A 1 343 ? 51.241 15.122 -44.655 1.00 84.94 343 ASP A O 1
ATOM 2789 N N . GLU A 1 344 ? 49.866 16.841 -44.251 1.00 82.94 344 GLU A N 1
ATOM 2790 C CA . GLU A 1 344 ? 49.627 17.148 -45.665 1.00 82.94 344 GLU A CA 1
ATOM 2791 C C . GLU A 1 344 ? 50.924 17.547 -46.399 1.00 82.94 344 GLU A C 1
ATOM 2793 O O . GLU A 1 344 ? 51.064 17.264 -47.588 1.00 82.94 344 GLU A O 1
ATOM 2798 N N . LYS A 1 345 ? 51.926 18.105 -45.700 1.00 84.50 345 LYS A N 1
ATOM 2799 C CA . LYS A 1 345 ? 53.225 18.473 -46.289 1.00 84.50 345 LYS A CA 1
ATOM 2800 C C . LYS A 1 345 ? 54.076 17.253 -46.626 1.00 84.50 345 LYS A C 1
ATOM 2802 O O . LYS A 1 345 ? 54.670 17.218 -47.701 1.00 84.50 345 LYS A O 1
ATOM 2807 N N . LYS A 1 346 ? 54.113 16.233 -45.762 1.00 86.88 346 LYS A N 1
ATOM 2808 C CA . LYS A 1 346 ? 54.786 14.960 -46.070 1.00 86.88 346 LYS A CA 1
ATOM 2809 C C . LYS A 1 346 ? 54.135 14.261 -47.261 1.00 86.88 346 LYS A C 1
ATOM 2811 O O . LYS A 1 346 ? 54.846 13.769 -48.133 1.00 86.88 346 LYS A O 1
ATOM 2816 N N . MET A 1 347 ? 52.807 14.313 -47.375 1.00 85.94 347 MET A N 1
ATOM 2817 C CA . MET A 1 347 ? 52.112 13.786 -48.556 1.00 85.94 347 MET A CA 1
ATOM 2818 C C . MET A 1 347 ? 52.414 14.577 -49.845 1.00 85.94 347 MET A C 1
ATOM 2820 O O . MET A 1 347 ? 52.559 13.948 -50.894 1.00 85.94 347 MET A O 1
ATOM 2824 N N . LEU A 1 348 ? 52.571 15.910 -49.784 1.00 83.62 348 LEU A N 1
ATOM 2825 C CA . LEU A 1 348 ? 53.035 16.727 -50.922 1.00 83.62 348 LEU A CA 1
ATOM 2826 C C . LEU A 1 348 ? 54.460 16.340 -51.347 1.00 83.62 348 LEU A C 1
ATOM 2828 O O . LEU A 1 348 ? 54.685 16.003 -52.507 1.00 83.62 348 LEU A O 1
ATOM 2832 N N . LEU A 1 349 ? 55.403 16.310 -50.399 1.00 86.81 349 LEU A N 1
ATOM 2833 C CA . LEU A 1 349 ? 56.807 15.953 -50.640 1.00 86.81 349 LEU A CA 1
ATOM 2834 C C . LEU A 1 349 ? 56.940 14.594 -51.349 1.00 86.81 349 LEU A C 1
ATOM 2836 O O . LEU A 1 349 ? 57.702 14.433 -52.304 1.00 86.81 349 LEU A O 1
ATOM 2840 N N . TRP A 1 350 ? 56.159 13.611 -50.902 1.00 91.44 350 TRP A N 1
ATOM 2841 C CA . TRP A 1 350 ? 56.122 12.279 -51.496 1.00 91.44 350 TRP A CA 1
ATOM 2842 C C . TRP A 1 350 ? 55.469 12.240 -52.879 1.00 91.44 350 TRP A C 1
ATOM 2844 O O . TRP A 1 350 ? 55.971 11.536 -53.759 1.00 91.44 350 TRP A O 1
ATOM 2854 N N . ARG A 1 351 ? 54.381 12.995 -53.091 1.00 88.12 351 ARG A N 1
ATOM 2855 C CA . ARG A 1 351 ? 53.752 13.167 -54.411 1.00 88.12 351 ARG A CA 1
ATOM 2856 C C . ARG A 1 351 ? 54.765 13.723 -55.408 1.00 88.12 351 ARG A C 1
ATOM 2858 O O . ARG A 1 351 ? 54.904 13.174 -56.496 1.00 88.12 351 ARG A O 1
ATOM 2865 N N . ASP A 1 352 ? 55.499 14.762 -55.027 1.00 84.56 352 ASP A N 1
ATOM 2866 C CA . ASP A 1 352 ? 56.392 15.485 -55.936 1.00 84.56 352 ASP A CA 1
ATOM 2867 C C . ASP A 1 352 ? 57.664 14.686 -56.258 1.00 84.56 352 ASP A C 1
ATOM 2869 O O . ASP A 1 352 ? 58.098 14.650 -57.411 1.00 84.56 352 ASP A O 1
ATOM 2873 N N . ALA A 1 353 ? 58.184 13.920 -55.294 1.00 88.75 353 ALA A N 1
ATOM 2874 C CA . ALA A 1 353 ? 59.239 12.934 -55.532 1.00 88.75 353 ALA A CA 1
ATOM 2875 C C . ALA A 1 353 ? 58.807 11.799 -56.489 1.00 88.75 353 ALA A C 1
ATOM 2877 O O . ALA A 1 353 ? 59.578 11.407 -57.368 1.00 88.75 353 ALA A O 1
ATOM 2878 N N . ILE A 1 354 ? 57.574 11.286 -56.360 1.00 90.00 354 ILE A N 1
ATOM 2879 C CA . ILE A 1 354 ? 57.019 10.282 -57.287 1.00 90.00 354 ILE A CA 1
ATOM 2880 C C . ILE A 1 354 ? 56.785 10.892 -58.678 1.00 90.00 354 ILE A C 1
ATOM 2882 O O . ILE A 1 354 ? 57.143 10.275 -59.682 1.00 90.00 354 ILE A O 1
ATOM 2886 N N . ASN A 1 355 ? 56.236 12.106 -58.752 1.00 85.62 355 ASN A N 1
ATOM 2887 C CA . ASN A 1 355 ? 55.952 12.787 -60.015 1.00 85.62 355 ASN A CA 1
ATOM 2888 C C . ASN A 1 355 ? 57.238 13.168 -60.773 1.00 85.62 355 ASN A C 1
ATOM 2890 O O . ASN A 1 355 ? 57.270 13.028 -61.993 1.00 85.62 355 ASN A O 1
ATOM 2894 N N . SER A 1 356 ? 58.327 13.539 -60.083 1.00 85.12 356 SER A N 1
ATOM 2895 C CA . SER A 1 356 ? 59.656 13.719 -60.702 1.00 85.12 356 SER A CA 1
ATOM 2896 C C . SER A 1 356 ? 60.112 12.455 -61.449 1.00 85.12 356 SER A C 1
ATOM 2898 O O . SER A 1 356 ? 60.577 12.533 -62.586 1.00 85.12 356 SER A O 1
ATOM 2900 N N . ALA A 1 357 ? 59.905 11.271 -60.862 1.00 88.06 357 ALA A N 1
ATOM 2901 C CA . ALA A 1 357 ? 60.205 9.998 -61.516 1.00 88.06 357 ALA A CA 1
ATOM 2902 C C . ALA A 1 357 ? 59.217 9.655 -62.654 1.00 88.06 357 ALA A C 1
ATOM 2904 O O . ALA A 1 357 ? 59.638 9.180 -63.712 1.00 88.06 357 ALA A O 1
ATOM 2905 N N . LEU A 1 358 ? 57.918 9.929 -62.481 1.00 87.00 358 LEU A N 1
ATOM 2906 C CA . LEU A 1 358 ? 56.900 9.715 -63.519 1.00 87.00 358 LEU A CA 1
ATOM 2907 C C . LEU A 1 358 ? 57.181 10.551 -64.781 1.00 87.00 358 LEU A C 1
ATOM 2909 O O . LEU A 1 358 ? 57.112 10.027 -65.893 1.00 87.00 358 LEU A O 1
ATOM 2913 N N . ASN A 1 359 ? 57.562 11.821 -64.606 1.00 85.06 359 ASN A N 1
ATOM 2914 C CA . ASN A 1 359 ? 57.852 12.767 -65.689 1.00 85.06 359 ASN A CA 1
ATOM 2915 C C . ASN A 1 359 ? 59.011 12.317 -66.596 1.00 85.06 359 ASN A C 1
ATOM 2917 O O . ASN A 1 359 ? 59.039 12.671 -67.773 1.00 85.06 359 ASN A O 1
ATOM 2921 N N . ILE A 1 360 ? 59.946 11.509 -66.079 1.00 85.56 360 ILE A N 1
ATOM 2922 C CA . ILE A 1 360 ? 61.043 10.910 -66.859 1.00 85.56 360 ILE A CA 1
ATOM 2923 C C . ILE A 1 360 ? 60.755 9.463 -67.302 1.00 85.56 360 ILE A C 1
ATOM 2925 O O . ILE A 1 360 ? 61.686 8.726 -67.638 1.00 85.56 360 ILE A O 1
ATOM 2929 N N . ASN A 1 361 ? 59.481 9.056 -67.330 1.00 87.56 361 ASN A N 1
ATOM 2930 C CA . ASN A 1 361 ? 58.999 7.729 -67.733 1.00 87.56 361 ASN A CA 1
ATOM 2931 C C . ASN A 1 361 ? 59.504 6.563 -66.850 1.00 87.56 361 ASN A C 1
ATOM 2933 O O . ASN A 1 361 ? 59.764 5.471 -67.360 1.00 87.56 361 ASN A O 1
ATOM 2937 N N . PHE A 1 362 ? 59.629 6.749 -65.529 1.00 91.50 362 PHE A N 1
ATOM 2938 C CA . PHE A 1 362 ? 59.802 5.609 -64.616 1.00 91.50 362 PHE A CA 1
ATOM 2939 C C . PHE A 1 362 ? 58.465 4.914 -64.319 1.00 91.50 362 PHE A C 1
ATOM 2941 O O . PHE A 1 362 ? 57.425 5.557 -64.166 1.00 91.50 362 PHE A O 1
ATOM 2948 N N . LYS A 1 363 ? 58.503 3.589 -64.136 1.00 90.94 363 LYS A N 1
ATOM 2949 C CA . LYS A 1 363 ? 57.333 2.762 -63.784 1.00 90.94 363 LYS A CA 1
ATOM 2950 C C . LYS A 1 363 ? 56.959 2.875 -62.304 1.00 90.94 363 LYS A C 1
ATOM 2952 O O . LYS A 1 363 ? 57.255 1.983 -61.510 1.00 90.94 363 LYS A O 1
ATOM 2957 N N . VAL A 1 364 ? 56.319 3.983 -61.931 1.00 91.06 364 VAL A N 1
ATOM 2958 C CA . VAL A 1 364 ? 56.010 4.339 -60.530 1.00 91.06 364 VAL A CA 1
ATOM 2959 C C . VAL A 1 364 ? 54.538 4.184 -60.125 1.00 91.06 364 VAL A C 1
ATOM 2961 O O . VAL A 1 364 ? 54.174 4.565 -59.013 1.00 91.06 364 VAL A O 1
ATOM 2964 N N . ASP A 1 365 ? 53.694 3.557 -60.951 1.00 88.81 365 ASP A N 1
ATOM 2965 C CA . ASP A 1 365 ? 52.262 3.332 -60.659 1.00 88.81 365 ASP A CA 1
ATOM 2966 C C . ASP A 1 365 ? 52.022 2.670 -59.292 1.00 88.81 365 ASP A C 1
ATOM 2968 O O . ASP A 1 365 ? 51.088 3.012 -58.565 1.00 88.81 365 ASP A O 1
ATOM 2972 N N . PHE A 1 366 ? 52.910 1.748 -58.898 1.00 91.69 366 PHE A N 1
ATOM 2973 C CA . PHE A 1 366 ? 52.850 1.074 -57.599 1.00 91.69 366 PHE A CA 1
ATOM 2974 C C . PHE A 1 366 ? 53.017 2.042 -56.416 1.00 91.69 366 PHE A C 1
ATOM 2976 O O . PHE A 1 366 ? 52.468 1.787 -55.344 1.00 91.69 366 PHE A O 1
ATOM 2983 N N . ALA A 1 367 ? 53.781 3.125 -56.594 1.00 90.00 367 ALA A N 1
ATOM 2984 C CA . ALA A 1 367 ? 54.020 4.149 -55.584 1.00 90.00 367 ALA A CA 1
ATOM 2985 C C . ALA A 1 367 ? 52.854 5.145 -55.542 1.00 90.00 367 ALA A C 1
ATOM 2987 O O . ALA A 1 367 ? 52.385 5.478 -54.456 1.00 90.00 367 ALA A O 1
ATOM 2988 N N . ILE A 1 368 ? 52.305 5.517 -56.706 1.00 87.38 368 ILE A N 1
ATOM 2989 C CA . ILE A 1 368 ? 51.084 6.333 -56.824 1.00 87.38 368 ILE A CA 1
ATOM 2990 C C . ILE A 1 368 ? 49.903 5.636 -56.122 1.00 87.38 368 ILE A C 1
ATOM 2992 O O . ILE A 1 368 ? 49.239 6.229 -55.271 1.00 87.38 368 ILE A O 1
ATOM 2996 N N . GLU A 1 369 ? 49.669 4.349 -56.400 1.00 88.00 369 GLU A N 1
ATOM 2997 C CA . GLU A 1 369 ? 48.610 3.568 -55.741 1.00 88.00 369 GLU A CA 1
ATOM 2998 C C . GLU A 1 369 ? 48.884 3.276 -54.257 1.00 88.00 369 GLU A C 1
ATOM 3000 O O . GLU A 1 369 ? 47.949 2.995 -53.499 1.00 88.00 369 GLU A O 1
ATOM 3005 N N . HIS A 1 370 ? 50.139 3.358 -53.806 1.00 91.44 370 HIS A N 1
ATOM 3006 C CA . HIS A 1 370 ? 50.460 3.302 -52.381 1.00 91.44 370 HIS A CA 1
ATOM 3007 C C . HIS A 1 370 ? 50.165 4.641 -51.691 1.00 91.44 370 HIS A C 1
ATOM 3009 O O . HIS A 1 370 ? 49.464 4.654 -50.680 1.00 91.44 370 HIS A O 1
ATOM 3015 N N . LEU A 1 371 ? 50.571 5.767 -52.286 1.00 88.88 371 LEU A N 1
ATOM 3016 C CA . LEU A 1 371 ? 50.281 7.110 -51.779 1.00 88.88 371 LEU A CA 1
ATOM 3017 C C . LEU A 1 371 ? 48.768 7.381 -51.714 1.00 88.88 371 LEU A C 1
ATOM 3019 O O . LEU A 1 371 ? 48.279 7.852 -50.691 1.00 88.88 371 LEU A O 1
ATOM 3023 N N . LYS A 1 372 ? 47.986 6.954 -52.719 1.00 86.12 372 LYS A N 1
ATOM 3024 C CA . LYS A 1 372 ? 46.507 6.978 -52.664 1.00 86.12 372 LYS A CA 1
ATOM 3025 C C . LYS A 1 372 ? 45.922 6.167 -51.500 1.00 86.12 372 LYS A C 1
ATOM 3027 O O . LYS A 1 372 ? 44.808 6.442 -51.058 1.00 86.12 372 LYS A O 1
ATOM 3032 N N . LYS A 1 373 ? 46.595 5.111 -51.029 1.00 88.94 373 LYS A N 1
ATOM 3033 C CA . LYS A 1 373 ? 46.149 4.326 -49.859 1.00 88.94 373 LYS A CA 1
ATOM 3034 C C . LYS A 1 373 ? 46.529 5.017 -48.551 1.00 88.94 373 LYS A C 1
ATOM 3036 O O . LYS A 1 373 ? 45.691 5.067 -47.658 1.00 88.94 373 LYS A O 1
ATOM 3041 N N . ILE A 1 374 ? 47.725 5.605 -48.479 1.00 89.31 374 ILE A N 1
ATOM 3042 C CA . ILE A 1 374 ? 48.161 6.428 -47.342 1.00 89.31 374 ILE A CA 1
ATOM 3043 C C . ILE A 1 374 ? 47.235 7.642 -47.175 1.00 89.31 374 ILE A C 1
ATOM 3045 O O . ILE A 1 374 ? 46.703 7.840 -46.089 1.00 89.31 374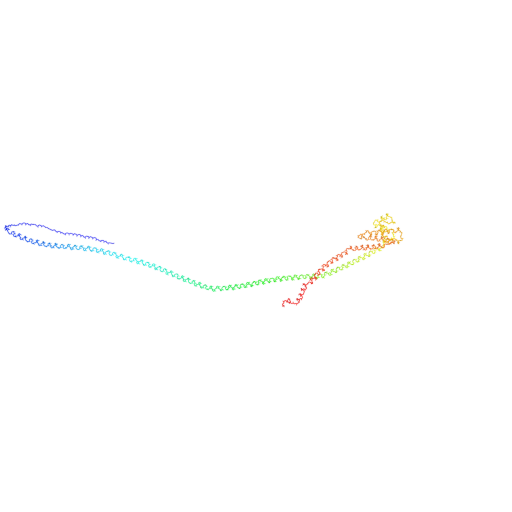 ILE A O 1
ATOM 3049 N N . GLY A 1 375 ? 46.946 8.384 -48.249 1.00 83.44 375 GLY A N 1
ATOM 3050 C CA . GLY A 1 375 ? 46.034 9.532 -48.217 1.00 83.44 375 GLY A CA 1
ATOM 3051 C C . GLY A 1 375 ? 44.633 9.165 -47.722 1.00 83.44 375 GLY A C 1
ATOM 3052 O O . GLY A 1 375 ? 44.131 9.779 -46.786 1.00 83.44 375 GLY A O 1
ATOM 3053 N N . ARG A 1 376 ? 44.023 8.097 -48.259 1.00 83.25 376 ARG A N 1
ATOM 3054 C CA . ARG A 1 376 ? 42.718 7.603 -47.768 1.00 83.25 376 ARG A CA 1
ATOM 3055 C C . ARG A 1 376 ? 42.752 7.198 -46.290 1.00 83.25 376 ARG A C 1
ATOM 3057 O O . ARG A 1 376 ? 41.779 7.442 -45.582 1.00 83.25 376 ARG A O 1
ATOM 3064 N N . ALA A 1 377 ? 43.854 6.622 -45.809 1.00 86.69 377 ALA A N 1
ATOM 3065 C CA . ALA A 1 377 ? 44.023 6.315 -44.390 1.00 86.69 377 ALA A CA 1
ATOM 3066 C C . ALA A 1 377 ? 44.169 7.589 -43.535 1.00 86.69 377 ALA A C 1
ATOM 3068 O O . ALA A 1 377 ? 43.546 7.680 -42.480 1.00 86.69 377 ALA A O 1
ATOM 3069 N N . TYR A 1 378 ? 44.923 8.588 -44.009 1.00 85.88 378 TYR A N 1
ATOM 3070 C CA . TYR A 1 378 ? 45.110 9.876 -43.333 1.00 85.88 378 TYR A CA 1
ATOM 3071 C C . TYR A 1 378 ? 43.783 10.625 -43.184 1.00 85.88 378 TYR A C 1
ATOM 3073 O O . TYR A 1 378 ? 43.397 10.977 -42.071 1.00 85.88 378 TYR A O 1
ATOM 3081 N N . PHE A 1 379 ? 43.032 10.792 -44.276 1.00 80.88 379 PHE A N 1
ATOM 3082 C CA . PHE A 1 379 ? 41.722 11.439 -44.225 1.00 80.88 379 PHE A CA 1
ATOM 3083 C C . PHE A 1 379 ? 40.708 10.630 -43.398 1.00 80.88 379 PHE A C 1
ATOM 3085 O O . PHE A 1 379 ? 39.949 11.222 -42.638 1.00 80.88 379 PHE A O 1
ATOM 3092 N N . GLY A 1 380 ? 40.744 9.292 -43.430 1.00 81.62 380 GLY A N 1
ATOM 3093 C CA . GLY A 1 380 ? 39.932 8.456 -42.533 1.00 81.62 380 GLY A CA 1
ATOM 3094 C C . GLY A 1 380 ? 40.278 8.628 -41.044 1.00 81.62 380 GLY A C 1
ATOM 3095 O O . GLY A 1 380 ? 39.386 8.646 -40.194 1.00 81.62 380 GLY A O 1
ATOM 3096 N N . LEU A 1 381 ? 41.559 8.818 -40.710 1.00 82.62 381 LEU A N 1
ATOM 3097 C CA . LEU A 1 381 ? 42.005 9.139 -39.349 1.00 82.62 381 LEU A CA 1
ATOM 3098 C C . LEU A 1 381 ? 41.616 10.573 -38.944 1.00 82.62 381 LEU A C 1
ATOM 3100 O O . LEU A 1 381 ? 41.260 10.798 -37.787 1.00 82.62 381 LEU A O 1
ATOM 3104 N N . LYS A 1 382 ? 41.637 11.522 -39.889 1.00 79.50 382 LYS A N 1
ATOM 3105 C CA . LYS A 1 382 ? 41.158 12.906 -39.725 1.00 79.50 382 LYS A CA 1
ATOM 3106 C C . LYS A 1 382 ? 39.646 12.922 -39.444 1.00 79.50 382 LYS A C 1
ATOM 3108 O O . LYS A 1 382 ? 39.236 13.545 -38.472 1.00 79.50 382 LYS A O 1
ATOM 3113 N N . ALA A 1 383 ? 38.856 12.138 -40.188 1.00 75.12 383 ALA A N 1
ATOM 3114 C CA . ALA A 1 383 ? 37.414 11.941 -39.977 1.00 75.12 383 ALA A CA 1
ATOM 3115 C C . ALA A 1 383 ? 37.106 11.398 -38.575 1.00 75.12 383 ALA A C 1
ATOM 3117 O O . ALA A 1 383 ? 36.361 12.001 -37.811 1.00 75.12 383 ALA A O 1
ATOM 3118 N N . ARG A 1 384 ? 37.745 10.282 -38.199 1.00 74.69 384 ARG A N 1
ATOM 3119 C CA . ARG A 1 384 ? 37.564 9.632 -36.889 1.00 74.69 384 ARG A CA 1
ATOM 3120 C C . ARG A 1 384 ? 37.975 10.525 -35.709 1.00 74.69 384 ARG A C 1
ATOM 3122 O O . ARG A 1 384 ? 37.569 10.280 -34.573 1.00 74.69 384 ARG A O 1
ATOM 3129 N N . ASN A 1 385 ? 38.805 11.535 -35.966 1.00 78.06 385 ASN A N 1
ATOM 3130 C CA . ASN A 1 385 ? 39.234 12.505 -34.970 1.00 78.06 385 ASN A CA 1
ATOM 3131 C C . ASN A 1 385 ? 38.447 13.821 -34.972 1.00 78.06 385 ASN A C 1
ATOM 3133 O O . ASN A 1 385 ? 38.746 14.684 -34.141 1.00 78.06 385 ASN A O 1
ATOM 3137 N N . ASP A 1 386 ? 37.439 13.964 -35.834 1.00 81.44 386 ASP A N 1
ATOM 3138 C CA . ASP A 1 386 ? 36.558 15.126 -35.843 1.00 81.44 386 ASP A CA 1
ATOM 3139 C C . ASP A 1 386 ? 35.719 15.221 -34.556 1.00 81.44 386 ASP A C 1
ATOM 3141 O O . ASP A 1 386 ? 35.262 14.223 -33.990 1.00 81.44 386 ASP A O 1
ATOM 3145 N N . GLN A 1 387 ? 35.531 16.448 -34.070 1.00 81.50 387 GLN A N 1
ATOM 3146 C CA . GLN A 1 387 ? 34.853 16.694 -32.799 1.00 81.50 387 GLN A CA 1
ATOM 3147 C C . GLN A 1 387 ? 33.331 16.830 -32.944 1.00 81.50 387 GLN A C 1
ATOM 3149 O O . GLN A 1 387 ? 32.614 16.578 -31.972 1.00 81.50 387 GLN A O 1
ATOM 3154 N N . GLU A 1 388 ? 32.816 17.185 -34.126 1.00 79.81 388 GLU A N 1
ATOM 3155 C CA . GLU A 1 388 ? 31.372 17.206 -34.374 1.00 79.81 388 GLU A CA 1
ATOM 3156 C C . GLU A 1 388 ? 30.828 15.785 -34.532 1.00 79.81 388 GLU A C 1
ATOM 3158 O O . GLU A 1 388 ? 29.836 15.454 -33.882 1.00 79.81 388 GLU A O 1
ATOM 3163 N N . LEU A 1 389 ? 31.503 14.934 -35.318 1.00 80.69 389 LEU A N 1
ATOM 3164 C CA . LEU A 1 389 ? 31.144 13.521 -35.493 1.00 80.69 389 LEU A CA 1
ATOM 3165 C C . LEU A 1 389 ? 31.092 12.798 -34.141 1.00 80.69 389 LEU A C 1
ATOM 3167 O O . LEU A 1 389 ? 30.030 12.290 -33.777 1.00 80.69 389 LEU A O 1
ATOM 3171 N N . ARG A 1 390 ? 32.165 12.867 -33.335 1.00 82.38 390 ARG A N 1
ATOM 3172 C CA . ARG A 1 390 ? 32.171 12.287 -31.977 1.00 82.38 390 ARG A CA 1
ATOM 3173 C C . ARG A 1 390 ? 31.055 12.843 -31.091 1.00 82.38 390 ARG A C 1
ATOM 3175 O O . ARG A 1 390 ? 30.386 12.078 -30.406 1.00 82.38 390 ARG A O 1
ATOM 3182 N N . SER A 1 391 ? 30.783 14.151 -31.136 1.00 86.81 391 SER A N 1
ATOM 3183 C CA . SER A 1 391 ? 29.688 14.739 -30.349 1.00 86.81 391 SER A CA 1
ATOM 3184 C C . SER A 1 391 ? 28.299 14.258 -30.795 1.00 86.81 391 SER A C 1
ATOM 3186 O O . SER A 1 391 ? 27.374 14.227 -29.982 1.00 86.81 391 SER A O 1
ATOM 3188 N N . ILE A 1 392 ? 28.119 13.892 -32.068 1.00 83.75 392 ILE A N 1
ATOM 3189 C CA . ILE A 1 392 ? 26.873 13.300 -32.574 1.00 83.75 392 ILE A CA 1
ATOM 3190 C C . ILE A 1 392 ? 26.777 11.822 -32.158 1.00 83.75 392 ILE A C 1
ATOM 3192 O O . ILE A 1 392 ? 25.723 11.411 -31.673 1.00 83.75 392 ILE A O 1
ATOM 3196 N N . GLU A 1 393 ? 27.862 11.048 -32.252 1.00 85.06 393 GLU A N 1
ATOM 3197 C CA . GLU A 1 393 ? 27.933 9.658 -31.764 1.00 85.06 393 GLU A CA 1
ATOM 3198 C C . GLU A 1 393 ? 27.644 9.555 -30.253 1.00 85.06 393 GLU A C 1
ATOM 3200 O O . GLU A 1 393 ? 26.838 8.724 -29.823 1.00 85.06 393 GLU A O 1
ATOM 3205 N N . GLU A 1 394 ? 28.237 10.437 -29.441 1.00 88.88 394 GLU A N 1
ATOM 3206 C CA . GLU A 1 394 ? 28.003 10.537 -27.992 1.00 88.88 394 GLU A CA 1
ATOM 3207 C C . GLU A 1 394 ? 26.536 10.865 -27.670 1.00 88.88 394 GLU A C 1
ATOM 3209 O O . GLU A 1 394 ? 25.939 10.250 -26.780 1.00 88.88 394 GLU A O 1
ATOM 3214 N N . LYS A 1 395 ? 25.916 11.794 -28.414 1.00 89.12 395 LYS A N 1
ATOM 3215 C CA . LYS A 1 395 ? 24.491 12.141 -28.259 1.00 89.12 395 LYS A CA 1
ATOM 3216 C C . LYS A 1 395 ? 23.576 10.985 -28.643 1.00 89.12 395 LYS A C 1
ATOM 3218 O O . LYS A 1 395 ? 22.665 10.676 -27.882 1.00 89.12 395 LYS A O 1
ATOM 3223 N N . ILE A 1 396 ? 23.834 10.320 -29.771 1.00 88.00 396 ILE A N 1
ATOM 3224 C CA . ILE A 1 396 ? 23.077 9.133 -30.200 1.00 88.00 396 ILE A CA 1
ATOM 3225 C C . ILE A 1 396 ? 23.181 8.034 -29.137 1.00 88.00 396 ILE A C 1
ATOM 3227 O O . ILE A 1 396 ? 22.158 7.484 -28.741 1.00 88.00 396 ILE A O 1
ATOM 3231 N N . SER A 1 397 ? 24.383 7.769 -28.618 1.00 91.19 397 SER A N 1
ATOM 3232 C CA . SER A 1 397 ? 24.612 6.773 -27.561 1.00 91.19 397 SER A CA 1
ATOM 3233 C C . SER A 1 397 ? 23.870 7.129 -26.264 1.00 91.19 397 SER A C 1
ATOM 3235 O O . SER A 1 397 ? 23.238 6.275 -25.646 1.00 91.19 397 SER A O 1
ATOM 3237 N N . THR A 1 398 ? 23.891 8.406 -25.871 1.00 92.19 398 THR A N 1
ATOM 3238 C CA . THR A 1 398 ? 23.195 8.903 -24.672 1.00 92.19 398 THR A CA 1
ATOM 3239 C C . THR A 1 398 ? 21.675 8.791 -24.814 1.00 92.19 398 THR A C 1
ATOM 3241 O O . THR A 1 398 ? 21.005 8.303 -23.905 1.00 92.19 398 THR A O 1
ATOM 3244 N N . LEU A 1 399 ? 21.125 9.189 -25.965 1.00 88.62 399 LEU A N 1
ATOM 3245 C CA . LEU A 1 399 ? 19.689 9.116 -26.244 1.00 88.62 399 LEU A CA 1
ATOM 3246 C C . LEU A 1 399 ? 19.201 7.673 -26.413 1.00 88.62 399 LEU A C 1
ATOM 3248 O O . LEU A 1 399 ? 18.093 7.374 -25.988 1.00 88.62 399 LEU A O 1
ATOM 3252 N N . GLN A 1 400 ? 20.016 6.764 -26.959 1.00 88.56 400 GLN A N 1
ATOM 3253 C CA . GLN A 1 400 ? 19.708 5.327 -26.986 1.00 88.56 400 GLN A CA 1
ATOM 3254 C C . GLN A 1 400 ? 19.575 4.757 -25.568 1.00 88.56 400 GLN A C 1
ATOM 3256 O O . GLN A 1 400 ? 18.627 4.027 -25.290 1.00 88.56 400 GLN A O 1
ATOM 3261 N N . ILE A 1 401 ? 20.468 5.144 -24.650 1.00 91.25 401 ILE A N 1
ATOM 3262 C CA . ILE A 1 401 ? 20.354 4.773 -23.235 1.00 91.25 401 ILE A CA 1
ATOM 3263 C C . ILE A 1 401 ? 19.097 5.402 -22.611 1.00 91.25 401 ILE A C 1
ATOM 3265 O O . ILE A 1 401 ? 18.390 4.716 -21.875 1.00 91.25 401 ILE A O 1
ATOM 3269 N N . GLU A 1 402 ? 18.768 6.670 -22.897 1.00 89.81 402 GLU A N 1
ATOM 3270 C CA . GLU A 1 402 ? 17.521 7.278 -22.399 1.00 89.81 402 GLU A CA 1
ATOM 3271 C C . GLU A 1 402 ? 16.282 6.533 -22.928 1.00 89.81 402 GLU A C 1
ATOM 3273 O O . GLU A 1 402 ? 15.398 6.189 -22.142 1.00 89.81 402 GLU A O 1
ATOM 3278 N N . LEU A 1 403 ? 16.245 6.222 -24.229 1.00 87.62 403 LEU A N 1
ATOM 3279 C CA . LEU A 1 403 ? 15.162 5.488 -24.883 1.00 87.62 403 LEU A CA 1
ATOM 3280 C C . LEU A 1 403 ? 14.957 4.114 -24.239 1.00 87.62 403 LEU A C 1
ATOM 3282 O O . LEU A 1 403 ? 13.857 3.855 -23.762 1.00 87.62 403 LEU A O 1
ATOM 3286 N N . SER A 1 404 ? 15.996 3.282 -24.108 1.00 89.38 404 SER A N 1
ATOM 3287 C CA . SER A 1 404 ? 15.855 1.951 -23.496 1.00 89.38 404 SER A CA 1
ATOM 3288 C C . SER A 1 404 ? 15.392 1.997 -22.034 1.00 89.38 404 SER A C 1
ATOM 3290 O O . SER A 1 404 ? 14.615 1.145 -21.602 1.00 89.38 404 SER A O 1
ATOM 3292 N N . ASN A 1 405 ? 15.781 3.028 -21.274 1.00 90.69 405 ASN A N 1
ATOM 3293 C CA . ASN A 1 405 ? 15.257 3.253 -19.920 1.00 90.69 405 ASN A CA 1
ATOM 3294 C C . ASN A 1 405 ? 13.769 3.664 -19.909 1.00 90.69 405 ASN A C 1
ATOM 3296 O O . ASN A 1 405 ? 13.067 3.403 -18.928 1.00 90.69 405 ASN A O 1
ATOM 3300 N N . TRP A 1 406 ? 13.270 4.330 -20.956 1.00 83.75 406 TRP A N 1
ATOM 3301 C CA . TRP A 1 406 ? 11.845 4.644 -21.103 1.00 83.75 406 TRP A CA 1
ATOM 3302 C C . TRP A 1 406 ? 11.038 3.469 -21.669 1.00 83.75 406 TRP A C 1
ATOM 3304 O O . TRP A 1 406 ? 9.922 3.248 -21.202 1.00 83.75 406 TRP A O 1
ATOM 3314 N N . GLU A 1 407 ? 11.603 2.681 -22.586 1.00 84.69 407 GLU A N 1
ATOM 3315 C CA . GLU A 1 407 ? 11.033 1.425 -23.093 1.00 84.69 407 GLU A CA 1
ATOM 3316 C C . GLU A 1 407 ? 10.824 0.417 -21.954 1.00 84.69 407 GLU A C 1
ATOM 3318 O O . GLU A 1 407 ? 9.730 -0.124 -21.813 1.00 84.69 407 GLU A O 1
ATOM 3323 N N . GLU A 1 408 ? 11.813 0.218 -21.071 1.00 89.88 408 GLU A N 1
ATOM 3324 C CA . GLU A 1 408 ? 11.679 -0.693 -19.921 1.00 89.88 408 GLU A CA 1
ATOM 3325 C C . GLU A 1 408 ? 10.568 -0.237 -18.952 1.00 89.88 408 GLU A C 1
ATOM 3327 O O . GLU A 1 408 ? 9.787 -1.050 -18.449 1.00 89.88 408 GLU A O 1
ATOM 3332 N N . LYS A 1 409 ? 10.448 1.078 -18.712 1.00 86.06 409 LYS A N 1
ATOM 3333 C CA . LYS A 1 409 ? 9.357 1.659 -17.907 1.00 86.06 409 LYS A CA 1
ATOM 3334 C C . LYS A 1 409 ? 7.996 1.517 -18.585 1.00 86.06 409 LYS A C 1
ATOM 3336 O O . LYS A 1 409 ? 7.001 1.312 -17.893 1.00 86.06 409 LYS A O 1
ATOM 3341 N N . HIS A 1 410 ? 7.936 1.640 -19.911 1.00 83.50 410 HIS A N 1
ATOM 3342 C CA . HIS A 1 410 ? 6.707 1.457 -20.683 1.00 83.50 410 HIS A CA 1
ATOM 3343 C C . HIS A 1 410 ? 6.261 -0.003 -20.648 1.00 83.50 410 HIS A C 1
ATOM 3345 O O . HIS A 1 410 ? 5.132 -0.274 -20.249 1.00 83.50 410 HIS A O 1
ATOM 3351 N N . ALA A 1 411 ? 7.173 -0.941 -20.916 1.00 85.88 411 ALA A N 1
ATOM 3352 C CA . ALA A 1 411 ? 6.922 -2.378 -20.859 1.00 85.88 411 ALA A CA 1
ATOM 3353 C C . ALA A 1 411 ? 6.368 -2.821 -19.493 1.00 85.88 411 ALA A C 1
ATOM 3355 O O . ALA A 1 411 ? 5.342 -3.498 -19.448 1.00 85.88 411 ALA A O 1
ATOM 3356 N N . LYS A 1 412 ? 6.966 -2.362 -18.382 1.00 86.06 412 LYS A N 1
ATOM 3357 C CA . LYS A 1 412 ? 6.461 -2.643 -17.023 1.00 86.06 412 LYS A CA 1
ATOM 3358 C C . LYS A 1 412 ? 5.042 -2.117 -16.801 1.00 86.06 412 LYS A C 1
ATOM 3360 O O . LYS A 1 412 ? 4.212 -2.828 -16.247 1.00 86.06 412 LYS A O 1
ATOM 3365 N N . LYS A 1 413 ? 4.709 -0.918 -17.293 1.00 80.31 413 LYS A N 1
ATOM 3366 C CA . LYS A 1 413 ? 3.332 -0.399 -17.197 1.00 80.31 413 LYS A CA 1
ATOM 3367 C C . LYS A 1 413 ? 2.358 -1.087 -18.144 1.00 80.31 413 LYS A C 1
ATOM 3369 O O . LYS A 1 413 ? 1.181 -1.185 -17.818 1.00 80.31 413 LYS A O 1
ATOM 3374 N N . VAL A 1 414 ? 2.811 -1.581 -19.295 1.00 81.06 414 VAL A N 1
ATOM 3375 C CA . VAL A 1 414 ? 1.998 -2.435 -20.174 1.00 81.06 414 VAL A CA 1
ATOM 3376 C C . VAL A 1 414 ? 1.726 -3.782 -19.496 1.00 81.06 414 VAL A C 1
ATOM 3378 O O . VAL A 1 414 ? 0.607 -4.283 -19.586 1.00 81.06 414 VAL A O 1
ATOM 3381 N N . GLU A 1 415 ? 2.681 -4.336 -18.749 1.00 83.50 415 GLU A N 1
ATOM 3382 C CA . GLU A 1 415 ? 2.480 -5.521 -17.907 1.00 83.50 415 GLU A CA 1
ATOM 3383 C C . GLU A 1 415 ? 1.488 -5.242 -16.758 1.00 83.50 415 GLU A C 1
ATOM 3385 O O . GLU A 1 415 ? 0.508 -5.971 -16.612 1.00 83.50 415 GLU A O 1
ATOM 3390 N N . GLU A 1 416 ? 1.634 -4.129 -16.028 1.00 77.81 416 GLU A N 1
ATOM 3391 C CA . GLU A 1 416 ? 0.664 -3.674 -15.012 1.00 77.81 416 GLU A CA 1
ATOM 3392 C C . GLU A 1 416 ? -0.743 -3.430 -15.594 1.00 77.81 416 GLU A C 1
ATOM 3394 O O . GLU A 1 416 ? -1.749 -3.778 -14.971 1.00 77.81 416 GLU A O 1
ATOM 3399 N N . GLN A 1 417 ? -0.841 -2.865 -16.804 1.00 72.50 417 GLN A N 1
ATOM 3400 C CA . GLN A 1 417 ? -2.109 -2.685 -17.519 1.00 72.50 417 GLN A CA 1
ATOM 3401 C C . GLN A 1 417 ? -2.759 -4.025 -17.900 1.00 72.50 417 GLN A C 1
ATOM 3403 O O . GLN A 1 417 ? -3.986 -4.131 -17.885 1.00 72.50 417 GLN A O 1
ATOM 3408 N N . ASN A 1 418 ? -1.951 -5.047 -18.198 1.00 78.12 418 ASN A N 1
ATOM 3409 C CA . ASN A 1 418 ? -2.394 -6.400 -18.538 1.00 78.12 418 ASN A CA 1
ATOM 3410 C C . ASN A 1 418 ? -2.485 -7.353 -17.328 1.00 78.12 418 ASN A C 1
ATOM 3412 O O . ASN A 1 418 ? -2.830 -8.527 -17.505 1.00 78.12 418 ASN A O 1
ATOM 3416 N N . SER A 1 419 ? -2.225 -6.864 -16.112 1.00 83.06 419 SER A N 1
ATOM 3417 C CA . SER A 1 419 ? -2.358 -7.618 -14.861 1.00 83.06 419 SER A CA 1
ATOM 3418 C C . SER A 1 419 ? -3.751 -8.233 -14.717 1.00 83.06 419 SER A C 1
ATOM 3420 O O . SER A 1 419 ? -4.765 -7.580 -14.983 1.00 83.06 419 SER A O 1
ATOM 3422 N N . GLU A 1 420 ? -3.825 -9.487 -14.261 1.00 81.75 420 GLU A N 1
ATOM 3423 C CA . GLU A 1 420 ? -5.115 -10.166 -14.107 1.00 81.75 420 GLU A CA 1
ATOM 3424 C C . GLU A 1 420 ? -5.996 -9.501 -13.045 1.00 81.75 420 GLU A C 1
ATOM 3426 O O . GLU A 1 420 ? -7.186 -9.338 -13.282 1.00 81.75 420 GLU A O 1
ATOM 3431 N N . VAL A 1 421 ? -5.401 -8.950 -11.981 1.00 76.50 421 VAL A N 1
ATOM 3432 C CA . VAL A 1 421 ? -6.113 -8.143 -10.971 1.00 76.50 421 VAL A CA 1
ATOM 3433 C C . VAL A 1 421 ? -6.786 -6.919 -11.606 1.00 76.50 421 VAL A C 1
ATOM 3435 O O . VAL A 1 421 ? -7.910 -6.565 -11.263 1.00 76.50 421 VAL A O 1
ATOM 3438 N N . ARG A 1 422 ? -6.132 -6.268 -12.579 1.00 78.50 422 ARG A N 1
ATOM 3439 C CA . ARG A 1 422 ? -6.717 -5.118 -13.283 1.00 78.50 422 ARG A CA 1
ATOM 3440 C C . ARG A 1 422 ? -7.841 -5.543 -14.226 1.00 78.50 422 ARG A C 1
ATOM 3442 O O . ARG A 1 422 ? -8.839 -4.833 -14.320 1.00 78.50 422 ARG A O 1
ATOM 3449 N N . LYS A 1 423 ? -7.712 -6.694 -14.891 1.00 84.38 423 LYS A N 1
ATOM 3450 C CA . LYS A 1 423 ? -8.798 -7.269 -15.700 1.00 84.38 423 LYS A CA 1
ATOM 3451 C C . LYS A 1 423 ? -9.982 -7.695 -14.830 1.00 84.38 423 LYS A C 1
ATOM 3453 O O . LYS A 1 423 ? -11.109 -7.486 -15.253 1.00 84.38 423 LYS A O 1
ATOM 3458 N N . GLU A 1 424 ? -9.757 -8.228 -13.629 1.00 84.31 424 GLU A N 1
ATOM 3459 C CA . GLU A 1 424 ? -10.815 -8.511 -12.646 1.00 84.31 424 GLU A CA 1
ATOM 3460 C C . GLU A 1 424 ? -11.553 -7.230 -12.251 1.00 84.31 424 GLU A C 1
ATOM 3462 O O . GLU A 1 424 ? -12.754 -7.139 -12.487 1.00 84.31 424 GLU A O 1
ATOM 3467 N N . CYS A 1 425 ? -10.839 -6.188 -11.812 1.00 82.38 425 CYS A N 1
ATOM 3468 C CA . CYS A 1 425 ? -11.450 -4.893 -11.495 1.00 82.38 425 CYS A CA 1
ATOM 3469 C C . CYS A 1 425 ? -12.238 -4.276 -12.669 1.00 82.38 425 CYS A C 1
ATOM 3471 O O . CYS A 1 425 ? -13.250 -3.613 -12.444 1.00 82.38 425 CYS A O 1
ATOM 3473 N N . LEU A 1 426 ? -11.799 -4.480 -13.919 1.00 84.38 426 LEU A N 1
ATOM 3474 C CA . LEU A 1 426 ? -12.534 -4.038 -15.112 1.00 84.38 426 LEU A CA 1
ATOM 3475 C C . LEU A 1 426 ? -13.784 -4.894 -15.373 1.00 84.38 426 LEU A C 1
ATOM 3477 O O . LEU A 1 426 ? -14.852 -4.329 -15.595 1.00 84.38 426 LEU A O 1
ATOM 3481 N N . ARG A 1 427 ? -13.685 -6.228 -15.276 1.00 89.50 427 ARG A N 1
ATOM 3482 C CA . ARG A 1 427 ? -14.832 -7.151 -15.387 1.00 89.50 427 ARG A CA 1
ATOM 3483 C C . ARG A 1 427 ? -15.897 -6.854 -14.328 1.00 89.50 427 ARG A C 1
ATOM 3485 O O . ARG A 1 427 ? -17.082 -6.848 -14.651 1.00 89.50 427 ARG A O 1
ATOM 3492 N N . ASP A 1 428 ? -15.488 -6.550 -13.100 1.00 89.94 428 ASP A N 1
ATOM 3493 C CA . ASP A 1 428 ? -16.396 -6.183 -12.008 1.00 89.94 428 ASP A CA 1
ATOM 3494 C C . ASP A 1 428 ? -17.034 -4.803 -12.238 1.00 89.94 428 ASP A C 1
ATOM 3496 O O . ASP A 1 428 ? -18.238 -4.626 -12.029 1.00 89.94 428 ASP A O 1
ATOM 3500 N N . ALA A 1 429 ? -16.268 -3.824 -12.734 1.00 87.44 429 ALA A N 1
ATOM 3501 C CA . ALA A 1 429 ? -16.802 -2.511 -13.096 1.00 87.44 429 ALA A CA 1
ATOM 3502 C C . ALA A 1 429 ? -17.848 -2.605 -14.223 1.00 87.44 429 ALA A C 1
ATOM 3504 O O . ALA A 1 429 ? -18.932 -2.034 -14.093 1.00 87.44 429 ALA A O 1
ATOM 3505 N N . GLU A 1 430 ? -17.570 -3.369 -15.285 1.00 91.06 430 GLU A N 1
ATOM 3506 C CA . GLU A 1 430 ? -18.528 -3.688 -16.356 1.00 91.06 430 GLU A CA 1
ATOM 3507 C C . GLU A 1 430 ? -19.737 -4.477 -15.824 1.00 91.06 430 GLU A C 1
ATOM 3509 O O . GLU A 1 430 ? -20.880 -4.221 -16.216 1.00 91.06 430 GLU A O 1
ATOM 3514 N N . TYR A 1 431 ? -19.523 -5.405 -14.885 1.00 91.25 431 TYR A N 1
ATOM 3515 C CA . TYR A 1 431 ? -20.599 -6.165 -14.254 1.00 91.25 431 TYR A CA 1
ATOM 3516 C C . TYR A 1 431 ? -21.568 -5.260 -13.485 1.00 91.25 431 TYR A C 1
ATOM 3518 O O . TYR A 1 431 ? -22.778 -5.459 -13.607 1.00 91.25 431 TYR A O 1
ATOM 3526 N N . PHE A 1 432 ? -21.096 -4.253 -12.749 1.00 91.12 432 PHE A N 1
ATOM 3527 C CA . PHE A 1 432 ? -21.974 -3.320 -12.030 1.00 91.12 432 PHE A CA 1
ATOM 3528 C C . PHE A 1 432 ? -22.472 -2.136 -12.879 1.00 91.12 432 PHE A C 1
ATOM 3530 O O . PHE A 1 432 ? -23.414 -1.450 -12.469 1.00 91.12 432 PHE A O 1
ATOM 3537 N N . GLN A 1 433 ? -21.905 -1.891 -14.065 1.00 92.56 433 GLN A N 1
ATOM 3538 C CA . GLN A 1 433 ? -22.246 -0.730 -14.891 1.00 92.56 433 GLN A CA 1
ATOM 3539 C C . GLN A 1 433 ? -23.739 -0.702 -15.269 1.00 92.56 433 GLN A C 1
ATOM 3541 O O . GLN A 1 433 ? -24.270 -1.612 -15.904 1.00 92.56 433 GLN A O 1
ATOM 3546 N N . GLY A 1 434 ? -24.431 0.370 -14.868 1.00 88.88 434 GLY A N 1
ATOM 3547 C CA . GLY A 1 434 ? -25.860 0.573 -15.142 1.00 88.88 434 GLY A CA 1
ATOM 3548 C C . GLY A 1 434 ? -26.823 -0.312 -14.335 1.00 88.88 434 GLY A C 1
ATOM 3549 O O . GLY A 1 434 ? -28.025 -0.271 -14.594 1.00 88.88 434 GLY A O 1
ATOM 3550 N N . LYS A 1 435 ? -26.333 -1.096 -13.366 1.00 91.06 435 LYS A N 1
ATOM 3551 C CA . LYS A 1 435 ? -27.137 -1.987 -12.508 1.00 91.06 435 LYS A CA 1
ATOM 3552 C C . LYS A 1 435 ? -27.171 -1.469 -11.066 1.00 91.06 435 LYS A C 1
ATOM 3554 O O . LYS A 1 435 ? -26.443 -0.547 -10.705 1.00 91.06 435 LYS A O 1
ATOM 3559 N N . SER A 1 436 ? -28.015 -2.056 -10.215 1.00 86.38 436 SER A N 1
ATOM 3560 C CA . SER A 1 436 ? -27.925 -1.810 -8.773 1.00 86.38 436 SER A CA 1
ATOM 3561 C C . SER A 1 436 ? -26.710 -2.536 -8.188 1.00 86.38 436 SER A C 1
ATOM 3563 O O . SER A 1 436 ? -26.436 -3.678 -8.543 1.00 86.38 436 SER A O 1
ATOM 3565 N N . LEU A 1 437 ? -26.024 -1.921 -7.220 1.00 87.19 437 LEU A N 1
ATOM 3566 C CA . LEU A 1 437 ? -24.892 -2.549 -6.513 1.00 87.19 437 LEU A CA 1
ATOM 3567 C C . LEU A 1 437 ? -25.302 -3.759 -5.643 1.00 87.19 437 LEU A C 1
ATOM 3569 O O . LEU A 1 437 ? -24.456 -4.441 -5.081 1.00 87.19 437 LEU A O 1
ATOM 3573 N N . SER A 1 438 ? -26.605 -4.027 -5.533 1.00 84.81 438 SER A N 1
ATOM 3574 C CA . SER A 1 438 ? -27.189 -5.217 -4.907 1.00 84.81 438 SER A CA 1
ATOM 3575 C C . SER A 1 438 ? -27.371 -6.408 -5.859 1.00 84.81 438 SER A C 1
ATOM 3577 O O . SER A 1 438 ? -27.822 -7.468 -5.417 1.00 84.81 438 SER A O 1
ATOM 3579 N N . VAL A 1 439 ? -27.086 -6.252 -7.159 1.00 86.06 439 VAL A N 1
ATOM 3580 C CA . VAL A 1 439 ? -27.262 -7.330 -8.141 1.00 86.06 439 VAL A CA 1
ATOM 3581 C C . VAL A 1 439 ? -26.316 -8.493 -7.816 1.00 86.06 439 VAL A C 1
ATOM 3583 O O . VAL A 1 439 ? -25.129 -8.290 -7.584 1.00 86.06 439 VAL A O 1
ATOM 3586 N N . GLY A 1 440 ? -26.868 -9.706 -7.714 1.00 82.50 440 GLY A N 1
ATOM 3587 C CA . GLY A 1 440 ? -26.133 -10.897 -7.268 1.00 82.50 440 GLY A CA 1
ATOM 3588 C C . GLY A 1 440 ? -25.930 -11.037 -5.749 1.00 82.50 440 GLY A C 1
ATOM 3589 O O . GLY A 1 440 ? -25.434 -12.072 -5.323 1.00 82.50 440 GLY A O 1
ATOM 3590 N N . LEU A 1 441 ? -26.328 -10.052 -4.929 1.00 81.19 441 LEU A N 1
ATOM 3591 C CA . LEU A 1 441 ? -26.199 -10.102 -3.459 1.00 81.19 441 LEU A CA 1
ATOM 3592 C C . LEU A 1 441 ? -27.516 -10.439 -2.731 1.00 81.19 441 LEU A C 1
ATOM 3594 O O . LEU A 1 441 ? -27.488 -10.929 -1.605 1.00 81.19 441 LEU A O 1
ATOM 3598 N N . LEU A 1 442 ? -28.667 -10.144 -3.345 1.00 72.38 442 LEU A N 1
ATOM 3599 C CA . LEU A 1 442 ? -30.004 -10.279 -2.737 1.00 72.38 442 LEU A CA 1
ATOM 3600 C C . LEU A 1 442 ? -30.907 -11.289 -3.477 1.00 72.38 442 LEU A C 1
ATOM 3602 O O . LEU A 1 442 ? -32.125 -11.093 -3.538 1.00 72.38 442 LEU A O 1
ATOM 3606 N N . HIS A 1 443 ? -30.318 -12.322 -4.087 1.00 53.88 443 HIS A N 1
ATOM 3607 C CA . HIS A 1 443 ? -30.992 -13.388 -4.846 1.00 53.88 443 HIS A CA 1
ATOM 3608 C C . HIS A 1 443 ? -30.459 -14.762 -4.429 1.00 53.88 443 HIS A C 1
ATOM 3610 O O . HIS A 1 443 ? -29.230 -14.851 -4.221 1.00 53.88 443 HIS A O 1
#

Organism: Theobroma cacao (NCBI:txid3641)

Radius of gyration: 113.24 Å; chains: 1; bounding box: 159×51×321 Å

Sequence (443 aa):
MNGSSSNEAAAEADQVPLHQTKPKGRKRKEEDPDERKKKKNKRDRDRRAKEKVELQRLKGVEAQFKQMQDEYRELKRKNEELKSMRLNLENQEAQTNQLSSDRQLIKIGELKRLQNVESQWTKLCTEFKQMEEYVKTLRNTTDSLANDNELLKFRVPLLENEIEELTSNLHQKTDELKRLQNAESQRMQQSTQFWKLQEDFTMLRNSNDSLVKENEFLNSRVPLLENEIEQLKSSLRQKESHFMCTSIEELESFLLASPTHSEEDAANNVHITQDFSGLMEEVEKSGAVTLPPSLALIDKKIEKKYGEIAAESKQSSCTAMPSRILLCAAIKEMNELQLESIDEKKMLLWRDAINSALNINFKVDFAIEHLKKIGRAYFGLKARNDQELRSIEEKISTLQIELSNWEEKHAKKVEEQNSEVRKECLRDAEYFQGKSLSVGLLH

Secondary structure (DSSP, 8-state):
--------------------------------HHHHHHHHHHHHHHHHHHHHHHHHHHHHHHHHHHHHHHHHHHHHHHHHHHHHHHHHHHHHHHHHHHHHHHHHHHHHHHHHHHHHHHHHHHHHHHHHHHHHHHHHHHHHHHHHHHHHHHHHHHHHHHHHHHHHHHHHHHHHHHHHHHHHHHHHHHHHHHHHHHHHHHHHHHHHHHHHHHHHHHHHHHHHHHHHHHHHHHHHHHHHHHHHHHHHHHHHHHHHHHHHSPPSS-S-HHHHHHHHHHHSTTHHHHHHHH-TTS--TTTHHHHHHHHHHH--TTTT--S-HHHHHHHHHHHHHHHHHHHH--GGG--HHHHHHHHHHHHHHHHTT---HHHHHHHHHHHHHHHHHHHHT-HHHHHHHHHHHHHHHHHHHHHHHHHHHHHHHT-HHHHHHHHHHHHHTTS-TTTTT--